Protein AF-A0A8E0S2X5-F1 (afdb_monomer_lite)

pLDDT: mean 80.07, std 20.16, range [27.47, 97.94]

Secondary structure (DSSP, 8-state):
-HHHHHHHHHHHHHHHHHHHHHHHHHHHHHHHHHHHHHHHHHHHHHHHHHHHHHHHHHHHHHHHHHHHHHHHHHHHHHHHHHHHHHHHHHHHHHHHHHHHHHHHHHTTT--THHHHHHHHHHH--------TT--------------------------TT------------HHHHHHHHHHHHHT-GGGGGSTT--HHHHHHHHHHHHHHHHHHHHHHHHHHHHHHHHHHHHHHHHHHHHHHHHHHHHHHHHHHHHHHHHHHHH-PPP-----TTS------TTS-----TT-----HHHHHHHHHHHHHHHHHHHHHHHHHHHHHHHHHHHHHHHHHHHHHHHHHHHHHHHHHH----HHHHHHHHHHHHHHHHS----------

Radius of gyration: 64.14 Å; chains: 1; bounding box: 116×81×187 Å

Organism: NCBI:txid27845

Sequence (388 aa):
MYTQIDEEKAKFDEQLLSLFQHWISVQKAVLQEELKVWRLKWMLLIEEELFVQEYELMHLLSRSESEIDEMNKTLEESKKALEDEQQRYEIQCAEDRLLEKNFRKDFSDVHGPLYEYIAKAFRRRPRRAVAPGSATHATDSDLHDRVRSYDQPGSTIFNPYVEKPSAKRVPTDHKAIIEEHIKELDNDPAHETQPGMDHSVWERLCKYRRRKIDKEMQIKATALQLAEMTSFVQKREVDLKRLENKRNTINADLSSLLKDYHRNQTDLELQLLIKQGQVEVEVPEDYMVRDFSDALLIDRERVEALNRHIITLGESKVAHMIRNKEFKKRFYHLEWELRQMLMQYEDLQAKQADIRKFKITREIQKVAWNYKERLELVGPKYYYSSNV

Foldseek 3Di:
DVVVVVVVVVVVVVVVVVVVVVVVVVVVVVVVVVVVVVVVVVLVVVVVVLVVLLVVLVVVLVVLVVVLVVLVVVLVVLVVVLVVLVVVLVVLVVVLVVLVVCVCVVCVVDDDPVVVVLVVLLPDAQDPPPDPPDDDDDDDDDPDDDDDDDDDDDDDDPDPPPPPPPPPPPCPVVVVVRVVSLVVSLPDPVQVVDPPRDPVNSVVSSVSSVVSVVSVVVSVVSVVVSVVSVVVSVVSVVVSVVSVVVSVVSVVVSVVSVVVVVCSVVPDDDDDDDDPVVFPDDDDPPDDPPDCVVPDDDDPVVVVVVVVVVVVVVVVVVVVVVVVVVVVVVVVVVVVVVVVVVVVVVVVVVVVVVVVVDDCDVVNVVVVVVVVVVCVVVPDPDDDDDDD

Structure (mmCIF, N/CA/C/O backbone):
data_AF-A0A8E0S2X5-F1
#
_entry.id   AF-A0A8E0S2X5-F1
#
loop_
_atom_site.group_PDB
_atom_site.id
_atom_site.type_symbol
_atom_site.label_atom_id
_atom_site.label_alt_id
_atom_site.label_comp_id
_atom_site.label_asym_id
_atom_site.label_entity_id
_atom_site.label_seq_id
_atom_site.pdbx_PDB_ins_code
_atom_site.Cartn_x
_atom_site.Cartn_y
_atom_site.Cartn_z
_atom_site.occupancy
_atom_site.B_iso_or_equiv
_atom_site.auth_seq_id
_atom_site.auth_comp_id
_atom_site.auth_asym_id
_atom_site.auth_atom_id
_atom_site.pdbx_PDB_model_num
ATOM 1 N N . MET A 1 1 ? 52.717 34.951 -56.128 1.00 64.62 1 MET A N 1
ATOM 2 C CA . MET A 1 1 ? 52.031 35.917 -55.240 1.00 64.62 1 MET A CA 1
ATOM 3 C C . MET A 1 1 ? 50.604 35.469 -54.952 1.00 64.62 1 MET A C 1
ATOM 5 O O . MET A 1 1 ? 50.329 35.190 -53.800 1.00 64.62 1 MET A O 1
ATOM 9 N N . TYR A 1 2 ? 49.736 35.297 -55.959 1.00 74.50 2 TYR A N 1
ATOM 10 C CA . TYR A 1 2 ? 48.363 34.799 -55.752 1.00 74.50 2 TYR A CA 1
ATOM 11 C C . TYR A 1 2 ? 48.288 33.396 -55.125 1.00 74.50 2 TYR A C 1
ATOM 13 O O . TYR A 1 2 ? 47.596 33.220 -54.135 1.00 74.50 2 TYR A O 1
ATOM 21 N N . THR A 1 3 ? 49.094 32.442 -55.598 1.00 78.88 3 THR A N 1
ATOM 22 C CA . THR A 1 3 ? 49.145 31.074 -55.042 1.00 78.88 3 THR A CA 1
ATOM 23 C C . THR A 1 3 ? 49.546 31.031 -53.566 1.00 78.88 3 THR A C 1
ATOM 25 O O . THR A 1 3 ? 48.968 30.293 -52.784 1.00 78.88 3 THR A O 1
ATOM 28 N N . GLN A 1 4 ? 50.494 31.877 -53.166 1.00 83.12 4 GLN A N 1
ATOM 29 C CA . GLN A 1 4 ? 50.963 31.972 -51.784 1.00 83.12 4 GLN A CA 1
ATOM 30 C C . GLN A 1 4 ? 49.914 32.618 -50.866 1.00 83.12 4 GLN A C 1
ATOM 32 O O . GLN A 1 4 ? 49.801 32.252 -49.706 1.00 83.12 4 GLN A O 1
ATOM 37 N N . ILE A 1 5 ? 49.116 33.555 -51.389 1.00 85.56 5 ILE A N 1
ATOM 38 C CA . ILE A 1 5 ? 47.980 34.139 -50.661 1.00 85.56 5 ILE A CA 1
ATOM 39 C C . ILE A 1 5 ? 46.874 33.093 -50.469 1.00 85.56 5 ILE A C 1
ATOM 41 O O . ILE A 1 5 ? 46.276 33.038 -49.398 1.00 85.56 5 ILE A O 1
ATOM 45 N N . ASP A 1 6 ? 46.610 32.261 -51.475 1.00 88.50 6 ASP A N 1
ATOM 46 C CA . ASP A 1 6 ? 45.590 31.212 -51.385 1.00 88.50 6 ASP A CA 1
ATOM 47 C C . ASP A 1 6 ? 46.011 30.072 -50.441 1.00 88.50 6 ASP A C 1
ATOM 49 O O . ASP A 1 6 ? 45.184 29.575 -49.678 1.00 88.50 6 ASP A O 1
ATOM 53 N N . GLU A 1 7 ? 47.300 29.718 -50.402 1.00 90.69 7 GLU A N 1
ATOM 54 C CA . GLU A 1 7 ? 47.850 28.776 -49.415 1.00 90.69 7 GLU A CA 1
ATOM 55 C C . GLU A 1 7 ? 47.731 29.299 -47.975 1.00 90.69 7 GLU A C 1
ATOM 57 O O . GLU A 1 7 ? 47.343 28.552 -47.078 1.00 90.69 7 GLU A O 1
ATOM 62 N N . GLU A 1 8 ? 48.027 30.579 -47.733 1.00 90.62 8 GLU A N 1
ATOM 63 C CA . GLU A 1 8 ? 47.887 31.175 -46.397 1.00 90.62 8 GLU A CA 1
ATOM 64 C C . GLU A 1 8 ? 46.416 31.315 -45.969 1.00 90.62 8 GLU A C 1
ATOM 66 O O . GLU A 1 8 ? 46.099 31.092 -44.800 1.00 90.62 8 GLU A O 1
ATOM 71 N N . LYS A 1 9 ? 45.493 31.595 -46.902 1.00 90.94 9 LYS A N 1
ATOM 72 C CA . LYS A 1 9 ? 44.044 31.554 -46.627 1.00 90.94 9 LYS A CA 1
ATOM 73 C C . LYS A 1 9 ? 43.582 30.155 -46.227 1.00 90.94 9 LYS A C 1
ATOM 75 O O . LYS A 1 9 ? 42.892 30.020 -45.225 1.00 90.94 9 LYS A O 1
ATOM 80 N N . ALA A 1 10 ? 44.004 29.123 -46.958 1.00 92.69 10 ALA A N 1
ATOM 81 C CA . ALA A 1 10 ? 43.638 27.744 -46.644 1.00 92.69 10 ALA A CA 1
ATOM 82 C C . ALA A 1 10 ? 44.141 27.315 -45.255 1.00 92.69 10 ALA A C 1
ATOM 84 O O . ALA A 1 10 ? 43.394 26.703 -44.493 1.00 92.69 10 ALA A O 1
ATOM 85 N N . LYS A 1 11 ? 45.375 27.690 -44.887 1.00 94.06 11 LYS A N 1
ATOM 86 C CA . LYS A 1 11 ? 45.914 27.442 -43.537 1.00 94.06 11 LYS A CA 1
ATOM 87 C C . LYS A 1 11 ? 45.129 28.179 -42.456 1.00 94.06 11 LYS A C 1
ATOM 89 O O . LYS A 1 11 ? 44.890 27.617 -41.390 1.00 94.06 11 LYS A O 1
ATOM 94 N N . PHE A 1 12 ? 44.741 29.429 -42.709 1.00 94.25 12 PHE A N 1
ATOM 95 C CA . PHE A 1 12 ? 43.919 30.196 -41.777 1.00 94.25 12 PHE A CA 1
ATOM 96 C C . PHE A 1 12 ? 42.542 29.550 -41.581 1.00 94.25 12 PHE A C 1
ATOM 98 O O . PHE A 1 12 ? 42.114 29.371 -40.442 1.00 94.25 12 PHE A O 1
ATOM 105 N N . ASP A 1 13 ? 41.884 29.139 -42.666 1.00 94.94 13 ASP A N 1
ATOM 106 C CA . ASP A 1 13 ? 40.590 28.455 -42.611 1.00 94.94 13 ASP A CA 1
ATOM 107 C C . ASP A 1 13 ? 40.691 27.117 -41.860 1.00 94.94 13 ASP A C 1
ATOM 109 O O . ASP A 1 13 ? 39.827 26.796 -41.044 1.00 94.94 13 ASP A O 1
ATOM 113 N N . GLU A 1 14 ? 41.773 26.357 -42.058 1.00 95.75 14 GLU A N 1
ATOM 114 C CA . GLU A 1 14 ? 42.040 25.116 -41.320 1.00 95.75 14 GLU A CA 1
ATOM 115 C C . GLU A 1 14 ? 42.240 25.372 -39.816 1.00 95.75 14 GLU A C 1
ATOM 117 O O . GLU A 1 14 ? 41.671 24.668 -38.975 1.00 95.75 14 GLU A O 1
ATOM 122 N N . GLN A 1 15 ? 42.990 26.417 -39.456 1.00 95.50 15 GLN A N 1
ATOM 123 C CA . GLN A 1 15 ? 43.163 26.829 -38.062 1.00 95.50 15 GLN A CA 1
ATOM 124 C C . GLN A 1 15 ? 41.846 27.298 -37.434 1.00 95.50 15 GLN A C 1
ATOM 126 O O . GLN A 1 15 ? 41.552 26.942 -36.290 1.00 95.50 15 GLN A O 1
ATOM 131 N N . LEU A 1 16 ? 41.031 28.050 -38.177 1.00 95.44 16 LEU A N 1
ATOM 132 C CA . LEU A 1 16 ? 39.720 28.509 -37.729 1.00 95.44 16 LEU A CA 1
ATOM 133 C C . LEU A 1 16 ? 38.765 27.330 -37.508 1.00 95.44 16 LEU A C 1
ATOM 135 O O . LEU A 1 16 ? 38.075 27.282 -36.489 1.00 95.44 16 LEU A O 1
ATOM 139 N N . LEU A 1 17 ? 38.760 26.351 -38.416 1.00 95.62 17 LEU A N 1
ATOM 140 C CA . LEU A 1 17 ? 37.983 25.118 -38.278 1.00 95.62 17 LEU A CA 1
ATOM 141 C C . LEU A 1 17 ? 38.428 24.300 -37.064 1.00 95.62 17 LEU A C 1
ATOM 143 O O . LEU A 1 17 ? 37.579 23.834 -36.305 1.00 95.62 17 LEU A O 1
ATOM 147 N N . SER A 1 18 ? 39.737 24.158 -36.846 1.00 95.81 18 SER A N 1
ATOM 148 C CA . SER A 1 18 ? 40.290 23.479 -35.668 1.00 95.81 18 SER A CA 1
ATOM 149 C C . SER A 1 18 ? 39.862 24.168 -34.367 1.00 95.81 18 SER A C 1
ATOM 151 O O . SER A 1 18 ? 39.362 23.517 -33.444 1.00 95.81 18 SER A O 1
ATOM 153 N N . LEU A 1 19 ? 39.954 25.501 -34.316 1.00 95.94 19 LEU A N 1
ATOM 154 C CA . LEU A 1 19 ? 39.505 26.285 -33.167 1.00 95.94 19 LEU A CA 1
ATOM 155 C C . LEU A 1 19 ? 37.997 26.131 -32.930 1.00 95.94 19 LEU A C 1
ATOM 157 O O . LEU A 1 19 ? 37.565 25.957 -31.791 1.00 95.94 19 LEU A O 1
ATOM 161 N N . PHE A 1 20 ? 37.193 26.152 -33.994 1.00 94.69 20 PHE A N 1
ATOM 162 C CA . PHE A 1 20 ? 35.747 25.971 -33.906 1.00 94.69 20 PHE A CA 1
ATOM 163 C C . PHE A 1 20 ? 35.368 24.567 -33.412 1.00 94.69 20 PHE A C 1
ATOM 165 O O . PHE A 1 20 ? 34.517 24.430 -32.534 1.00 94.69 20 PHE A O 1
ATOM 172 N N . GLN A 1 21 ? 36.036 23.518 -33.902 1.00 94.12 21 GLN A N 1
ATOM 173 C CA . GLN A 1 21 ? 35.851 22.150 -33.405 1.00 94.12 21 GLN A CA 1
ATOM 174 C C . GLN A 1 21 ? 36.228 22.030 -31.926 1.00 94.12 21 GLN A C 1
ATOM 176 O O . GLN A 1 21 ? 35.509 21.384 -31.158 1.00 94.12 21 GLN A O 1
ATOM 181 N N . HIS A 1 22 ? 37.317 22.681 -31.512 1.00 95.31 22 HIS A N 1
ATOM 182 C CA . HIS A 1 22 ? 37.717 22.726 -30.111 1.00 95.31 22 HIS A CA 1
ATOM 183 C C . HIS A 1 22 ? 36.665 23.437 -29.251 1.00 95.31 22 HIS A C 1
ATOM 185 O O . HIS A 1 22 ? 36.247 22.894 -28.229 1.00 95.31 22 HIS A O 1
ATOM 191 N N . TRP A 1 23 ? 36.160 24.592 -29.697 1.00 95.69 23 TRP A N 1
ATOM 192 C CA . TRP A 1 23 ? 35.077 25.309 -29.023 1.00 95.69 23 TRP A CA 1
ATOM 193 C C . TRP A 1 23 ? 33.823 24.438 -28.874 1.00 95.69 23 TRP A C 1
ATOM 195 O O . TRP A 1 23 ? 33.303 24.319 -27.767 1.00 95.69 23 TRP A O 1
ATOM 205 N N . ILE A 1 24 ? 33.388 23.743 -29.935 1.00 92.50 24 ILE A N 1
ATOM 206 C CA . ILE A 1 24 ? 32.260 22.797 -29.864 1.00 92.50 24 ILE A CA 1
ATOM 207 C C . ILE A 1 24 ? 32.530 21.698 -28.831 1.00 92.50 24 ILE A C 1
ATOM 209 O O . ILE A 1 24 ? 31.636 21.342 -28.064 1.00 92.50 24 ILE A O 1
ATOM 213 N N . SER A 1 25 ? 33.740 21.133 -28.808 1.00 92.62 25 SER A N 1
ATOM 214 C CA . SER A 1 25 ? 34.098 20.081 -27.852 1.00 92.62 25 SER A CA 1
ATOM 215 C C . SER A 1 25 ? 34.007 20.572 -26.407 1.00 92.62 25 SER A C 1
ATOM 217 O O . SER A 1 25 ? 33.494 19.852 -25.552 1.00 92.62 25 SER A O 1
ATOM 219 N N . VAL A 1 26 ? 34.463 21.799 -26.142 1.00 95.38 26 VAL A N 1
ATOM 220 C CA . VAL A 1 26 ? 34.362 22.424 -24.818 1.00 95.38 26 VAL A CA 1
ATOM 221 C C . VAL A 1 26 ? 32.901 22.681 -24.454 1.00 95.38 26 VAL A C 1
ATOM 223 O O . VAL A 1 26 ? 32.481 22.290 -23.370 1.00 95.38 26 VAL A O 1
ATOM 226 N N . GLN A 1 27 ? 32.098 23.249 -25.360 1.00 93.00 27 GLN A N 1
ATOM 227 C CA . GLN A 1 27 ? 30.667 23.482 -25.115 1.00 93.00 27 GLN A CA 1
ATOM 228 C C . GLN A 1 27 ? 29.917 22.181 -24.803 1.00 93.00 27 GLN A C 1
ATOM 230 O O . GLN A 1 27 ? 29.131 22.125 -23.861 1.00 93.00 27 GLN A O 1
ATOM 235 N N . LYS A 1 28 ? 30.202 21.100 -25.541 1.00 88.12 28 LYS A N 1
ATOM 236 C CA . LYS A 1 28 ? 29.631 19.773 -25.266 1.00 88.12 28 LYS A CA 1
ATOM 237 C C . LYS A 1 28 ? 29.996 19.267 -23.873 1.00 88.12 28 LYS A C 1
ATOM 239 O O . LYS A 1 28 ? 29.126 18.732 -23.195 1.00 88.12 28 LYS A O 1
ATOM 244 N N . ALA A 1 29 ? 31.254 19.420 -23.458 1.00 91.44 29 ALA A N 1
ATOM 245 C CA . ALA A 1 29 ? 31.697 19.008 -22.129 1.00 91.44 29 ALA A CA 1
ATOM 246 C C . ALA A 1 29 ? 31.007 19.825 -21.024 1.00 91.44 29 ALA A C 1
ATOM 248 O O . ALA A 1 29 ? 30.518 19.245 -20.061 1.00 91.44 29 ALA A O 1
ATOM 249 N N . VAL A 1 30 ? 30.887 21.146 -21.197 1.00 93.81 30 VAL A N 1
ATOM 250 C CA . VAL A 1 30 ? 30.176 22.022 -20.249 1.00 93.81 30 VAL A CA 1
ATOM 251 C C . VAL A 1 30 ? 28.721 21.585 -20.092 1.00 93.81 30 VAL A C 1
ATOM 253 O O . VAL A 1 30 ? 28.291 21.310 -18.977 1.00 93.81 30 VAL A O 1
ATOM 256 N N . LEU A 1 31 ? 27.989 21.420 -21.198 1.00 89.50 31 LEU A N 1
ATOM 257 C CA . LEU A 1 31 ? 26.584 20.998 -21.163 1.00 89.50 31 LEU A CA 1
ATOM 258 C C . LEU A 1 31 ? 26.396 19.612 -20.526 1.00 89.50 31 LEU A C 1
ATOM 260 O O . LEU A 1 31 ? 25.392 19.365 -19.861 1.00 89.50 31 LEU A O 1
ATOM 264 N N . GLN A 1 32 ? 27.351 18.694 -20.712 1.00 88.44 32 GLN A N 1
ATOM 265 C CA . GLN A 1 32 ? 27.313 17.388 -20.049 1.00 88.44 32 GLN A CA 1
ATOM 266 C C . GLN A 1 32 ? 27.445 17.519 -18.538 1.00 88.44 32 GLN A C 1
ATOM 268 O O . GLN A 1 32 ? 26.655 16.920 -17.814 1.00 88.44 32 GLN A O 1
ATOM 273 N N . GLU A 1 33 ? 28.424 18.287 -18.066 1.00 91.06 33 GLU A N 1
ATOM 274 C CA . GLU A 1 33 ? 28.625 18.494 -16.634 1.00 91.06 33 GLU A CA 1
ATOM 275 C C . GLU A 1 33 ? 27.449 19.251 -16.009 1.00 91.06 33 GLU A C 1
ATOM 277 O O . GLU A 1 33 ? 26.971 18.866 -14.944 1.00 91.06 33 GLU A O 1
ATOM 282 N N . GLU A 1 34 ? 26.896 20.253 -16.695 1.00 91.75 34 GLU A N 1
ATOM 283 C CA . GLU A 1 34 ? 25.677 20.937 -16.257 1.00 91.75 34 GLU A CA 1
ATOM 284 C C . GLU A 1 34 ? 24.504 19.961 -16.121 1.00 91.75 34 GLU A C 1
ATOM 286 O O . GLU A 1 34 ? 23.834 19.943 -15.086 1.00 91.75 34 GLU A O 1
ATOM 291 N N . LEU A 1 35 ? 24.277 19.100 -17.119 1.00 87.81 35 LEU A N 1
ATOM 292 C CA . LEU A 1 35 ? 23.217 18.096 -17.063 1.00 87.81 35 LEU A CA 1
ATOM 293 C C . LEU A 1 35 ? 23.426 17.104 -15.910 1.00 87.81 35 LEU A C 1
ATOM 295 O O . LEU A 1 35 ? 22.464 16.778 -15.215 1.00 87.81 35 LEU A O 1
ATOM 299 N N . LYS A 1 36 ? 24.664 16.656 -15.663 1.00 88.38 36 LYS A N 1
ATOM 300 C CA . LYS A 1 36 ? 24.988 15.797 -14.510 1.00 88.38 36 LYS A CA 1
ATOM 301 C C . LYS A 1 36 ? 24.666 16.485 -13.192 1.00 88.38 36 LYS A C 1
ATOM 303 O O . LYS A 1 36 ? 24.046 15.872 -12.330 1.00 88.38 36 LYS A O 1
ATOM 308 N N . VAL A 1 37 ? 25.036 17.757 -13.042 1.00 91.31 37 VAL A N 1
ATOM 309 C CA . VAL A 1 37 ? 24.723 18.537 -11.838 1.00 91.31 37 VAL A CA 1
ATOM 310 C C . VAL A 1 37 ? 23.211 18.639 -11.637 1.00 91.31 37 VAL A C 1
ATOM 312 O O . VAL A 1 37 ? 22.735 18.443 -10.521 1.00 91.31 37 VAL A O 1
ATOM 315 N N . TRP A 1 38 ? 22.441 18.910 -12.695 1.00 89.31 38 TRP A N 1
ATOM 316 C CA . TRP A 1 38 ? 20.978 18.952 -12.609 1.00 89.31 38 TRP A CA 1
ATOM 317 C C . TRP A 1 38 ? 20.370 17.605 -12.217 1.00 89.31 38 TRP A C 1
ATOM 319 O O . TRP A 1 38 ? 19.487 17.571 -11.363 1.00 89.31 38 TRP A O 1
ATOM 329 N N . ARG A 1 39 ? 20.869 16.503 -12.783 1.00 87.06 39 ARG A N 1
ATOM 330 C CA . ARG A 1 39 ? 20.420 15.148 -12.435 1.00 87.06 39 ARG A CA 1
ATOM 331 C C . ARG A 1 39 ? 20.749 14.783 -10.993 1.00 87.06 39 ARG A C 1
ATOM 333 O O . ARG A 1 39 ? 19.874 14.307 -10.287 1.00 87.06 39 ARG A O 1
ATOM 340 N N . LEU A 1 40 ? 21.960 15.078 -10.522 1.00 88.25 40 LEU A N 1
ATOM 341 C CA . LEU A 1 40 ? 22.336 14.844 -9.124 1.00 88.25 40 LEU A CA 1
ATOM 342 C C . LEU A 1 40 ? 21.463 15.653 -8.163 1.00 88.25 40 LEU A C 1
ATOM 344 O O . LEU A 1 40 ? 20.992 15.113 -7.170 1.00 88.25 40 LEU A O 1
ATOM 348 N N . LYS A 1 41 ? 21.192 16.927 -8.475 1.00 91.31 41 LYS A N 1
ATOM 349 C CA . LYS A 1 41 ? 20.258 17.746 -7.686 1.00 91.31 41 LYS A CA 1
ATOM 350 C C . LYS A 1 41 ? 18.859 17.137 -7.644 1.00 91.31 41 LYS A C 1
ATOM 352 O O . LYS A 1 41 ? 18.231 17.148 -6.596 1.00 91.31 41 LYS A O 1
ATOM 357 N N . TRP A 1 42 ? 18.380 16.625 -8.774 1.00 88.88 42 TRP A N 1
ATOM 358 C CA . TRP A 1 42 ? 17.085 15.959 -8.861 1.00 88.88 42 TRP A CA 1
ATOM 359 C C . TRP A 1 42 ? 17.041 14.671 -8.031 1.00 88.88 42 TRP A C 1
ATOM 361 O O . TRP A 1 42 ? 16.106 14.483 -7.263 1.00 88.88 42 TRP A O 1
ATOM 371 N N . MET A 1 43 ? 18.074 13.828 -8.120 1.00 87.00 43 MET A N 1
ATOM 372 C CA . MET A 1 43 ? 18.187 12.615 -7.303 1.00 87.00 43 MET A CA 1
ATOM 373 C C . MET A 1 43 ? 18.213 12.935 -5.805 1.00 87.00 43 MET A C 1
ATOM 375 O O . MET A 1 43 ? 17.487 12.303 -5.048 1.00 87.00 43 MET A O 1
ATOM 379 N N . LEU A 1 44 ? 18.989 13.945 -5.392 1.00 89.88 44 LEU A N 1
ATOM 380 C CA . LEU A 1 44 ? 19.030 14.399 -3.998 1.00 89.88 44 LEU A CA 1
ATOM 381 C C . LEU A 1 44 ? 17.666 14.910 -3.524 1.00 89.88 44 LEU A C 1
ATOM 383 O O . LEU A 1 44 ? 17.254 14.595 -2.417 1.00 89.88 44 LEU A O 1
ATOM 387 N N . LEU A 1 45 ? 16.948 15.657 -4.367 1.00 93.31 45 LEU A N 1
ATOM 388 C CA . LEU A 1 45 ? 15.612 16.148 -4.033 1.00 93.31 45 LEU A CA 1
ATOM 389 C C . LEU A 1 45 ? 14.614 14.997 -3.840 1.00 93.31 45 LEU A C 1
ATOM 391 O O . LEU A 1 45 ? 13.829 15.026 -2.899 1.00 93.31 45 LEU A O 1
ATOM 395 N N . ILE A 1 46 ? 14.659 13.981 -4.708 1.00 90.75 46 ILE A N 1
ATOM 396 C CA . ILE A 1 46 ? 13.833 12.775 -4.557 1.00 90.75 46 ILE A CA 1
ATOM 397 C C . ILE A 1 46 ? 14.197 12.038 -3.267 1.00 90.75 46 ILE A C 1
ATOM 399 O O . ILE A 1 46 ? 13.308 11.591 -2.551 1.00 90.75 46 ILE A O 1
ATOM 403 N N . GLU A 1 47 ? 15.487 11.895 -2.962 1.00 90.75 47 GLU A N 1
ATOM 404 C CA . GLU A 1 47 ? 15.937 11.235 -1.735 1.00 90.75 47 GLU A CA 1
ATOM 405 C C . GLU A 1 47 ? 15.460 11.985 -0.483 1.00 90.75 47 GLU A C 1
ATOM 407 O O . GLU A 1 47 ? 14.948 11.359 0.444 1.00 90.75 47 GLU A O 1
ATOM 412 N N . GLU A 1 48 ? 15.545 13.319 -0.477 1.00 93.50 48 GLU A N 1
ATOM 413 C CA . GLU A 1 48 ? 14.991 14.158 0.590 1.00 93.50 48 GLU A CA 1
ATOM 414 C C . GLU A 1 48 ? 13.469 13.997 0.714 1.00 93.50 48 GLU A C 1
ATOM 416 O O . GLU A 1 48 ? 12.956 13.870 1.826 1.00 93.50 48 GLU A O 1
ATOM 421 N N . GLU A 1 49 ? 12.737 13.964 -0.403 1.00 94.31 49 GLU A N 1
ATOM 422 C CA . GLU A 1 49 ? 11.286 13.758 -0.400 1.00 94.31 49 GLU A CA 1
ATOM 423 C C . GLU A 1 49 ? 10.911 12.388 0.181 1.00 94.31 49 GLU A C 1
ATOM 425 O O . GLU A 1 49 ? 10.054 12.312 1.065 1.00 94.31 49 GLU A O 1
ATOM 430 N N . LEU A 1 50 ? 11.584 11.318 -0.252 1.00 93.44 50 LEU A N 1
ATOM 431 C CA . LEU A 1 50 ? 11.383 9.971 0.285 1.00 93.44 50 LEU A CA 1
ATOM 432 C C . LEU A 1 50 ? 11.703 9.914 1.783 1.00 93.44 50 LEU A C 1
ATOM 434 O O . LEU A 1 50 ? 10.944 9.318 2.543 1.00 93.44 50 LEU A O 1
ATOM 438 N N . PHE A 1 51 ? 12.780 10.569 2.220 1.00 93.94 51 PHE A N 1
ATOM 439 C CA . PHE A 1 51 ? 13.158 10.635 3.631 1.00 93.94 51 PHE A CA 1
ATOM 440 C C . PHE A 1 51 ? 12.104 11.357 4.483 1.00 93.94 51 PHE A C 1
ATOM 442 O O . PHE A 1 51 ? 11.746 10.891 5.566 1.00 93.94 51 PHE A O 1
ATOM 449 N N . VAL A 1 52 ? 11.570 12.484 3.999 1.00 95.75 52 VAL A N 1
ATOM 450 C CA . VAL A 1 52 ? 10.495 13.214 4.690 1.00 95.75 52 VAL A CA 1
ATOM 451 C C . VAL A 1 52 ? 9.229 12.362 4.767 1.00 95.75 52 VAL A C 1
ATOM 453 O O . VAL A 1 52 ? 8.637 12.253 5.841 1.00 95.75 52 VAL A O 1
ATOM 456 N N . GLN A 1 53 ? 8.841 11.713 3.668 1.00 95.69 53 GLN A N 1
ATOM 457 C CA . GLN A 1 53 ? 7.681 10.820 3.645 1.00 95.69 53 GLN A CA 1
ATOM 458 C C . GLN A 1 53 ? 7.853 9.632 4.603 1.00 95.69 53 GLN A C 1
ATOM 460 O O . GLN A 1 53 ? 6.920 9.289 5.330 1.00 95.69 53 GLN A O 1
ATOM 465 N N . GLU A 1 54 ? 9.043 9.028 4.656 1.00 95.25 54 GLU A N 1
ATOM 466 C CA . GLU A 1 54 ? 9.358 7.939 5.586 1.00 95.25 54 GLU A CA 1
ATOM 467 C C . GLU A 1 54 ? 9.205 8.411 7.033 1.00 95.25 54 GLU A C 1
ATOM 469 O O . GLU A 1 54 ? 8.518 7.771 7.832 1.00 95.25 54 GLU A O 1
ATOM 474 N N . TYR A 1 55 ? 9.786 9.569 7.354 1.00 95.94 55 TYR A N 1
ATOM 475 C CA . TYR A 1 55 ? 9.698 10.169 8.679 1.00 95.94 55 TYR A CA 1
ATOM 476 C C . TYR A 1 55 ? 8.244 10.439 9.098 1.00 95.94 55 TYR A C 1
ATOM 478 O O . TYR A 1 55 ? 7.841 10.096 10.215 1.00 95.94 55 TYR A O 1
ATOM 486 N N . GLU A 1 56 ? 7.432 11.011 8.206 1.00 96.44 56 GLU A N 1
ATOM 487 C CA . GLU A 1 56 ? 6.012 11.269 8.454 1.00 96.44 56 GLU A CA 1
ATOM 488 C C . GLU A 1 56 ? 5.224 9.975 8.690 1.00 96.44 56 GLU A C 1
ATOM 490 O O . GLU A 1 56 ? 4.458 9.885 9.656 1.00 96.44 56 GLU A O 1
ATOM 495 N N . LEU A 1 57 ? 5.436 8.951 7.856 1.00 96.56 57 LEU A N 1
ATOM 496 C CA . LEU A 1 57 ? 4.783 7.649 8.001 1.00 96.56 57 LEU A CA 1
ATOM 497 C C . LEU A 1 57 ? 5.201 6.944 9.294 1.00 96.56 57 LEU A C 1
ATOM 499 O O . LEU A 1 57 ? 4.336 6.421 9.997 1.00 96.56 57 LEU A O 1
ATOM 503 N N . MET A 1 58 ? 6.486 6.973 9.658 1.00 96.31 58 MET A N 1
ATOM 504 C CA . MET A 1 58 ? 6.973 6.422 10.928 1.00 96.31 58 MET A CA 1
ATOM 505 C C . MET A 1 58 ? 6.346 7.133 12.130 1.00 96.31 58 MET A C 1
ATOM 507 O O . MET A 1 58 ? 5.922 6.482 13.088 1.00 96.31 58 MET A O 1
ATOM 511 N N . HIS A 1 59 ? 6.234 8.462 12.084 1.00 96.56 59 HIS A N 1
ATOM 512 C CA . HIS A 1 59 ? 5.593 9.227 13.149 1.00 96.56 59 HIS A CA 1
ATOM 513 C C . HIS A 1 59 ? 4.091 8.906 13.254 1.00 96.56 59 HIS A C 1
ATOM 515 O O . HIS A 1 59 ? 3.561 8.712 14.352 1.00 96.56 59 HIS A O 1
AT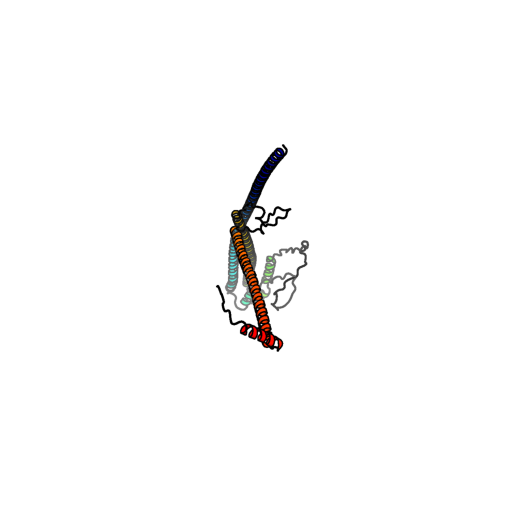OM 521 N N . LEU A 1 60 ? 3.391 8.806 12.120 1.00 96.81 60 LEU A N 1
ATOM 522 C CA . LEU A 1 60 ? 1.985 8.399 12.081 1.00 96.81 60 LEU A CA 1
ATOM 523 C C . LEU A 1 60 ? 1.781 6.965 12.581 1.00 96.81 60 LEU A C 1
ATOM 525 O O . LEU A 1 60 ? 0.795 6.711 13.276 1.00 96.81 60 LEU A O 1
ATOM 529 N N . LEU A 1 61 ? 2.701 6.052 12.262 1.00 96.94 61 LEU A N 1
ATOM 530 C CA . LEU A 1 61 ? 2.685 4.675 12.743 1.00 96.94 61 LEU A CA 1
ATOM 531 C C . LEU A 1 61 ? 2.818 4.638 14.265 1.00 96.94 61 LEU A C 1
ATOM 533 O O . LEU A 1 61 ? 1.940 4.094 14.928 1.00 96.94 61 LEU A O 1
ATOM 537 N N . SER A 1 62 ? 3.842 5.298 14.813 1.00 97.19 62 SER A N 1
ATOM 538 C CA . SER A 1 62 ? 4.075 5.367 16.261 1.00 97.19 62 SER A CA 1
ATOM 539 C C . SER A 1 62 ? 2.878 5.965 17.006 1.00 97.19 62 SER A C 1
ATOM 541 O O . SER A 1 62 ? 2.431 5.427 18.020 1.00 97.19 62 SER A O 1
ATOM 543 N N . ARG A 1 63 ? 2.281 7.036 16.465 1.00 96.25 63 ARG A N 1
ATOM 544 C CA . ARG A 1 63 ? 1.048 7.608 17.016 1.00 96.25 63 ARG A CA 1
ATOM 545 C C . ARG A 1 63 ? -0.112 6.613 16.975 1.00 96.25 63 ARG A C 1
ATOM 547 O O . ARG A 1 63 ? -0.837 6.490 17.957 1.00 96.25 63 ARG A O 1
ATOM 554 N N . SER A 1 64 ? -0.305 5.920 15.852 1.00 96.44 64 SER A N 1
ATOM 555 C CA . SER A 1 64 ? -1.378 4.932 15.711 1.00 96.44 64 SER A CA 1
ATOM 556 C C . SER A 1 64 ? -1.200 3.754 16.669 1.00 96.44 64 SER A C 1
ATOM 558 O O . SER A 1 64 ? -2.197 3.242 17.167 1.00 96.44 64 SER A O 1
ATOM 560 N N . GLU A 1 65 ? 0.034 3.320 16.921 1.00 96.50 65 GLU A N 1
ATOM 561 C CA . GLU A 1 65 ? 0.349 2.266 17.890 1.00 96.50 65 GLU A CA 1
ATOM 562 C C . GLU A 1 65 ? 0.029 2.715 19.319 1.00 96.50 65 GLU A C 1
ATOM 564 O O . GLU A 1 65 ? -0.671 2.000 20.032 1.00 96.50 65 GLU A O 1
ATOM 569 N N . SER A 1 66 ? 0.397 3.944 19.696 1.00 97.25 66 SER A N 1
ATOM 570 C CA . SER A 1 66 ? 0.021 4.513 20.998 1.00 97.25 66 SER A CA 1
ATOM 571 C C . SER A 1 66 ? -1.500 4.630 21.172 1.00 97.25 66 SER A C 1
ATOM 573 O O . SER A 1 66 ? -2.024 4.307 22.236 1.00 97.25 66 SER A O 1
ATOM 575 N N . GLU A 1 67 ? -2.232 5.068 20.139 1.00 96.31 67 GLU A N 1
ATOM 576 C CA . GLU A 1 67 ? -3.704 5.140 20.166 1.00 96.31 67 GLU A CA 1
ATOM 577 C C . GLU A 1 67 ? -4.337 3.741 20.324 1.00 96.31 67 GLU A C 1
ATOM 579 O O . GLU A 1 67 ? -5.332 3.586 21.035 1.00 96.31 67 GLU A O 1
ATOM 584 N N . ILE A 1 68 ? -3.758 2.712 19.693 1.00 97.50 68 ILE A N 1
ATOM 585 C CA . ILE A 1 68 ? -4.183 1.310 19.839 1.00 97.50 68 ILE A CA 1
ATOM 586 C C . ILE A 1 68 ? -3.920 0.804 21.261 1.00 97.50 68 ILE A C 1
ATOM 588 O O . ILE A 1 68 ? -4.809 0.191 21.851 1.00 97.50 68 ILE A O 1
ATOM 592 N N . ASP A 1 69 ? -2.748 1.078 21.831 1.00 97.44 69 ASP A N 1
ATOM 593 C CA . ASP A 1 69 ? -2.387 0.647 23.186 1.00 97.44 69 ASP A CA 1
ATOM 594 C C . ASP A 1 69 ? -3.305 1.270 24.247 1.00 97.44 69 ASP A C 1
ATOM 596 O O . ASP A 1 69 ? -3.817 0.571 25.130 1.00 97.44 69 ASP A O 1
ATOM 600 N N . GLU A 1 70 ? -3.590 2.570 24.133 1.00 96.56 70 GLU A N 1
ATOM 601 C CA . GLU A 1 70 ? -4.556 3.256 24.996 1.00 96.56 70 GLU A CA 1
ATOM 602 C C . GLU A 1 70 ? -5.963 2.658 24.855 1.00 96.56 70 GLU A C 1
ATOM 604 O O . GLU A 1 70 ? -6.632 2.365 25.853 1.00 96.56 70 GLU A O 1
ATOM 609 N N . MET A 1 71 ? -6.410 2.416 23.621 1.00 95.62 71 MET A N 1
ATOM 610 C CA . MET A 1 71 ? -7.709 1.799 23.354 1.00 95.62 71 MET A CA 1
ATOM 611 C C . MET A 1 71 ? -7.800 0.377 23.912 1.00 95.62 71 MET A C 1
ATOM 613 O O . MET A 1 71 ? -8.811 0.042 24.527 1.00 95.62 71 MET A O 1
ATOM 617 N N . ASN A 1 72 ? -6.750 -0.433 23.782 1.00 97.38 72 ASN A N 1
ATOM 618 C CA . ASN A 1 72 ? -6.680 -1.774 24.361 1.00 97.38 72 ASN A CA 1
ATOM 619 C C . ASN A 1 72 ? -6.792 -1.738 25.884 1.00 97.38 72 ASN A C 1
ATOM 621 O O . ASN A 1 72 ? -7.576 -2.493 26.459 1.00 97.38 72 ASN A O 1
ATOM 625 N N . LYS A 1 73 ? -6.077 -0.819 26.541 1.00 96.69 73 LYS A N 1
ATOM 626 C CA . LYS A 1 73 ? -6.164 -0.647 27.994 1.00 96.69 73 LYS A CA 1
ATOM 627 C C . LYS A 1 73 ? -7.580 -0.275 28.440 1.00 96.69 73 LYS A C 1
ATOM 629 O O . LYS A 1 73 ? -8.122 -0.901 29.347 1.00 96.69 73 LYS A O 1
ATOM 634 N N . THR A 1 74 ? -8.207 0.704 27.781 1.00 95.19 74 THR A N 1
ATOM 635 C CA . THR A 1 74 ? -9.589 1.099 28.116 1.00 95.19 74 THR A CA 1
ATOM 636 C C . THR A 1 74 ? -10.597 -0.018 27.847 1.00 95.19 74 THR A C 1
ATOM 638 O O . THR A 1 74 ? -11.568 -0.168 28.592 1.00 95.19 74 THR A O 1
ATOM 641 N N . LEU A 1 75 ? -10.379 -0.819 26.801 1.00 96.94 75 LEU A N 1
ATOM 642 C CA . LEU A 1 75 ? -11.223 -1.959 26.469 1.00 96.94 75 LEU A CA 1
ATOM 643 C C . LEU A 1 75 ? -11.113 -3.058 27.530 1.00 96.94 75 LEU A C 1
ATOM 645 O O . LEU A 1 75 ? -12.142 -3.580 27.949 1.00 96.94 75 LEU A O 1
ATOM 649 N N . GLU A 1 76 ? -9.902 -3.366 27.993 1.00 96.94 76 GLU A N 1
ATOM 650 C CA . GLU A 1 76 ? -9.655 -4.343 29.058 1.00 96.94 76 GLU A CA 1
ATOM 651 C C . GLU A 1 76 ? -10.334 -3.925 30.371 1.00 96.94 76 GLU A C 1
ATOM 653 O O . GLU A 1 76 ? -11.080 -4.699 30.973 1.00 96.94 76 GLU A O 1
ATOM 658 N N . GLU A 1 77 ? -10.174 -2.660 30.774 1.00 96.50 77 GLU A N 1
ATOM 659 C CA . GLU A 1 77 ? -10.849 -2.099 31.953 1.00 96.50 77 GLU A CA 1
ATOM 660 C C . GLU A 1 77 ? -12.382 -2.168 31.823 1.00 96.50 77 GLU A C 1
ATOM 662 O O . GLU A 1 77 ? -13.083 -2.522 32.774 1.00 96.50 77 GLU A O 1
ATOM 667 N N . SER A 1 78 ? -12.910 -1.887 30.628 1.00 95.25 78 SER A N 1
ATOM 668 C CA . SER A 1 78 ? -14.352 -1.932 30.352 1.00 95.25 78 SER A CA 1
ATOM 669 C C . SER A 1 78 ? -14.907 -3.358 30.340 1.00 95.25 78 SER A C 1
ATOM 671 O O . SER A 1 78 ? -16.022 -3.581 30.812 1.00 95.25 78 SER A O 1
ATOM 673 N N . LYS A 1 79 ? -14.142 -4.329 29.824 1.00 96.44 79 LYS A N 1
ATOM 674 C CA . LYS A 1 79 ? -14.498 -5.756 29.836 1.00 96.44 79 LYS A CA 1
ATOM 675 C C . LYS A 1 79 ? -14.537 -6.297 31.255 1.00 96.44 79 LYS A C 1
ATOM 677 O O . LYS A 1 79 ? -15.531 -6.906 31.633 1.00 96.44 79 LYS A O 1
ATOM 682 N N . LYS A 1 80 ? -13.531 -5.973 32.068 1.00 96.94 80 LYS A N 1
ATOM 683 C CA . LYS A 1 80 ? -13.520 -6.329 33.488 1.00 96.94 80 LYS A CA 1
ATOM 684 C C . LYS A 1 80 ? -14.727 -5.751 34.235 1.00 96.94 80 LYS A C 1
ATOM 686 O O . LYS A 1 80 ? -15.401 -6.469 34.965 1.00 96.94 80 LYS A O 1
ATOM 691 N N . ALA A 1 81 ? -15.050 -4.475 34.013 1.00 95.81 81 ALA A N 1
ATOM 692 C CA . ALA A 1 81 ? -16.233 -3.862 34.617 1.00 95.81 81 ALA A CA 1
ATOM 693 C C . ALA A 1 81 ? -17.542 -4.541 34.166 1.00 95.81 81 ALA A C 1
ATOM 695 O O . ALA A 1 81 ? -18.470 -4.684 34.962 1.00 95.81 81 ALA A O 1
ATOM 696 N N . LEU A 1 82 ? -17.624 -4.962 32.899 1.00 96.94 82 LEU A N 1
ATOM 697 C CA . LEU A 1 82 ? -18.764 -5.712 32.372 1.00 96.94 82 LEU A CA 1
ATOM 698 C C . LEU A 1 82 ? -18.896 -7.087 33.041 1.00 96.94 82 LEU A C 1
ATOM 700 O O . LEU A 1 82 ? -20.005 -7.459 33.416 1.00 96.94 82 LEU A O 1
ATOM 704 N N . GLU A 1 83 ? -17.795 -7.815 33.227 1.00 96.56 83 GLU A N 1
ATOM 705 C CA . GLU A 1 83 ? -17.775 -9.102 33.935 1.00 96.56 83 GLU A CA 1
ATOM 706 C C . GLU A 1 83 ? -18.226 -8.959 35.396 1.00 96.56 83 GLU A C 1
ATOM 708 O O . GLU A 1 83 ? -19.073 -9.727 35.860 1.00 96.56 83 GLU A O 1
ATOM 713 N N . ASP A 1 84 ? -17.735 -7.938 36.107 1.00 95.81 84 ASP A N 1
ATOM 714 C CA . ASP A 1 84 ? -18.139 -7.652 37.489 1.00 95.81 84 ASP A CA 1
ATOM 715 C C . ASP A 1 84 ? -19.653 -7.377 37.590 1.00 95.81 84 ASP A C 1
ATOM 717 O O . ASP A 1 84 ? -20.335 -7.859 38.502 1.00 95.81 84 ASP A O 1
ATOM 721 N N . GLU A 1 85 ? -20.214 -6.621 36.641 1.00 94.06 85 GLU A N 1
ATOM 722 C CA . GLU A 1 85 ? -21.647 -6.315 36.620 1.00 94.06 85 GLU A CA 1
ATOM 723 C C . GLU A 1 85 ? -22.493 -7.530 36.192 1.00 94.06 85 GLU A C 1
ATOM 725 O O . GLU A 1 85 ? -23.604 -7.720 36.695 1.00 94.06 85 GLU A O 1
ATOM 730 N N . GLN A 1 86 ? -21.960 -8.411 35.336 1.00 95.88 86 GLN A N 1
ATOM 731 C CA . GLN A 1 86 ? -22.606 -9.680 34.979 1.00 95.88 86 GLN A CA 1
ATOM 732 C C . GLN A 1 86 ? -22.716 -10.593 36.201 1.00 95.88 86 GLN A C 1
ATOM 734 O O . GLN A 1 86 ? -23.803 -11.095 36.494 1.00 95.88 86 GLN A O 1
ATOM 739 N N . GLN A 1 87 ? -21.635 -10.734 36.974 1.00 95.94 87 GLN A N 1
ATOM 740 C CA . GLN A 1 87 ? -21.648 -11.497 38.225 1.00 95.94 87 GLN A CA 1
ATOM 741 C C . GLN A 1 87 ? -22.670 -10.928 39.220 1.00 95.94 87 GLN A C 1
ATOM 743 O O . GLN A 1 87 ? -23.437 -11.677 39.829 1.00 95.94 87 GLN A O 1
ATOM 748 N N . ARG A 1 88 ? -22.748 -9.597 39.361 1.00 93.62 88 ARG A N 1
ATOM 749 C CA . ARG A 1 88 ? -23.759 -8.943 40.213 1.00 93.62 88 ARG A CA 1
ATOM 750 C C . ARG A 1 88 ? -25.182 -9.250 39.762 1.00 93.62 88 ARG A C 1
ATOM 752 O O . ARG A 1 88 ? -26.028 -9.564 40.601 1.00 93.62 88 ARG A O 1
ATOM 759 N N . TYR A 1 89 ? -25.452 -9.181 38.462 1.00 94.81 89 TYR A N 1
ATOM 760 C CA . TYR A 1 89 ? -26.755 -9.522 37.899 1.00 94.81 89 TYR A CA 1
ATOM 761 C C . TYR A 1 89 ? -27.127 -10.991 38.153 1.00 94.81 89 TYR A C 1
ATOM 763 O O . TYR A 1 89 ? -28.256 -11.284 38.558 1.00 94.81 89 TYR A O 1
ATOM 771 N N . GLU A 1 90 ? -26.181 -11.919 37.987 1.00 95.56 90 GLU A N 1
ATOM 772 C CA . GLU A 1 90 ? -26.386 -13.344 38.264 1.00 95.56 90 GLU A CA 1
ATOM 773 C C . GLU A 1 90 ? -26.705 -13.608 39.739 1.00 95.56 90 GLU A C 1
ATOM 775 O O . GLU A 1 90 ? -27.656 -14.338 40.040 1.00 95.56 90 GLU A O 1
ATOM 780 N N . ILE A 1 91 ? -25.975 -12.966 40.659 1.00 95.06 91 ILE A N 1
ATOM 781 C CA . ILE A 1 91 ? -26.243 -13.038 42.102 1.00 95.06 91 ILE A CA 1
ATOM 782 C C . ILE A 1 91 ? -27.649 -12.510 42.403 1.00 95.06 91 ILE A C 1
ATOM 784 O O . ILE A 1 91 ? -28.423 -13.186 43.082 1.00 95.06 91 ILE A O 1
ATOM 788 N N . GLN A 1 92 ? -28.032 -11.351 41.855 1.00 92.88 92 GLN A N 1
ATOM 789 C CA . GLN A 1 92 ? -29.375 -10.795 42.053 1.00 92.88 92 GLN A CA 1
ATOM 790 C C . GLN A 1 92 ? -30.470 -11.735 41.532 1.00 92.88 92 GLN A C 1
ATOM 792 O O . GLN A 1 92 ? -31.479 -11.930 42.212 1.00 92.88 92 GLN A O 1
ATOM 797 N N . CYS A 1 93 ? -30.264 -12.359 40.370 1.00 93.69 93 CYS A N 1
ATOM 798 C CA . CYS A 1 93 ? -31.176 -13.361 39.821 1.00 93.69 93 CYS A CA 1
ATOM 799 C C . CYS A 1 93 ? -31.260 -14.619 40.701 1.00 93.69 93 CYS A C 1
ATOM 801 O O . CYS A 1 93 ? -32.338 -15.194 40.867 1.00 93.69 93 CYS A O 1
ATOM 803 N N . ALA A 1 94 ? -30.142 -15.070 41.274 1.00 94.38 94 ALA A N 1
ATOM 804 C CA . ALA A 1 94 ? -30.113 -16.211 42.186 1.00 94.38 94 ALA A CA 1
ATOM 805 C C . ALA A 1 94 ? -30.854 -15.912 43.501 1.00 94.38 94 ALA A C 1
ATOM 807 O O . ALA A 1 94 ? -31.652 -16.737 43.955 1.00 94.38 94 ALA A O 1
ATOM 808 N N . GLU A 1 95 ? -30.650 -14.725 44.076 1.00 92.31 95 GLU A N 1
ATOM 809 C CA . GLU A 1 95 ? -31.372 -14.246 45.259 1.00 92.31 95 GLU A CA 1
ATOM 810 C C . GLU A 1 95 ? -32.880 -14.140 44.999 1.00 92.31 95 GLU A C 1
ATOM 812 O O . GLU A 1 95 ? -33.685 -14.560 45.829 1.00 92.31 95 GLU A O 1
ATOM 817 N N . ASP A 1 96 ? -33.282 -13.655 43.824 1.00 92.00 96 ASP A N 1
ATOM 818 C CA . ASP A 1 96 ? -34.685 -13.569 43.418 1.00 92.00 96 ASP A CA 1
ATOM 819 C C . ASP A 1 96 ? -35.368 -14.946 43.310 1.00 92.00 96 ASP A C 1
ATOM 821 O O . ASP A 1 96 ? -36.492 -15.137 43.796 1.00 92.00 96 ASP A O 1
ATOM 825 N N . ARG A 1 97 ? -34.658 -15.944 42.763 1.00 90.88 97 ARG A N 1
ATOM 826 C CA . ARG A 1 97 ? -35.099 -17.351 42.764 1.00 90.88 97 ARG A CA 1
ATOM 827 C C . ARG A 1 97 ? -35.174 -17.921 44.182 1.00 90.88 97 ARG A C 1
ATOM 829 O O . ARG A 1 97 ? -36.049 -18.739 44.470 1.00 90.88 97 ARG A O 1
ATOM 836 N N . LEU A 1 98 ? -34.265 -17.521 45.075 1.00 91.00 98 LEU A N 1
ATOM 837 C CA . LEU A 1 98 ? -34.269 -17.951 46.474 1.00 91.00 98 LEU A CA 1
ATOM 838 C C . LEU A 1 98 ? -35.461 -17.362 47.239 1.00 91.00 98 LEU A C 1
ATOM 840 O O . LEU A 1 98 ? -36.099 -18.095 47.988 1.00 91.00 98 LEU A O 1
ATOM 844 N N . LEU A 1 99 ? -35.813 -16.091 47.007 1.00 87.50 99 LEU A N 1
ATOM 845 C CA . LEU A 1 99 ? -37.006 -15.456 47.586 1.00 87.50 99 LEU A CA 1
ATOM 846 C C . LEU A 1 99 ? -38.283 -16.227 47.238 1.00 87.50 99 LEU A C 1
ATOM 848 O O . LEU A 1 99 ? -39.153 -16.407 48.085 1.00 87.50 99 LEU A O 1
ATOM 852 N N . GLU A 1 100 ? -38.377 -16.742 46.013 1.00 85.56 100 GLU A N 1
ATOM 853 C CA . GLU A 1 100 ? -39.526 -17.533 45.568 1.00 85.56 100 GLU A CA 1
ATOM 854 C C . GLU A 1 100 ? -39.554 -18.942 46.186 1.00 85.56 100 GLU A C 1
ATOM 856 O O . GLU A 1 100 ? -40.617 -19.450 46.542 1.00 85.56 100 GLU A O 1
ATOM 861 N N . LYS A 1 101 ? -38.385 -19.559 46.408 1.00 87.88 101 LYS A N 1
ATOM 862 C CA . LYS A 1 101 ? -38.277 -20.821 47.163 1.00 87.88 101 LYS A CA 1
ATOM 863 C C . LYS A 1 101 ? -38.608 -20.635 48.647 1.00 87.88 101 LYS A C 1
ATOM 865 O O . LYS A 1 101 ? -39.288 -21.480 49.229 1.00 87.88 101 LYS A O 1
ATOM 870 N N . ASN A 1 102 ? -38.140 -19.544 49.250 1.00 88.75 102 ASN A N 1
ATOM 871 C CA . ASN A 1 102 ? -38.363 -19.224 50.658 1.00 88.75 102 ASN A CA 1
ATOM 872 C C . ASN A 1 102 ? -39.807 -18.804 50.929 1.00 88.75 102 ASN A C 1
ATOM 874 O O . ASN A 1 102 ? -40.324 -19.137 51.986 1.00 88.75 102 ASN A O 1
ATOM 878 N N . PHE A 1 103 ? -40.507 -18.214 49.955 1.00 87.88 103 PHE A N 1
ATOM 879 C CA . PHE A 1 103 ? -41.946 -17.957 50.058 1.00 87.88 103 PHE A CA 1
ATOM 880 C C . PHE A 1 103 ? -42.736 -19.222 50.438 1.00 87.88 103 PHE A C 1
ATOM 882 O O . PHE A 1 103 ? -43.625 -19.179 51.280 1.00 87.88 103 PHE A O 1
ATOM 889 N N . ARG A 1 104 ? -42.383 -20.388 49.883 1.00 82.06 104 ARG A N 1
ATOM 890 C CA . ARG A 1 104 ? -43.049 -21.653 50.237 1.00 82.06 104 ARG A CA 1
ATOM 891 C C . ARG A 1 104 ? -42.751 -22.114 51.669 1.00 82.06 104 ARG A C 1
ATOM 893 O O . ARG A 1 104 ? -43.574 -22.814 52.247 1.00 82.06 104 ARG A O 1
ATOM 900 N N . LYS A 1 105 ? -41.592 -21.746 52.221 1.00 85.19 105 LYS A N 1
ATOM 901 C CA . LYS A 1 105 ? -41.194 -22.067 53.601 1.00 85.19 105 LYS A CA 1
ATOM 902 C C . LYS A 1 105 ? -41.826 -21.108 54.611 1.00 85.19 105 LYS A C 1
ATOM 904 O O . LYS A 1 105 ? -42.323 -21.562 55.628 1.00 85.19 105 LYS A O 1
ATOM 909 N N . ASP A 1 106 ? -41.866 -19.815 54.305 1.00 83.56 106 ASP A N 1
ATOM 910 C CA . ASP A 1 106 ? -42.340 -18.769 55.225 1.00 83.56 106 ASP A CA 1
ATOM 911 C C . ASP A 1 106 ? -43.869 -18.730 55.397 1.00 83.56 106 ASP A C 1
ATOM 913 O O . ASP A 1 106 ? -44.369 -18.084 56.321 1.00 83.56 106 ASP A O 1
ATOM 917 N N . PHE A 1 107 ? -44.598 -19.425 54.517 1.00 85.69 107 PHE A N 1
ATOM 918 C CA . PHE A 1 107 ? -46.047 -19.642 54.586 1.00 85.69 107 PHE A CA 1
ATOM 919 C C . PHE A 1 107 ? -46.403 -21.122 54.810 1.00 85.69 107 PHE A C 1
ATOM 921 O O . PHE A 1 107 ? -47.464 -21.580 54.386 1.00 85.69 107 PHE A O 1
ATOM 928 N N . SER A 1 108 ? -45.516 -21.906 55.440 1.00 83.75 108 SER A N 1
ATOM 929 C CA . SER A 1 108 ? -45.798 -23.311 55.772 1.00 83.75 108 SER A CA 1
ATOM 930 C C . SER A 1 108 ? -46.892 -23.483 56.828 1.00 83.75 108 SER A C 1
ATOM 932 O O . SER A 1 108 ? -47.388 -24.587 56.997 1.00 83.75 108 SER A O 1
ATOM 934 N N . ASP A 1 109 ? -47.226 -22.416 57.555 1.00 82.94 109 ASP A N 1
ATOM 935 C CA . ASP A 1 109 ? -48.299 -22.317 58.548 1.00 82.94 109 ASP A CA 1
ATOM 936 C C . ASP A 1 109 ? -49.698 -22.193 57.921 1.00 82.94 109 ASP A C 1
ATOM 938 O O . ASP A 1 109 ? -50.699 -22.400 58.606 1.00 82.94 109 ASP A O 1
ATOM 942 N N . VAL A 1 110 ? -49.786 -21.886 56.621 1.00 81.50 110 VAL A N 1
ATOM 943 C CA . VAL A 1 110 ? -51.054 -21.717 55.902 1.00 81.50 110 VAL A CA 1
ATOM 944 C C . VAL A 1 110 ? -51.279 -22.869 54.925 1.00 81.50 110 VAL A C 1
ATOM 946 O O . VAL A 1 110 ? -50.421 -23.196 54.103 1.00 81.50 110 VAL A O 1
ATOM 949 N N . HIS A 1 111 ? -52.464 -23.480 54.974 1.00 82.25 111 HIS A N 1
ATOM 950 C CA . HIS A 1 111 ? -52.798 -24.667 54.185 1.00 82.25 111 HIS A CA 1
ATOM 951 C C . HIS A 1 1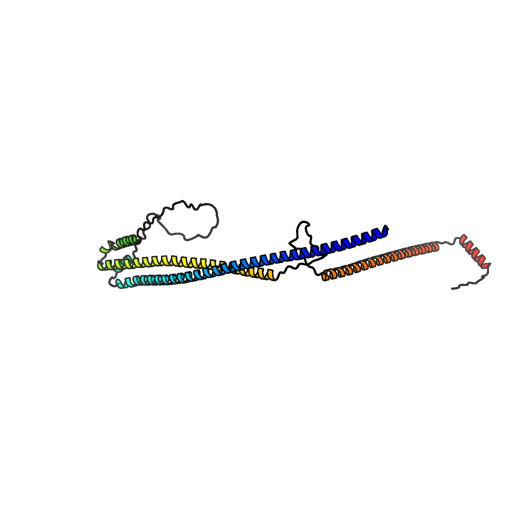11 ? -54.115 -24.516 53.407 1.00 82.25 111 HIS A C 1
ATOM 953 O O . HIS A 1 111 ? -54.975 -23.702 53.743 1.00 82.25 111 HIS A O 1
ATOM 959 N N . GLY A 1 112 ? -54.285 -25.336 52.366 1.00 83.19 112 GLY A N 1
ATOM 960 C CA . GLY A 1 112 ? -55.544 -25.454 51.624 1.00 83.19 112 GLY A CA 1
ATOM 961 C C . GLY A 1 112 ? -55.881 -24.240 50.736 1.00 83.19 112 GLY A C 1
ATOM 962 O O . GLY A 1 112 ? -54.969 -23.579 50.236 1.00 83.19 112 GLY A O 1
ATOM 963 N N . PRO A 1 113 ? -57.178 -23.928 50.530 1.00 82.00 113 PRO A N 1
ATOM 964 C CA . PRO A 1 113 ? -57.631 -22.845 49.643 1.00 82.00 113 PRO A CA 1
ATOM 965 C C . PRO A 1 113 ? -57.062 -21.462 49.995 1.00 82.00 113 PRO A C 1
ATOM 967 O O . PRO A 1 113 ? -56.850 -20.624 49.118 1.00 82.00 113 PRO A O 1
ATOM 970 N N . LEU A 1 114 ? -56.759 -21.236 51.278 1.00 80.56 114 LEU A N 1
ATOM 971 C CA . LEU A 1 114 ? -56.164 -19.993 51.763 1.00 80.56 114 LEU A CA 1
ATOM 972 C C . LEU A 1 114 ? -54.731 -19.803 51.240 1.00 80.56 114 LEU A C 1
ATOM 974 O O . LEU A 1 114 ? -54.359 -18.703 50.832 1.00 80.56 114 LEU A O 1
ATOM 978 N N . TYR A 1 115 ? -53.944 -20.882 51.169 1.00 83.81 115 TYR A N 1
ATOM 979 C CA . TYR A 1 115 ? -52.595 -20.842 50.599 1.00 83.81 115 TYR A CA 1
ATOM 980 C C . TYR A 1 115 ? -52.625 -20.511 49.100 1.00 83.81 115 TYR A C 1
ATOM 982 O O . TYR A 1 115 ? -51.824 -19.707 48.624 1.00 83.81 115 TYR A O 1
ATOM 990 N N . GLU A 1 116 ? -53.573 -21.079 48.349 1.00 81.81 116 GLU A N 1
ATOM 991 C CA . GLU A 1 116 ? -53.737 -20.784 46.919 1.00 81.81 116 GLU A CA 1
ATOM 992 C C . GLU A 1 116 ? -54.106 -19.317 46.673 1.00 81.81 116 GLU A C 1
ATOM 994 O O . GLU A 1 116 ? -53.560 -18.683 45.762 1.00 81.81 116 GLU A O 1
ATOM 999 N N . TYR A 1 117 ? -54.973 -18.748 47.518 1.00 83.62 117 TYR A N 1
ATOM 1000 C CA . TYR A 1 117 ? -55.298 -17.324 47.479 1.00 83.62 117 TYR A CA 1
ATOM 1001 C C . TYR A 1 117 ? -54.059 -16.452 47.738 1.00 83.62 117 TYR A C 1
ATOM 1003 O O . TYR A 1 117 ? -53.764 -15.552 46.948 1.00 83.62 117 TYR A O 1
ATOM 1011 N N . ILE A 1 118 ? -53.283 -16.757 48.785 1.00 83.12 118 ILE A N 1
ATOM 1012 C CA . ILE A 1 118 ? -52.046 -16.038 49.138 1.00 83.12 118 ILE A CA 1
ATOM 1013 C C . ILE A 1 118 ? -51.005 -16.139 48.015 1.00 83.12 118 ILE A C 1
ATOM 1015 O O . ILE A 1 118 ? -50.414 -15.131 47.627 1.00 83.12 118 ILE A O 1
ATOM 1019 N N . ALA A 1 119 ? -50.812 -17.321 47.427 1.00 83.12 119 ALA A N 1
ATOM 1020 C CA . ALA A 1 119 ? -49.893 -17.521 46.308 1.00 83.12 119 ALA A CA 1
ATOM 1021 C C . ALA A 1 119 ? -50.325 -16.737 45.055 1.00 83.12 119 ALA A C 1
ATOM 1023 O O . ALA A 1 119 ? -49.492 -16.141 44.364 1.00 83.12 119 ALA A O 1
ATOM 1024 N N . LYS A 1 120 ? -51.633 -16.675 44.770 1.00 84.81 120 LYS A N 1
ATOM 1025 C CA . LYS A 1 120 ? -52.186 -15.867 43.673 1.00 84.81 120 LYS A CA 1
ATOM 1026 C C . LYS A 1 120 ? -52.001 -14.372 43.934 1.00 84.81 120 LYS A C 1
ATOM 1028 O O . LYS A 1 120 ? -51.601 -13.639 43.030 1.00 84.81 120 LYS A O 1
ATOM 1033 N N . ALA A 1 121 ? -52.223 -13.929 45.168 1.00 82.38 121 ALA A N 1
ATOM 1034 C CA . ALA A 1 121 ? -52.008 -12.552 45.591 1.00 82.38 121 ALA A CA 1
ATOM 1035 C C . ALA A 1 121 ? -50.514 -12.168 45.601 1.00 82.38 121 ALA A C 1
ATOM 1037 O O . ALA A 1 121 ? -50.180 -11.030 45.285 1.00 82.38 121 ALA A O 1
ATOM 1038 N N . PHE A 1 122 ? -49.593 -13.085 45.907 1.00 83.56 122 PHE A N 1
ATOM 1039 C CA . PHE A 1 122 ? -48.142 -12.868 45.801 1.00 83.56 122 PHE A CA 1
ATOM 1040 C C . PHE A 1 122 ? -47.681 -12.669 44.349 1.00 83.56 122 PHE A C 1
ATOM 1042 O O . PHE A 1 122 ? -46.817 -11.838 44.068 1.00 83.56 122 PHE A O 1
ATOM 1049 N N . ARG A 1 123 ? -48.269 -13.416 43.405 1.00 83.94 123 ARG A N 1
ATOM 1050 C CA . ARG A 1 123 ? -47.949 -13.330 41.969 1.00 83.94 123 ARG A CA 1
ATOM 1051 C C . ARG A 1 123 ? -48.547 -12.111 41.272 1.00 83.94 123 ARG A C 1
ATOM 1053 O O . ARG A 1 123 ? -48.121 -11.785 40.166 1.00 83.94 123 ARG A O 1
ATOM 1060 N N . ARG A 1 124 ? -49.510 -11.418 41.889 1.00 81.81 124 ARG A N 1
ATOM 1061 C CA . ARG A 1 124 ? -50.007 -10.145 41.356 1.00 81.81 124 ARG A CA 1
ATOM 1062 C C . ARG A 1 124 ? -48.861 -9.132 41.290 1.00 81.81 124 ARG A C 1
ATOM 1064 O O . ARG A 1 124 ? -48.024 -9.041 42.189 1.00 81.81 124 ARG A O 1
ATOM 1071 N N . ARG A 1 125 ? -48.808 -8.392 40.188 1.00 81.69 125 ARG A N 1
ATOM 1072 C CA . ARG A 1 125 ? -47.851 -7.309 39.952 1.00 81.69 125 ARG A CA 1
ATOM 1073 C C . ARG A 1 125 ? -48.630 -6.022 39.697 1.00 81.69 125 ARG A C 1
ATOM 1075 O O . ARG A 1 125 ? -49.737 -6.110 39.156 1.00 81.69 125 ARG A O 1
ATOM 1082 N N . PRO A 1 126 ? -48.065 -4.853 40.042 1.00 75.00 126 PRO A N 1
ATOM 1083 C CA . PRO A 1 126 ? -48.584 -3.572 39.584 1.00 75.00 126 PRO A CA 1
ATOM 1084 C C . PRO A 1 126 ? -48.837 -3.642 38.077 1.00 75.00 126 PRO A C 1
ATOM 1086 O O . PRO A 1 126 ? -47.951 -4.058 37.320 1.00 75.00 126 PRO A O 1
ATOM 1089 N N . ARG A 1 127 ? -50.055 -3.314 37.628 1.00 63.97 127 ARG A N 1
ATOM 1090 C CA . ARG A 1 127 ? -50.331 -3.234 36.188 1.00 63.97 127 ARG A CA 1
ATOM 1091 C C . ARG A 1 127 ? -49.355 -2.217 35.602 1.00 63.97 127 ARG A C 1
ATOM 1093 O O . ARG A 1 127 ? -49.186 -1.141 36.164 1.00 63.97 127 ARG A O 1
ATOM 1100 N N . ARG A 1 128 ? -48.701 -2.552 34.483 1.00 51.03 128 ARG A N 1
ATOM 1101 C CA . ARG A 1 128 ? -47.937 -1.547 33.735 1.00 51.03 128 ARG A CA 1
ATOM 1102 C C . ARG A 1 128 ? -48.918 -0.431 33.399 1.00 51.03 128 ARG A C 1
ATOM 1104 O O . ARG A 1 128 ? -49.876 -0.686 32.671 1.00 51.03 128 ARG A O 1
ATOM 1111 N N . ALA A 1 129 ? -48.696 0.760 33.946 1.00 42.25 129 ALA A N 1
ATOM 1112 C CA . ALA A 1 129 ? -49.381 1.955 33.497 1.00 42.25 129 ALA A CA 1
ATOM 1113 C C . ALA A 1 129 ? -49.043 2.119 32.011 1.00 42.25 129 ALA A C 1
ATOM 1115 O O . ALA A 1 129 ? -47.949 2.548 31.641 1.00 42.25 129 ALA A O 1
ATOM 1116 N N . VAL A 1 130 ? -49.954 1.677 31.147 1.00 34.28 130 VAL A N 1
ATOM 1117 C CA . VAL A 1 130 ? -49.979 2.126 29.763 1.00 34.28 130 VAL A CA 1
ATOM 1118 C C . VAL A 1 130 ? -50.193 3.627 29.870 1.00 34.28 130 VAL A C 1
ATOM 1120 O O . VAL A 1 130 ? -51.182 4.066 30.456 1.00 34.28 130 VAL A O 1
ATOM 1123 N N . ALA A 1 131 ? -49.224 4.406 29.391 1.00 30.66 131 ALA A N 1
ATOM 1124 C CA . ALA A 1 131 ? -49.365 5.850 29.318 1.00 30.66 131 ALA A CA 1
ATOM 1125 C C . ALA A 1 131 ? -50.712 6.180 28.642 1.00 30.66 131 ALA A C 1
ATOM 1127 O O . ALA A 1 131 ? -51.041 5.545 27.631 1.00 30.66 131 ALA A O 1
ATOM 1128 N N . PRO A 1 132 ? -51.508 7.121 29.178 1.00 29.22 132 PRO A N 1
ATOM 1129 C CA . PRO A 1 132 ? -52.775 7.493 28.567 1.00 29.22 132 PRO A CA 1
ATOM 1130 C C . PRO A 1 132 ? -52.473 8.086 27.185 1.00 29.22 132 PRO A C 1
ATOM 1132 O O . PRO A 1 132 ? -51.924 9.179 27.075 1.00 29.22 132 PRO A O 1
ATOM 1135 N N . GLY A 1 133 ? -52.742 7.309 26.132 1.00 34.72 133 GLY A N 1
ATOM 1136 C CA . GLY A 1 133 ? -52.420 7.681 24.752 1.00 34.72 133 GLY A CA 1
ATOM 1137 C C . GLY A 1 133 ? -52.320 6.530 23.747 1.00 34.72 133 GLY A C 1
ATOM 1138 O O . GLY A 1 133 ? -52.421 6.792 22.555 1.00 34.72 133 GLY A O 1
ATOM 1139 N N . SER A 1 134 ? -52.181 5.269 24.172 1.00 30.50 134 SER A N 1
ATOM 1140 C CA . SER A 1 134 ? -52.221 4.133 23.236 1.00 30.50 134 SER A CA 1
ATOM 1141 C C . SER A 1 134 ? -53.496 3.321 23.420 1.00 30.50 134 SER A C 1
ATOM 1143 O O . SER A 1 134 ? -53.557 2.376 24.206 1.00 30.50 134 SER A O 1
ATOM 1145 N N . ALA A 1 135 ? -54.541 3.727 22.704 1.00 31.08 135 ALA A N 1
ATOM 1146 C CA . ALA A 1 135 ? -55.637 2.832 22.391 1.00 31.08 135 ALA A CA 1
ATOM 1147 C C . ALA A 1 135 ? -55.131 1.818 21.361 1.00 31.08 135 ALA A C 1
ATOM 1149 O O . ALA A 1 135 ? -54.651 2.208 20.303 1.00 31.08 135 ALA A O 1
ATOM 1150 N N . THR A 1 136 ? -55.249 0.530 21.656 1.00 31.31 136 THR A N 1
ATOM 1151 C CA . THR A 1 136 ? -55.687 -0.481 20.683 1.00 31.31 136 THR A CA 1
ATOM 1152 C C . THR A 1 136 ? -55.981 -1.774 21.429 1.00 31.31 136 THR A C 1
ATOM 1154 O O . THR A 1 136 ? -55.132 -2.375 22.083 1.00 31.31 136 THR A O 1
ATOM 1157 N N . HIS A 1 137 ? -57.248 -2.163 21.360 1.00 27.94 137 HIS A N 1
ATOM 1158 C CA . HIS A 1 137 ? -57.706 -3.505 21.655 1.00 27.94 137 HIS A CA 1
ATOM 1159 C C . HIS A 1 137 ? -57.250 -4.470 20.548 1.00 27.94 137 HIS A C 1
ATOM 1161 O O . HIS A 1 137 ? -57.275 -4.109 19.377 1.00 27.94 137 HIS A O 1
ATOM 1167 N N . ALA A 1 138 ? -57.014 -5.713 20.975 1.00 27.47 138 ALA A N 1
ATOM 1168 C CA . ALA A 1 138 ? -57.293 -6.968 20.271 1.00 27.47 138 ALA A CA 1
ATOM 1169 C C . ALA A 1 138 ? -56.248 -7.582 19.304 1.00 27.47 138 ALA A C 1
ATOM 1171 O O . ALA A 1 138 ? -55.887 -7.025 18.277 1.00 27.47 138 ALA A O 1
ATOM 1172 N N . THR A 1 139 ? -55.917 -8.829 19.682 1.00 28.02 139 THR A N 1
ATOM 1173 C CA . THR A 1 139 ? -55.728 -10.062 18.886 1.00 28.02 139 THR A CA 1
ATOM 1174 C C . THR A 1 139 ? -54.475 -10.254 18.034 1.00 28.02 139 THR A C 1
ATOM 1176 O O . THR A 1 139 ? -54.328 -9.681 16.965 1.00 28.02 139 THR A O 1
ATOM 1179 N N . ASP A 1 140 ? -53.629 -11.169 18.519 1.00 32.28 140 ASP A N 1
ATOM 1180 C CA . ASP A 1 140 ? -53.183 -12.390 17.824 1.00 32.28 140 ASP A CA 1
ATOM 1181 C C . ASP A 1 140 ? -53.645 -12.534 16.355 1.00 32.28 140 ASP A C 1
ATOM 1183 O O . ASP A 1 140 ? -54.780 -12.932 16.102 1.00 32.28 140 ASP A O 1
ATOM 1187 N N . SER A 1 141 ? -52.757 -12.252 15.397 1.00 32.41 141 SER A N 1
ATOM 1188 C CA . SER A 1 141 ? -52.250 -13.233 14.421 1.00 32.41 141 SER A CA 1
ATOM 1189 C C . SER A 1 141 ? -51.088 -12.636 13.608 1.00 32.41 141 SER A C 1
ATOM 1191 O O . SER A 1 141 ? -50.997 -11.429 13.406 1.00 32.41 141 SER A O 1
ATOM 1193 N N . ASP A 1 142 ? -50.209 -13.523 13.142 1.00 27.55 142 ASP A N 1
ATOM 1194 C CA . ASP A 1 142 ? -49.288 -13.350 12.009 1.00 27.55 142 ASP A CA 1
ATOM 1195 C C . ASP A 1 142 ? -47.932 -12.664 12.246 1.00 27.55 142 ASP A C 1
ATOM 1197 O O . ASP A 1 142 ? -47.591 -11.585 11.763 1.00 27.55 142 ASP A O 1
ATOM 1201 N N . LEU A 1 143 ? -47.072 -13.458 12.889 1.00 41.03 143 LEU A N 1
ATOM 1202 C CA . LEU A 1 143 ? -45.699 -13.678 12.436 1.00 41.03 143 LEU A CA 1
ATOM 1203 C C . LEU A 1 143 ? -45.681 -14.173 10.977 1.00 41.03 143 LEU A C 1
ATOM 1205 O O . LEU A 1 143 ? -45.866 -15.361 10.737 1.00 41.03 143 LEU A O 1
ATOM 1209 N N . HIS A 1 144 ? -45.380 -13.301 10.020 1.00 35.41 144 HIS A N 1
ATOM 1210 C CA . HIS A 1 144 ? -44.323 -13.531 9.030 1.00 35.41 144 HIS A CA 1
ATOM 1211 C C . HIS A 1 144 ? -44.150 -12.297 8.140 1.00 35.41 144 HIS A C 1
ATOM 1213 O O . HIS A 1 144 ? -45.090 -11.568 7.859 1.00 35.41 144 HIS A O 1
ATOM 1219 N N . ASP A 1 145 ? -42.925 -12.153 7.647 1.00 32.28 145 ASP A N 1
ATOM 1220 C CA . ASP A 1 145 ? -42.561 -11.379 6.461 1.00 32.28 145 ASP A CA 1
ATOM 1221 C C . ASP A 1 145 ? -42.089 -9.932 6.672 1.00 32.28 145 ASP A C 1
ATOM 1223 O O . ASP A 1 145 ? -42.755 -8.939 6.387 1.00 32.28 145 ASP A O 1
ATOM 1227 N N . ARG A 1 146 ? -40.832 -9.813 7.115 1.00 32.75 146 ARG A N 1
ATOM 1228 C CA . ARG A 1 146 ? -39.973 -8.696 6.703 1.00 32.75 146 ARG A CA 1
ATOM 1229 C C . ARG A 1 146 ? -38.631 -9.229 6.225 1.00 32.75 146 ARG A C 1
ATOM 1231 O O . ARG A 1 146 ? -37.631 -9.174 6.936 1.00 32.75 146 ARG A O 1
ATOM 1238 N N . VAL A 1 147 ? -38.618 -9.712 4.987 1.00 30.78 147 VAL A N 1
ATOM 1239 C CA . VAL A 1 147 ? -37.409 -9.807 4.169 1.00 30.78 147 VAL A CA 1
ATOM 1240 C C . VAL A 1 147 ? -37.553 -8.837 2.995 1.00 30.78 147 VAL A C 1
ATOM 1242 O O . VAL A 1 147 ? -38.431 -8.992 2.164 1.00 30.78 147 VAL A O 1
ATOM 1245 N N . ARG A 1 148 ? -36.625 -7.870 2.947 1.00 35.72 148 ARG A N 1
ATOM 1246 C CA . ARG A 1 148 ? -36.140 -7.104 1.779 1.00 35.72 148 ARG A CA 1
ATOM 1247 C C . ARG A 1 148 ? -37.143 -6.321 0.914 1.00 35.72 148 ARG A C 1
ATOM 1249 O O . ARG A 1 148 ? -37.870 -6.898 0.122 1.00 35.72 148 ARG A O 1
ATOM 1256 N N . SER A 1 149 ? -36.886 -5.017 0.808 1.00 28.62 149 SER A N 1
ATOM 1257 C CA . SER A 1 149 ? -36.520 -4.426 -0.490 1.00 28.62 149 SER A CA 1
ATOM 1258 C C . SER A 1 149 ? -35.771 -3.102 -0.314 1.00 28.62 149 SER A C 1
ATOM 1260 O O . SER A 1 149 ? -36.113 -2.277 0.528 1.00 28.62 149 SER A O 1
ATOM 1262 N N . TYR A 1 150 ? -34.714 -2.980 -1.110 1.00 34.50 150 TYR A N 1
ATOM 1263 C CA . TYR A 1 150 ? -33.819 -1.846 -1.312 1.00 34.50 150 TYR A CA 1
ATOM 1264 C C . TYR A 1 150 ? -34.504 -0.709 -2.107 1.00 34.50 150 TYR A C 1
ATOM 1266 O O . TYR A 1 150 ? -35.503 -0.944 -2.782 1.00 34.50 150 TYR A O 1
ATOM 1274 N N . ASP A 1 151 ? -33.874 0.468 -2.055 1.00 31.70 151 ASP A N 1
ATOM 1275 C CA . ASP A 1 151 ? -33.888 1.569 -3.035 1.00 31.70 151 ASP A CA 1
ATOM 1276 C C . ASP A 1 151 ? -35.140 2.441 -3.233 1.00 31.70 151 ASP A C 1
ATOM 1278 O O . ASP A 1 151 ? -35.988 2.168 -4.077 1.00 31.70 151 ASP A O 1
ATOM 1282 N N . GLN A 1 152 ? -35.116 3.638 -2.623 1.00 29.00 152 GLN A N 1
ATOM 1283 C CA . GLN A 1 152 ? -35.239 4.872 -3.412 1.00 29.00 152 GLN A CA 1
ATOM 1284 C C . GLN A 1 152 ? -34.603 6.092 -2.704 1.00 29.00 152 GLN A C 1
ATOM 1286 O O . GLN A 1 152 ? -34.867 6.317 -1.520 1.00 29.00 152 GLN A O 1
ATOM 1291 N N . PRO A 1 153 ? -33.767 6.889 -3.399 1.00 38.84 153 PRO A N 1
ATOM 1292 C CA . PRO A 1 153 ? -33.129 8.082 -2.854 1.00 38.84 153 PRO A CA 1
ATOM 1293 C C . PRO A 1 153 ? -33.961 9.339 -3.141 1.00 38.84 153 PRO A C 1
ATOM 1295 O O . PRO A 1 153 ? -34.362 9.586 -4.275 1.00 38.84 153 PRO A O 1
ATOM 1298 N N . GLY A 1 154 ? -34.149 10.180 -2.123 1.00 32.91 154 GLY A N 1
ATOM 1299 C CA . GLY A 1 154 ? -34.604 11.559 -2.308 1.00 32.91 154 GLY A CA 1
ATOM 1300 C C . GLY A 1 154 ? -35.718 11.985 -1.361 1.00 32.91 154 GLY A C 1
ATOM 1301 O O . GLY A 1 154 ? -36.844 11.523 -1.475 1.00 32.91 154 GLY A O 1
ATOM 1302 N N . SER A 1 155 ? -35.393 12.965 -0.511 1.00 36.78 155 SER A N 1
ATOM 1303 C CA . SER A 1 155 ? -36.318 13.758 0.310 1.00 36.78 155 SER A CA 1
ATOM 1304 C C . SER A 1 155 ? -37.024 12.955 1.410 1.00 36.78 155 SER A C 1
ATOM 1306 O O . SER A 1 155 ? -37.962 12.215 1.174 1.00 36.78 155 SER A O 1
ATOM 1308 N N . THR A 1 156 ? -36.614 13.074 2.667 1.00 35.09 156 THR A N 1
ATOM 1309 C CA . THR A 1 156 ? -36.978 14.266 3.432 1.00 35.09 156 THR A CA 1
ATOM 1310 C C . THR A 1 156 ? -35.833 14.793 4.286 1.00 35.09 156 THR A C 1
ATOM 1312 O O . THR A 1 156 ? -35.336 14.132 5.196 1.00 35.09 156 THR A O 1
ATOM 1315 N N . ILE A 1 157 ? -35.490 16.037 3.974 1.00 41.59 157 ILE A N 1
ATOM 1316 C CA . ILE A 1 157 ? -34.862 17.066 4.800 1.00 41.59 157 ILE A CA 1
ATOM 1317 C C . ILE A 1 157 ? -34.957 16.752 6.301 1.00 41.59 157 ILE A C 1
ATOM 1319 O O . ILE A 1 157 ? -36.017 16.850 6.922 1.00 41.59 157 ILE A O 1
ATOM 1323 N N . PHE A 1 158 ? -33.809 16.412 6.883 1.00 42.16 158 PHE A N 1
ATOM 1324 C CA . PHE A 1 158 ? -33.563 16.513 8.313 1.00 42.16 158 PHE A CA 1
ATOM 1325 C C . PHE A 1 158 ? -33.672 17.997 8.677 1.00 42.16 158 PHE A C 1
ATOM 1327 O O . PHE A 1 158 ? -32.754 18.769 8.421 1.00 42.16 158 PHE A O 1
ATOM 1334 N N . ASN A 1 159 ? -34.838 18.416 9.167 1.00 50.41 159 ASN A N 1
ATOM 1335 C CA . ASN A 1 159 ? -35.097 19.799 9.548 1.00 50.41 159 ASN A CA 1
ATOM 1336 C C . ASN A 1 159 ? -34.490 20.065 10.943 1.00 50.41 159 ASN A C 1
ATOM 1338 O O . ASN A 1 159 ? -35.003 19.520 11.924 1.00 50.41 159 ASN A O 1
ATOM 1342 N N . PRO A 1 160 ? -33.428 20.885 11.065 1.00 56.25 160 PRO A N 1
ATOM 1343 C CA . PRO A 1 160 ? -32.749 21.129 12.335 1.00 56.25 160 PRO A CA 1
ATOM 1344 C C . PRO A 1 160 ? -33.470 22.168 13.217 1.00 56.25 160 PRO A C 1
ATOM 1346 O O . PRO A 1 160 ? -33.031 22.406 14.337 1.00 56.25 160 PRO A O 1
ATOM 1349 N N . TYR A 1 161 ? -34.576 22.760 12.737 1.00 44.97 161 TYR A N 1
ATOM 1350 C CA . TYR A 1 161 ? -35.376 23.776 13.440 1.00 44.97 161 TYR A CA 1
ATOM 1351 C C . TYR A 1 161 ? -36.787 23.315 13.823 1.00 44.97 161 TYR A C 1
ATOM 1353 O O . TYR A 1 161 ? -37.562 24.101 14.366 1.00 44.97 161 TYR A O 1
ATOM 1361 N N . VAL A 1 162 ? -37.142 22.045 13.596 1.00 43.94 162 VAL A N 1
ATOM 1362 C CA . VAL A 1 162 ? -38.281 21.480 14.327 1.00 43.94 162 VAL A CA 1
ATOM 1363 C C . VAL A 1 162 ? -37.781 21.230 15.736 1.00 43.94 162 VAL A C 1
ATOM 1365 O O . VAL A 1 162 ? -37.109 20.230 15.997 1.00 43.94 162 VAL A O 1
ATOM 1368 N N . GLU A 1 163 ? -38.109 22.147 16.644 1.00 40.47 163 GLU A N 1
ATOM 1369 C CA . GLU A 1 163 ? -38.217 21.820 18.057 1.00 40.47 163 GLU A CA 1
ATOM 1370 C C . GLU A 1 163 ? -39.134 20.599 18.140 1.00 40.47 163 GLU A C 1
ATOM 1372 O O . GLU A 1 163 ? -40.362 20.698 18.110 1.00 40.47 163 GLU A O 1
ATOM 1377 N N . LYS A 1 164 ? -38.530 19.403 18.189 1.00 42.12 164 LYS A N 1
ATOM 1378 C CA . LYS A 1 164 ? -39.199 18.224 18.728 1.00 42.12 164 LYS A CA 1
ATOM 1379 C C . LYS A 1 164 ? -39.847 18.728 20.008 1.00 42.12 164 LYS A C 1
ATOM 1381 O O . LYS A 1 164 ? -39.102 19.332 20.788 1.00 42.12 164 LYS A O 1
ATOM 1386 N N . PRO A 1 165 ? -41.162 18.530 20.232 1.00 36.38 165 PRO A N 1
ATOM 1387 C CA . PRO A 1 165 ? -41.734 18.834 21.521 1.00 36.38 165 PRO A CA 1
ATOM 1388 C C . PRO A 1 165 ? -40.824 18.130 22.499 1.00 36.38 165 PRO A C 1
ATOM 1390 O O . PRO A 1 165 ? -40.681 16.903 22.470 1.00 36.38 165 PRO A O 1
ATOM 1393 N N . SER A 1 166 ? -40.091 18.950 23.244 1.00 35.78 166 SER A N 1
ATOM 1394 C CA . SER A 1 166 ? -39.307 18.513 24.360 1.00 35.78 166 SER A CA 1
ATOM 1395 C C . SER A 1 166 ? -40.340 17.795 25.193 1.00 35.78 166 SER A C 1
ATOM 1397 O O . SER A 1 166 ? -41.177 18.416 25.849 1.00 35.78 166 SER A O 1
ATOM 1399 N N . ALA A 1 167 ? -40.330 16.467 25.112 1.00 40.06 167 ALA A N 1
ATOM 1400 C CA . ALA A 1 167 ? -40.787 15.653 26.195 1.00 40.06 167 ALA A CA 1
ATOM 1401 C C . ALA A 1 167 ? -39.807 15.998 27.313 1.00 40.06 167 ALA A C 1
ATOM 1403 O O . ALA A 1 167 ? -38.870 15.254 27.600 1.00 40.06 167 ALA A O 1
ATOM 1404 N N . LYS A 1 168 ? -40.035 17.161 27.941 1.00 33.91 168 LYS A N 1
ATOM 1405 C CA . LYS A 1 168 ? -39.955 17.331 29.372 1.00 33.91 168 LYS A CA 1
ATOM 1406 C C . LYS A 1 168 ? -40.757 16.158 29.909 1.00 33.91 168 LYS A C 1
ATOM 1408 O O . LYS A 1 168 ? -41.942 16.260 30.203 1.00 33.91 168 LYS A O 1
ATOM 1413 N N . ARG A 1 169 ? -40.096 15.001 29.962 1.00 43.03 169 ARG A N 1
ATOM 1414 C CA . ARG A 1 169 ? -40.340 13.995 30.962 1.00 43.03 169 ARG A CA 1
ATOM 1415 C C . ARG A 1 169 ? -40.121 14.787 32.233 1.00 43.03 169 ARG A C 1
ATOM 1417 O O . ARG A 1 169 ? -38.996 14.930 32.693 1.00 43.03 169 ARG A O 1
ATOM 1424 N N . VAL A 1 170 ? -41.192 15.395 32.736 1.00 35.84 170 VAL A N 1
ATOM 1425 C CA . VAL A 1 170 ? -41.358 15.483 34.175 1.00 35.84 170 VAL A CA 1
ATOM 1426 C C . VAL A 1 170 ? -40.980 14.079 34.631 1.00 35.84 170 VAL A C 1
ATOM 1428 O O . VAL A 1 170 ? -41.581 13.126 34.124 1.00 35.84 170 VAL A O 1
ATOM 1431 N N . PRO A 1 171 ? -39.919 13.898 35.430 1.00 39.41 171 PRO A N 1
ATOM 1432 C CA . PRO A 1 171 ? -39.688 12.628 36.074 1.00 39.41 171 PRO A CA 1
ATOM 1433 C C . PRO A 1 171 ? -40.859 12.478 37.043 1.00 39.41 171 PRO A C 1
ATOM 1435 O O . PRO A 1 171 ? -40.773 12.829 38.213 1.00 39.41 171 PRO A O 1
ATOM 1438 N N . THR A 1 172 ? -42.018 12.058 36.537 1.00 47.81 172 THR A N 1
ATOM 1439 C CA . THR A 1 172 ? -42.998 11.374 37.351 1.00 47.81 172 THR A CA 1
ATOM 1440 C C . THR A 1 172 ? -42.225 10.170 37.822 1.00 47.81 172 THR A C 1
ATOM 1442 O O . THR A 1 172 ? -41.909 9.283 37.031 1.00 47.81 172 THR A O 1
ATOM 1445 N N . ASP A 1 173 ? -41.757 10.268 39.058 1.00 60.28 173 ASP A N 1
ATOM 1446 C CA . ASP A 1 173 ? -40.851 9.330 39.676 1.00 60.28 173 ASP A CA 1
ATOM 1447 C C . ASP A 1 173 ? -41.463 7.941 39.479 1.00 60.28 173 ASP A C 1
ATOM 1449 O O . ASP A 1 173 ? -42.471 7.597 40.095 1.00 60.28 173 ASP A O 1
ATOM 1453 N N . HIS A 1 174 ? -40.950 7.174 38.508 1.00 66.81 174 HIS A N 1
ATOM 1454 C CA . HIS A 1 174 ? -41.539 5.888 38.123 1.00 66.81 174 HIS A CA 1
ATOM 1455 C C . HIS A 1 174 ? -41.622 4.965 39.342 1.00 66.81 174 HIS A C 1
ATOM 1457 O O . HIS A 1 174 ? -42.506 4.117 39.432 1.00 66.81 174 HIS A O 1
ATOM 1463 N N . LYS A 1 175 ? -40.730 5.192 40.309 1.00 70.56 175 LYS A N 1
ATOM 1464 C CA . LYS A 1 175 ? -40.726 4.583 41.627 1.00 70.56 175 LYS A CA 1
ATOM 1465 C C . LYS A 1 175 ? -41.944 4.980 42.471 1.00 70.56 175 LYS A C 1
ATOM 1467 O O . LYS A 1 175 ? -42.555 4.101 43.063 1.00 70.56 175 LYS A O 1
ATOM 1472 N N . ALA A 1 176 ? -42.344 6.252 42.479 1.00 74.00 176 ALA A N 1
ATOM 1473 C CA . ALA A 1 176 ? -43.536 6.730 43.183 1.00 74.00 176 ALA A CA 1
ATOM 1474 C C . ALA A 1 176 ? -44.840 6.176 42.582 1.00 74.00 176 ALA A C 1
ATOM 1476 O O . ALA A 1 176 ? -45.721 5.766 43.332 1.00 74.00 176 ALA A O 1
ATOM 1477 N N . ILE A 1 177 ? -44.934 6.083 41.250 1.00 75.94 177 ILE A N 1
ATOM 1478 C CA . ILE A 1 177 ? -46.090 5.467 40.567 1.00 75.94 177 ILE A CA 1
ATOM 1479 C C . ILE A 1 177 ? -46.194 3.974 40.915 1.00 75.94 177 ILE A C 1
ATOM 1481 O O . ILE A 1 177 ? -47.275 3.451 41.172 1.00 75.94 177 ILE A O 1
ATOM 1485 N N . ILE A 1 178 ? -45.063 3.265 40.942 1.00 74.81 178 ILE A N 1
ATOM 1486 C CA . ILE A 1 178 ? -45.037 1.847 41.320 1.00 74.81 178 ILE A CA 1
ATOM 1487 C C . ILE A 1 178 ? -45.410 1.668 42.799 1.00 74.81 178 ILE A C 1
ATOM 1489 O O . ILE A 1 178 ? -46.185 0.769 43.114 1.00 74.81 178 ILE A O 1
ATOM 1493 N N . GLU A 1 179 ? -44.925 2.536 43.688 1.00 79.62 179 GLU A N 1
ATOM 1494 C CA . GLU A 1 179 ? -45.268 2.525 45.115 1.00 79.62 179 GLU A CA 1
ATOM 1495 C C . GLU A 1 179 ? -46.771 2.765 45.352 1.00 79.62 179 GLU A C 1
ATOM 1497 O O . GLU A 1 179 ? -47.375 2.127 46.214 1.00 79.62 179 GLU A O 1
ATOM 1502 N N . GLU A 1 180 ? -47.399 3.649 44.575 1.00 79.38 180 GLU A N 1
ATOM 1503 C CA . GLU A 1 180 ? -48.845 3.896 44.624 1.00 79.38 180 GLU A CA 1
ATOM 1504 C C . GLU A 1 180 ? -49.647 2.645 44.233 1.00 79.38 180 GLU A C 1
ATOM 1506 O O . GLU A 1 180 ? -50.506 2.198 44.993 1.00 79.38 180 GLU A O 1
ATOM 1511 N N . HIS A 1 181 ? -49.288 1.984 43.132 1.00 78.50 181 HIS A N 1
ATOM 1512 C CA . HIS A 1 181 ? -49.932 0.733 42.718 1.00 78.50 181 HIS A CA 1
ATOM 1513 C C . HIS A 1 181 ? -49.679 -0.447 43.671 1.00 78.50 181 HIS A C 1
ATOM 1515 O O . HIS A 1 181 ? -50.501 -1.359 43.773 1.00 78.50 181 HIS A O 1
ATOM 1521 N N . ILE A 1 182 ? -48.545 -0.466 44.374 1.00 81.38 182 ILE A N 1
ATOM 1522 C CA . ILE A 1 18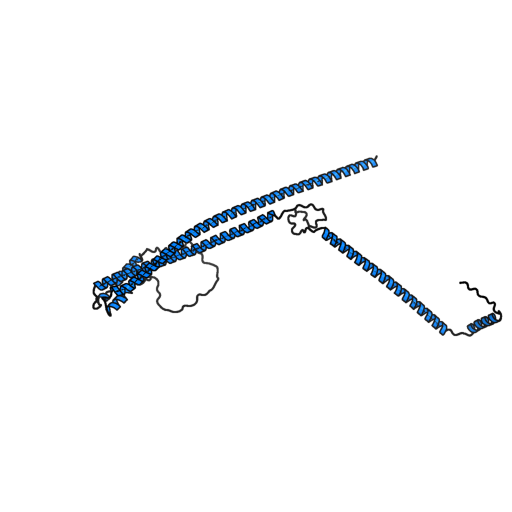2 ? -48.297 -1.441 45.444 1.00 81.38 182 ILE A CA 1
ATOM 1523 C C . ILE A 1 182 ? -49.272 -1.201 46.602 1.00 81.38 182 ILE A C 1
ATOM 1525 O O . ILE A 1 182 ? -49.853 -2.157 47.112 1.00 81.38 182 ILE A O 1
ATOM 1529 N N . LYS A 1 183 ? -49.500 0.060 46.992 1.00 80.81 183 LYS A N 1
ATOM 1530 C CA . LYS A 1 183 ? -50.478 0.408 48.036 1.00 80.81 183 LYS A CA 1
ATOM 1531 C C . LYS A 1 183 ? -51.906 0.028 47.637 1.00 80.81 183 LYS A C 1
ATOM 1533 O O . LYS A 1 183 ? -52.643 -0.467 48.481 1.00 80.81 183 LYS A O 1
ATOM 1538 N N . GLU A 1 184 ? -52.281 0.190 46.368 1.00 81.38 184 GLU A N 1
ATOM 1539 C CA . GLU A 1 184 ? -53.577 -0.281 45.849 1.00 81.38 184 GLU A CA 1
ATOM 1540 C C . GLU A 1 184 ? -53.742 -1.804 45.982 1.00 81.38 184 GLU A C 1
ATOM 1542 O O . GLU A 1 184 ? -54.803 -2.277 46.382 1.00 81.38 184 GLU A O 1
ATOM 1547 N N . LEU A 1 185 ? -52.692 -2.580 45.683 1.00 78.00 185 LEU A N 1
ATOM 1548 C CA . LEU A 1 185 ? -52.700 -4.044 45.818 1.00 78.00 185 LEU A CA 1
ATOM 1549 C C . LEU A 1 185 ? -52.742 -4.516 47.277 1.00 78.00 185 LEU A C 1
ATOM 1551 O O . LEU A 1 185 ? -53.270 -5.593 47.560 1.00 78.00 185 LEU A O 1
ATOM 1555 N N . ASP A 1 186 ? -52.157 -3.743 48.188 1.00 80.31 186 ASP A N 1
ATOM 1556 C CA . ASP A 1 186 ? -52.120 -4.060 49.615 1.00 80.31 186 ASP A CA 1
ATOM 1557 C C . ASP A 1 186 ? -53.448 -3.714 50.323 1.00 80.31 186 ASP A C 1
ATOM 1559 O O . ASP A 1 186 ? -53.779 -4.351 51.324 1.00 80.31 186 ASP A O 1
ATOM 1563 N N . ASN A 1 187 ? -54.238 -2.787 49.765 1.00 77.69 187 ASN A N 1
ATOM 1564 C CA . ASN A 1 187 ? -55.564 -2.373 50.248 1.00 77.69 187 ASN A CA 1
ATOM 1565 C C . ASN A 1 187 ? -56.733 -3.156 49.601 1.00 77.69 187 ASN A C 1
ATOM 1567 O O . ASN A 1 187 ? -57.855 -2.654 49.559 1.00 77.69 187 ASN A O 1
ATOM 1571 N N . ASP A 1 188 ? -56.495 -4.358 49.058 1.00 74.50 188 ASP A N 1
ATOM 1572 C CA . ASP A 1 188 ? -57.530 -5.155 48.376 1.00 74.50 188 ASP A CA 1
ATOM 1573 C C . ASP A 1 188 ? -58.638 -5.611 49.361 1.00 74.50 188 ASP A C 1
ATOM 1575 O O . ASP A 1 188 ? -58.373 -6.459 50.222 1.00 74.50 188 ASP A O 1
ATOM 1579 N N . PRO A 1 189 ? -59.892 -5.123 49.227 1.00 68.12 189 PRO A N 1
ATOM 1580 C CA . PRO A 1 189 ? -60.989 -5.465 50.139 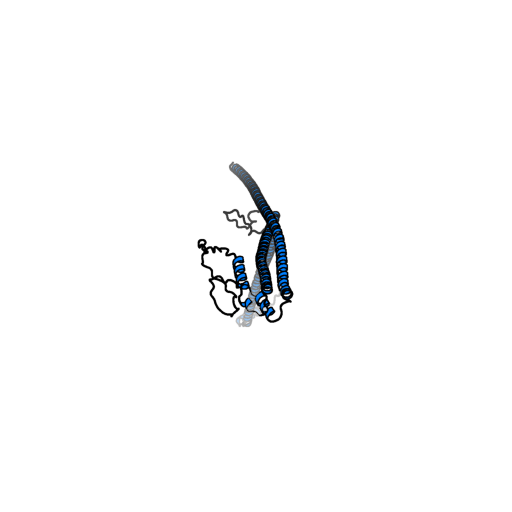1.00 68.12 189 PRO A CA 1
ATOM 1581 C C . PRO A 1 189 ? -61.384 -6.948 50.078 1.00 68.12 189 PRO A C 1
ATOM 1583 O O . PRO A 1 189 ? -62.034 -7.459 50.989 1.00 68.12 189 PRO A O 1
ATOM 1586 N N . ALA A 1 190 ? -60.963 -7.686 49.042 1.00 68.38 190 ALA A N 1
ATOM 1587 C CA . ALA A 1 190 ? -61.205 -9.124 48.944 1.00 68.38 190 ALA A CA 1
ATOM 1588 C C . ALA A 1 190 ? -60.518 -9.921 50.066 1.00 68.38 190 ALA A C 1
ATOM 1590 O O . ALA A 1 190 ? -60.970 -11.018 50.401 1.00 68.38 190 ALA A O 1
ATOM 1591 N N . HIS A 1 191 ? -59.460 -9.375 50.671 1.00 68.62 191 HIS A N 1
ATOM 1592 C CA . HIS A 1 191 ? -58.738 -10.002 51.770 1.00 68.62 191 HIS A CA 1
ATOM 1593 C C . HIS A 1 191 ? -59.601 -10.207 53.029 1.00 68.62 191 HIS A C 1
ATOM 1595 O O . HIS A 1 191 ? -59.539 -11.267 53.647 1.00 68.62 191 HIS A O 1
ATOM 1601 N N . GLU A 1 192 ? -60.448 -9.232 53.370 1.00 67.69 192 GLU A N 1
ATOM 1602 C CA . GLU A 1 192 ? -61.299 -9.254 54.574 1.00 67.69 192 GLU A CA 1
ATOM 1603 C C . GLU A 1 192 ? -62.423 -10.298 54.492 1.00 67.69 192 GLU A C 1
ATOM 1605 O O . GLU A 1 192 ? -62.983 -10.714 55.502 1.00 67.69 192 GLU A O 1
ATOM 1610 N N . THR A 1 193 ? -62.735 -10.757 53.278 1.00 67.12 193 THR A N 1
ATOM 1611 C CA . THR A 1 193 ? -63.800 -11.733 53.011 1.00 67.12 193 THR A CA 1
ATOM 1612 C C . THR A 1 193 ? -63.320 -13.191 53.015 1.00 67.12 193 THR A C 1
ATOM 1614 O O . THR A 1 193 ? -64.131 -14.099 52.830 1.00 67.12 193 THR A O 1
ATOM 1617 N N . GLN A 1 194 ? -62.018 -13.443 53.215 1.00 67.44 194 GLN A N 1
ATOM 1618 C CA . GLN A 1 194 ? -61.442 -14.793 53.178 1.00 67.44 194 GLN A CA 1
ATOM 1619 C C . GLN A 1 194 ? -61.517 -15.502 54.548 1.00 67.44 194 GLN A C 1
ATOM 1621 O O . GLN A 1 194 ? -61.003 -14.979 55.539 1.00 67.44 194 GLN A O 1
ATOM 1626 N N . PRO A 1 195 ? -62.086 -16.723 54.633 1.00 60.31 195 PRO A N 1
ATOM 1627 C CA . PRO A 1 195 ? -62.156 -17.480 55.885 1.00 60.31 195 PRO A CA 1
ATOM 1628 C C . PRO A 1 195 ? -60.767 -17.879 56.410 1.00 60.31 195 PRO A C 1
ATOM 1630 O O . PRO A 1 195 ? -59.980 -18.485 55.684 1.00 60.31 195 PRO A O 1
ATOM 1633 N N . GLY A 1 196 ? -60.482 -17.594 57.686 1.00 65.88 196 GLY A N 1
ATOM 1634 C CA . GLY A 1 196 ? -59.234 -17.997 58.358 1.00 65.88 196 GLY A CA 1
ATOM 1635 C C . GLY A 1 196 ? -58.023 -17.102 58.075 1.00 65.88 196 GLY A C 1
ATOM 1636 O O . GLY A 1 196 ? -56.899 -17.467 58.413 1.00 65.88 196 GLY A O 1
ATOM 1637 N N . MET A 1 197 ? -58.241 -15.942 57.457 1.00 69.56 197 MET A N 1
ATOM 1638 C CA . MET A 1 197 ? -57.189 -15.001 57.108 1.00 69.56 197 MET A CA 1
ATOM 1639 C C . MET A 1 197 ? -56.940 -13.996 58.243 1.00 69.56 197 MET A C 1
ATOM 1641 O O . MET A 1 197 ? -57.718 -13.066 58.446 1.00 69.56 197 MET A O 1
ATOM 1645 N N . ASP A 1 198 ? -55.850 -14.183 58.988 1.00 76.94 198 ASP A N 1
ATOM 1646 C CA . ASP A 1 198 ? -55.429 -13.235 60.023 1.00 76.94 198 ASP A CA 1
ATOM 1647 C C . ASP A 1 198 ? -54.715 -12.013 59.412 1.00 76.94 198 ASP A C 1
ATOM 1649 O O . ASP A 1 198 ? -53.963 -12.127 58.438 1.00 76.94 198 ASP A O 1
ATOM 1653 N N . HIS A 1 199 ? -54.902 -10.838 60.018 1.00 79.06 199 HIS A N 1
ATOM 1654 C CA . HIS A 1 199 ? -54.277 -9.584 59.584 1.00 79.06 199 HIS A CA 1
ATOM 1655 C C . HIS A 1 199 ? -52.741 -9.692 59.555 1.00 79.06 199 HIS A C 1
ATOM 1657 O O . HIS A 1 199 ? -52.087 -9.145 58.665 1.00 79.06 199 HIS A O 1
ATOM 1663 N N . SER A 1 200 ? -52.164 -10.479 60.470 1.00 81.75 200 SER A N 1
ATOM 1664 C CA . SER A 1 200 ? -50.720 -10.735 60.532 1.00 81.75 200 SER A CA 1
ATOM 1665 C C . SER A 1 200 ? -50.177 -11.493 59.306 1.00 81.75 200 SER A C 1
ATOM 1667 O O . SER A 1 200 ? -49.050 -11.249 58.864 1.00 81.75 200 SER A O 1
ATOM 1669 N N . VAL A 1 201 ? -50.973 -12.392 58.714 1.00 82.12 201 VAL A N 1
ATOM 1670 C CA . VAL A 1 201 ? -50.601 -13.183 57.528 1.00 82.12 201 VAL A CA 1
ATOM 1671 C C . VAL A 1 201 ? -50.604 -12.299 56.278 1.00 82.12 201 VAL A C 1
ATOM 1673 O O . VAL A 1 201 ? -49.689 -12.394 55.453 1.00 82.12 201 VAL A O 1
ATOM 1676 N N . TRP A 1 202 ? -51.569 -11.381 56.166 1.00 83.69 202 TRP A N 1
ATOM 1677 C CA . TRP A 1 202 ? -51.619 -10.384 55.089 1.00 83.69 202 TRP A CA 1
ATOM 1678 C C . TRP A 1 202 ? -50.448 -9.422 55.121 1.00 83.69 202 TRP A C 1
ATOM 1680 O O . TRP A 1 202 ? -49.797 -9.197 54.104 1.00 83.69 202 TRP A O 1
ATOM 1690 N N . GLU A 1 203 ? -50.144 -8.871 56.296 1.00 84.69 203 GLU A N 1
ATOM 1691 C CA . GLU A 1 203 ? -49.057 -7.911 56.444 1.00 84.69 203 GLU A CA 1
ATOM 1692 C C . GLU A 1 203 ? -47.714 -8.557 56.065 1.00 84.69 203 GLU A C 1
ATOM 1694 O O . GLU A 1 203 ? -46.883 -7.950 55.379 1.00 84.69 203 GLU A O 1
ATOM 1699 N N . ARG A 1 204 ? -47.528 -9.833 56.438 1.00 87.69 204 ARG A N 1
ATOM 1700 C CA . ARG A 1 204 ? -46.377 -10.652 56.035 1.00 87.69 204 ARG A CA 1
ATOM 1701 C C . ARG A 1 204 ? -46.302 -10.803 54.515 1.00 87.69 204 ARG A C 1
ATOM 1703 O O . ARG A 1 204 ? -45.227 -10.615 53.944 1.00 87.69 204 ARG A O 1
ATOM 1710 N N . LEU A 1 205 ? -47.427 -11.093 53.858 1.00 85.44 205 LEU A N 1
ATOM 1711 C CA . LEU A 1 205 ? -47.526 -11.211 52.401 1.00 85.44 205 LEU A CA 1
ATOM 1712 C C . LEU A 1 205 ? -47.202 -9.896 51.691 1.00 85.44 205 LEU A C 1
ATOM 1714 O O . LEU A 1 205 ? -46.403 -9.904 50.757 1.00 85.44 205 LEU A O 1
ATOM 1718 N N . CYS A 1 206 ? -47.782 -8.780 52.129 1.00 86.38 206 CYS A N 1
ATOM 1719 C CA . CYS A 1 206 ? -47.537 -7.460 51.549 1.00 86.38 206 CYS A CA 1
ATOM 1720 C C . CYS A 1 206 ? -46.052 -7.079 51.668 1.00 86.38 206 CYS A C 1
ATOM 1722 O O . CYS A 1 206 ? -45.432 -6.679 50.680 1.00 86.38 206 CYS A O 1
ATOM 1724 N N . LYS A 1 207 ? -45.427 -7.323 52.832 1.00 87.25 207 LYS A N 1
ATOM 1725 C CA . LYS A 1 207 ? -43.975 -7.146 53.027 1.00 87.25 207 LYS A CA 1
ATOM 1726 C C . LYS A 1 207 ? -43.150 -8.036 52.090 1.00 87.25 207 LYS A C 1
ATOM 1728 O O . LYS A 1 207 ? -42.180 -7.561 51.499 1.00 87.25 207 LYS A O 1
ATOM 1733 N N . TYR A 1 208 ? -43.527 -9.305 51.918 1.00 89.12 208 TYR A N 1
ATOM 1734 C CA . TYR A 1 208 ? -42.829 -10.228 51.014 1.00 89.12 208 TYR A CA 1
ATOM 1735 C C . TYR A 1 208 ? -42.981 -9.844 49.537 1.00 89.12 208 TYR A C 1
ATOM 1737 O O . TYR A 1 208 ? -42.012 -9.892 48.779 1.00 89.12 208 TYR A O 1
ATOM 1745 N N . ARG A 1 209 ? -44.185 -9.428 49.129 1.00 88.50 209 ARG A N 1
ATOM 1746 C CA . ARG A 1 209 ? -44.496 -8.962 47.774 1.00 88.50 209 ARG A CA 1
ATOM 1747 C C . ARG A 1 209 ? -43.688 -7.712 47.432 1.00 88.50 209 ARG A C 1
ATOM 1749 O O . ARG A 1 209 ? -43.070 -7.689 46.373 1.00 88.50 209 ARG A O 1
ATOM 1756 N N . ARG A 1 210 ? -43.632 -6.724 48.334 1.00 88.62 210 ARG A N 1
ATOM 1757 C CA . ARG A 1 210 ? -42.798 -5.518 48.177 1.00 88.62 210 ARG A CA 1
ATOM 1758 C C . ARG A 1 210 ? -41.330 -5.870 47.969 1.00 88.62 210 ARG A C 1
ATOM 1760 O O . ARG A 1 210 ? -40.770 -5.506 46.944 1.00 88.62 210 ARG A O 1
ATOM 1767 N N . ARG A 1 211 ? -40.754 -6.702 48.848 1.00 89.19 211 ARG A N 1
ATOM 1768 C CA . ARG A 1 211 ? -39.364 -7.182 48.711 1.00 89.19 211 ARG A CA 1
ATOM 1769 C C . ARG A 1 211 ? -39.097 -7.864 47.364 1.00 89.19 211 ARG A C 1
ATOM 1771 O O . ARG A 1 211 ? -38.048 -7.640 46.769 1.00 89.19 211 ARG A O 1
ATOM 1778 N N . LYS A 1 212 ? -40.032 -8.688 46.875 1.00 88.94 212 LYS A N 1
ATOM 1779 C CA . LYS A 1 212 ? -39.918 -9.354 45.566 1.00 88.94 212 LYS A CA 1
ATOM 1780 C C . LYS A 1 212 ? -39.986 -8.351 44.410 1.00 88.94 212 LYS A C 1
ATOM 1782 O O . LYS A 1 212 ? -39.160 -8.420 43.509 1.00 88.94 212 LYS A O 1
ATOM 1787 N N . ILE A 1 213 ? -40.927 -7.406 44.444 1.00 87.50 213 ILE A N 1
ATOM 1788 C CA . ILE A 1 213 ? -41.061 -6.366 43.412 1.00 87.50 213 ILE A CA 1
ATOM 1789 C C . ILE A 1 213 ? -39.817 -5.469 43.378 1.00 87.50 213 ILE A C 1
ATOM 1791 O O . ILE A 1 213 ? -39.286 -5.222 42.296 1.00 87.50 213 ILE A O 1
ATOM 1795 N N . ASP A 1 214 ? -39.307 -5.049 44.538 1.00 88.31 214 ASP A N 1
ATOM 1796 C CA . ASP A 1 214 ? -38.072 -4.266 44.639 1.00 88.31 214 ASP A CA 1
ATOM 1797 C C . ASP A 1 214 ? -36.888 -5.018 44.023 1.00 88.31 214 ASP A C 1
ATOM 1799 O O . ASP A 1 214 ? -36.098 -4.436 43.274 1.00 88.31 214 ASP A O 1
ATOM 1803 N N . LYS A 1 215 ? -36.785 -6.330 44.276 1.00 89.81 215 LYS A N 1
ATOM 1804 C CA . LYS A 1 215 ? -35.725 -7.163 43.701 1.00 89.81 215 LYS A CA 1
ATOM 1805 C C . LYS A 1 215 ? -35.853 -7.306 42.185 1.00 89.81 215 LYS A C 1
ATOM 1807 O O . LYS A 1 215 ? -34.865 -7.140 41.474 1.00 89.81 215 LYS A O 1
ATOM 1812 N N . GLU A 1 216 ? -37.061 -7.530 41.672 1.00 89.94 216 GLU A N 1
ATOM 1813 C CA . GLU A 1 216 ? -37.335 -7.559 40.229 1.00 89.94 216 GLU A CA 1
ATOM 1814 C C . GLU A 1 216 ? -37.012 -6.218 39.549 1.00 89.94 216 GLU A C 1
ATOM 1816 O O . GLU A 1 216 ? -36.559 -6.198 38.404 1.00 89.94 216 GLU A O 1
ATOM 1821 N N . MET A 1 217 ? -37.241 -5.089 40.228 1.00 88.31 217 MET A N 1
ATOM 1822 C CA . MET A 1 217 ? -36.861 -3.766 39.726 1.00 88.31 217 MET A CA 1
ATOM 1823 C C . MET A 1 217 ? -35.344 -3.572 39.707 1.00 88.31 217 MET A C 1
ATOM 1825 O O . MET A 1 217 ? -34.827 -3.058 38.717 1.00 88.31 217 MET A O 1
ATOM 1829 N N . GLN A 1 218 ? -34.632 -4.019 40.746 1.00 91.06 218 GLN A N 1
ATOM 1830 C CA . GLN A 1 218 ? -33.164 -4.006 40.772 1.00 91.06 218 GLN A CA 1
ATOM 1831 C C . GLN A 1 218 ? -32.580 -4.828 39.619 1.00 91.06 218 GLN A C 1
ATOM 1833 O O . GLN A 1 218 ? -31.746 -4.308 38.886 1.00 91.06 218 GLN A O 1
ATOM 1838 N N . ILE A 1 219 ? -33.088 -6.046 39.394 1.00 93.06 219 ILE A N 1
ATOM 1839 C CA . ILE A 1 219 ? -32.667 -6.922 38.285 1.00 93.06 219 ILE A CA 1
ATOM 1840 C C . ILE A 1 219 ? -32.908 -6.259 36.926 1.00 93.06 219 ILE A C 1
ATOM 1842 O O . ILE A 1 219 ? -32.078 -6.349 36.029 1.00 93.06 219 ILE A O 1
ATOM 1846 N N . LYS A 1 220 ? -34.043 -5.574 36.745 1.00 91.81 220 LYS A N 1
ATOM 1847 C CA . LYS A 1 220 ? -34.318 -4.842 35.497 1.00 91.81 220 LYS A CA 1
ATOM 1848 C C . LYS A 1 220 ? -33.363 -3.668 35.292 1.00 91.81 220 LYS A C 1
ATOM 1850 O O . LYS A 1 220 ? -32.964 -3.420 34.158 1.00 91.81 220 LYS A O 1
ATOM 1855 N N . ALA A 1 221 ? -33.020 -2.947 36.358 1.00 90.31 221 ALA A N 1
ATOM 1856 C CA . ALA A 1 221 ? -32.081 -1.833 36.288 1.00 90.31 221 ALA A CA 1
ATOM 1857 C C . ALA A 1 221 ? -30.663 -2.316 35.945 1.00 90.31 221 ALA A C 1
ATOM 1859 O O . ALA A 1 221 ? -30.048 -1.773 35.031 1.00 90.31 221 ALA A O 1
ATOM 1860 N N . THR A 1 222 ? -30.184 -3.378 36.600 1.00 92.69 222 THR A N 1
ATOM 1861 C CA . THR A 1 222 ? -28.877 -3.982 36.298 1.00 92.69 222 THR A CA 1
ATOM 1862 C C . THR A 1 222 ? -28.846 -4.619 34.909 1.00 92.69 222 THR A C 1
ATOM 1864 O O . THR A 1 222 ? -27.866 -4.454 34.192 1.00 92.69 222 THR A O 1
ATOM 1867 N N . ALA A 1 223 ? -29.937 -5.246 34.451 1.00 94.12 223 ALA A N 1
ATOM 1868 C CA . ALA A 1 223 ? -30.049 -5.739 33.074 1.00 94.12 223 ALA A CA 1
ATOM 1869 C C . ALA A 1 223 ? -29.935 -4.618 32.026 1.00 94.12 223 ALA A C 1
ATOM 1871 O O . ALA A 1 223 ? -29.304 -4.808 30.986 1.00 94.12 223 ALA A O 1
ATOM 1872 N N . LEU A 1 224 ? -30.540 -3.452 32.286 1.00 94.25 224 LEU A N 1
ATOM 1873 C CA . LEU A 1 224 ? -30.429 -2.294 31.396 1.00 94.25 224 LEU A CA 1
ATOM 1874 C C . LEU A 1 224 ? -28.991 -1.763 31.367 1.00 94.25 224 LEU A C 1
ATOM 1876 O O . LEU A 1 224 ? -28.441 -1.561 30.287 1.00 94.25 224 LEU A O 1
ATOM 1880 N N . GLN A 1 225 ? -28.366 -1.617 32.538 1.00 93.56 225 GLN A N 1
ATOM 1881 C CA . GLN A 1 225 ? -26.966 -1.209 32.653 1.00 93.56 225 GLN A CA 1
ATOM 1882 C C . GLN A 1 225 ? -26.029 -2.188 31.923 1.00 93.56 225 GLN A C 1
ATOM 1884 O O . GLN A 1 225 ? -25.138 -1.761 31.193 1.00 93.56 225 GLN A O 1
ATOM 1889 N N . LEU A 1 226 ? -26.265 -3.498 32.037 1.00 95.56 226 LEU A N 1
ATOM 1890 C CA . LEU A 1 226 ? -25.511 -4.519 31.308 1.00 95.56 226 LEU A CA 1
ATOM 1891 C C . LEU A 1 226 ? -25.650 -4.392 29.794 1.00 95.56 226 LEU A C 1
ATOM 1893 O O . LEU A 1 226 ? -24.658 -4.536 29.078 1.00 95.56 226 LEU A O 1
ATOM 1897 N N . ALA A 1 227 ? -26.856 -4.114 29.297 1.00 95.25 227 ALA A N 1
ATOM 1898 C CA . ALA A 1 227 ? -27.077 -3.887 27.873 1.00 95.25 227 ALA A CA 1
ATOM 1899 C C . ALA A 1 227 ? -26.295 -2.657 27.378 1.00 95.25 227 ALA A C 1
ATOM 1901 O O . ALA A 1 227 ? -25.638 -2.721 26.336 1.00 95.25 227 ALA A O 1
ATOM 1902 N N . GLU A 1 228 ? -26.298 -1.566 28.150 1.00 95.31 228 GLU A N 1
ATOM 1903 C CA . GLU A 1 228 ? -25.526 -0.356 27.847 1.00 95.31 228 GLU A CA 1
ATOM 1904 C C . GLU A 1 228 ? -24.017 -0.636 27.838 1.00 95.31 228 GLU A C 1
ATOM 1906 O O . GLU A 1 228 ? -23.344 -0.334 26.849 1.00 95.31 228 GLU A O 1
ATOM 1911 N N . MET A 1 229 ? -23.488 -1.289 28.876 1.00 96.31 229 MET A N 1
ATOM 1912 C CA . MET A 1 229 ? -22.066 -1.637 28.971 1.00 96.31 229 MET A CA 1
ATOM 1913 C C . MET A 1 229 ? -21.627 -2.585 27.851 1.00 96.31 229 MET A C 1
ATOM 1915 O O . MET A 1 229 ? -20.580 -2.380 27.239 1.00 96.31 229 MET A O 1
ATOM 1919 N N . THR A 1 230 ? -22.455 -3.578 27.517 1.00 95.88 230 THR A N 1
ATOM 1920 C CA . THR A 1 230 ? -22.185 -4.504 26.407 1.00 95.88 230 THR A CA 1
ATOM 1921 C C . THR A 1 230 ? -22.112 -3.750 25.079 1.00 95.88 230 THR A C 1
ATOM 1923 O O . THR A 1 230 ? -21.182 -3.959 24.301 1.00 95.88 230 THR A O 1
ATOM 1926 N N . SER A 1 231 ? -23.046 -2.823 24.829 1.00 96.50 231 SER A N 1
ATOM 1927 C CA . SER A 1 231 ? -23.034 -2.001 23.611 1.00 96.50 231 SER A CA 1
ATOM 1928 C C . SER A 1 231 ? -21.804 -1.088 23.526 1.00 96.50 231 SER A C 1
ATOM 1930 O O . SER A 1 231 ? -21.238 -0.902 22.446 1.00 96.50 231 SER A O 1
ATOM 1932 N N . PHE A 1 232 ? -21.346 -0.561 24.667 1.00 95.94 232 PHE A N 1
ATOM 1933 C CA . PHE A 1 232 ? -20.134 0.247 24.750 1.00 95.94 232 PHE A CA 1
ATOM 1934 C C . PHE A 1 232 ? -18.885 -0.570 24.404 1.00 95.94 232 PHE A C 1
ATOM 1936 O O . PHE A 1 232 ? -18.097 -0.135 23.563 1.00 95.94 232 PHE A O 1
ATOM 1943 N N . VAL A 1 233 ? -18.727 -1.763 24.991 1.00 97.31 233 VAL A N 1
ATOM 1944 C CA . VAL A 1 233 ? -17.599 -2.664 24.696 1.00 97.31 233 VAL A CA 1
ATOM 1945 C C . VAL A 1 233 ? -17.587 -3.041 23.214 1.00 97.31 233 VAL A C 1
ATOM 1947 O O . VAL A 1 233 ? -16.564 -2.867 22.558 1.00 97.31 233 VAL A O 1
ATOM 1950 N N . GLN A 1 234 ? -18.728 -3.449 22.649 1.00 96.69 234 GLN A N 1
ATOM 1951 C CA . GLN A 1 234 ? -18.833 -3.783 21.221 1.00 96.69 234 GLN A CA 1
ATOM 1952 C C . GLN A 1 234 ? -18.414 -2.620 20.316 1.00 96.69 234 GLN A C 1
ATOM 1954 O O . GLN A 1 234 ? -17.684 -2.814 19.344 1.00 96.69 234 GLN A O 1
ATOM 1959 N N . LYS A 1 235 ? -18.838 -1.391 20.639 1.00 96.62 235 LYS A N 1
ATOM 1960 C CA . LYS A 1 235 ? -18.429 -0.201 19.886 1.00 96.62 235 LYS A CA 1
ATOM 1961 C C . LYS A 1 235 ? -16.914 0.013 19.954 1.00 96.62 235 LYS A C 1
ATOM 1963 O O . LYS A 1 235 ? -16.291 0.262 18.926 1.00 96.62 235 LYS A O 1
ATOM 1968 N N . ARG A 1 236 ? -16.316 -0.126 21.142 1.00 95.62 236 ARG A N 1
ATOM 1969 C CA . ARG A 1 236 ? -14.867 0.027 21.336 1.00 95.62 236 ARG A CA 1
ATOM 1970 C C . ARG A 1 236 ? -14.058 -1.040 20.601 1.00 95.62 236 ARG A C 1
ATOM 1972 O O . ARG A 1 236 ? -13.017 -0.708 20.048 1.00 95.62 236 ARG A O 1
ATOM 1979 N N . GLU A 1 237 ? -14.553 -2.273 20.510 1.00 97.00 237 GLU A N 1
ATOM 1980 C CA . GLU A 1 237 ? -13.926 -3.330 19.702 1.00 97.00 237 GLU A CA 1
ATOM 1981 C C . GLU A 1 237 ? -13.933 -3.008 18.201 1.00 97.00 237 GLU A C 1
ATOM 1983 O O . GLU A 1 237 ? -12.964 -3.293 17.497 1.00 97.00 237 GLU A O 1
ATOM 1988 N N . VAL A 1 238 ? -15.013 -2.406 17.692 1.00 97.62 238 VAL A N 1
ATOM 1989 C CA . VAL A 1 238 ? -15.082 -1.957 16.291 1.00 97.62 238 VAL A CA 1
ATOM 1990 C C . VAL A 1 238 ? -14.114 -0.799 16.040 1.00 97.62 238 VAL A C 1
ATOM 1992 O O . VAL A 1 238 ? -13.404 -0.807 15.032 1.00 97.62 238 VAL A O 1
ATOM 1995 N N . ASP A 1 239 ? -14.055 0.170 16.954 1.00 95.94 239 ASP A N 1
ATOM 1996 C CA . ASP A 1 239 ? -13.129 1.303 16.862 1.00 95.94 239 ASP A CA 1
ATOM 1997 C C . ASP A 1 239 ? -11.662 0.834 16.900 1.00 95.94 239 ASP A C 1
ATOM 1999 O O . ASP A 1 239 ? -10.853 1.295 16.094 1.00 95.94 239 ASP A O 1
ATOM 2003 N N . LEU A 1 240 ? -11.332 -0.140 17.758 1.00 97.19 240 LEU A N 1
ATOM 2004 C CA . LEU A 1 240 ? -10.007 -0.762 17.820 1.00 97.19 240 LEU A CA 1
ATOM 2005 C C . LEU A 1 240 ? -9.622 -1.403 16.480 1.00 97.19 240 LEU A C 1
ATOM 2007 O O . LEU A 1 240 ? -8.581 -1.071 15.920 1.00 97.19 240 LEU A O 1
ATOM 2011 N N . LYS A 1 241 ? -10.500 -2.233 15.902 1.00 97.31 241 LYS A N 1
ATOM 2012 C CA . LYS A 1 241 ? -10.269 -2.840 14.577 1.00 97.31 241 LYS A CA 1
ATOM 2013 C C . LYS A 1 241 ? -10.054 -1.791 13.488 1.00 97.31 241 LYS A C 1
ATOM 2015 O O . LYS A 1 241 ? -9.270 -1.991 12.562 1.00 97.31 241 LYS A O 1
ATOM 2020 N N . ARG A 1 242 ? -10.754 -0.654 13.568 1.00 97.12 242 ARG A N 1
ATOM 2021 C CA . ARG A 1 242 ? -10.570 0.455 12.624 1.00 97.12 242 ARG A CA 1
ATOM 2022 C C . ARG A 1 242 ? -9.177 1.079 12.751 1.00 97.12 242 ARG A C 1
ATOM 2024 O O . ARG A 1 242 ? -8.572 1.378 11.722 1.00 97.12 242 ARG A O 1
ATOM 2031 N N . LEU A 1 243 ? -8.676 1.261 13.973 1.00 96.25 243 LEU A N 1
ATOM 2032 C CA . LEU A 1 243 ? -7.314 1.746 14.217 1.00 96.25 243 LEU A CA 1
ATOM 2033 C C . LEU A 1 243 ? -6.261 0.732 13.754 1.00 96.25 243 LEU A C 1
ATOM 2035 O O . LEU A 1 243 ? -5.320 1.115 13.066 1.00 96.25 243 LEU A O 1
ATOM 2039 N N . GLU A 1 244 ? -6.453 -0.560 14.029 1.00 97.38 244 GLU A N 1
ATOM 2040 C CA . GLU A 1 244 ? -5.565 -1.630 13.552 1.00 97.38 244 GLU A CA 1
ATOM 2041 C C . GLU A 1 244 ? -5.485 -1.669 12.022 1.00 97.38 244 GLU A C 1
ATOM 2043 O O . GLU A 1 244 ? -4.395 -1.765 11.457 1.00 97.38 244 GLU A O 1
ATOM 2048 N N . ASN A 1 245 ? -6.624 -1.530 11.336 1.00 97.56 245 ASN A N 1
ATOM 2049 C CA . ASN A 1 245 ? -6.659 -1.443 9.877 1.00 97.56 245 ASN A CA 1
ATOM 2050 C C . ASN A 1 245 ? -5.899 -0.216 9.365 1.00 97.56 245 ASN A C 1
ATOM 2052 O O . ASN A 1 245 ? -5.123 -0.340 8.423 1.00 97.56 245 ASN A O 1
ATOM 2056 N N . LYS A 1 246 ? -6.067 0.949 10.006 1.00 96.81 246 LYS A N 1
ATOM 2057 C CA . LYS A 1 246 ? -5.317 2.166 9.662 1.00 96.81 246 LYS A CA 1
ATOM 2058 C C . LYS A 1 246 ? -3.807 1.963 9.839 1.00 96.81 246 LYS A C 1
ATOM 2060 O O . LYS A 1 246 ? -3.046 2.309 8.941 1.00 96.81 246 LYS A O 1
ATOM 2065 N N . ARG A 1 247 ? -3.378 1.356 10.950 1.00 97.44 247 ARG A N 1
ATOM 2066 C CA . ARG A 1 247 ? -1.976 0.984 11.201 1.00 97.44 247 ARG A CA 1
ATOM 2067 C C . ARG A 1 247 ? -1.440 0.044 10.115 1.00 97.44 247 ARG A C 1
ATOM 2069 O O . ARG A 1 247 ? -0.316 0.209 9.656 1.00 97.44 247 ARG A O 1
ATOM 2076 N N . ASN A 1 248 ? -2.240 -0.931 9.684 1.00 97.50 248 ASN A N 1
ATOM 2077 C CA . ASN A 1 248 ? -1.857 -1.854 8.613 1.00 97.50 248 ASN A CA 1
ATOM 2078 C C . ASN A 1 248 ? -1.695 -1.137 7.266 1.00 97.50 248 ASN A C 1
ATOM 2080 O O . ASN A 1 248 ? -0.751 -1.444 6.544 1.00 97.50 248 ASN A O 1
ATOM 2084 N N . THR A 1 249 ? -2.564 -0.172 6.945 1.00 97.94 249 THR A N 1
ATOM 2085 C CA . THR A 1 249 ? -2.407 0.675 5.753 1.00 97.94 249 THR A CA 1
ATOM 2086 C C . THR A 1 249 ? -1.105 1.471 5.811 1.00 97.94 249 THR A C 1
ATOM 2088 O O . THR A 1 249 ? -0.315 1.375 4.884 1.00 97.94 249 THR A O 1
ATOM 2091 N N . ILE A 1 250 ? -0.819 2.148 6.931 1.00 97.25 250 ILE A N 1
ATOM 2092 C CA . ILE A 1 250 ? 0.428 2.918 7.104 1.00 97.25 250 ILE A CA 1
ATOM 2093 C C . ILE A 1 250 ? 1.665 2.016 6.940 1.00 97.25 250 ILE A C 1
ATOM 2095 O O . ILE A 1 250 ? 2.621 2.390 6.270 1.00 97.25 250 ILE A O 1
ATOM 2099 N N . ASN A 1 251 ? 1.642 0.800 7.497 1.00 97.00 251 ASN A N 1
ATOM 2100 C CA . ASN A 1 251 ? 2.727 -0.172 7.317 1.00 97.00 251 ASN A CA 1
ATOM 2101 C C . ASN A 1 251 ? 2.893 -0.632 5.860 1.00 97.00 251 ASN A C 1
ATOM 2103 O O . ASN A 1 251 ? 4.017 -0.868 5.409 1.00 97.00 251 ASN A O 1
ATOM 2107 N N . ALA A 1 252 ? 1.791 -0.788 5.123 1.00 97.69 252 ALA A N 1
ATOM 2108 C CA . ALA A 1 252 ? 1.835 -1.125 3.704 1.00 97.69 252 ALA A CA 1
ATOM 2109 C C . ALA A 1 252 ? 2.430 0.027 2.881 1.00 97.69 252 ALA A C 1
ATOM 2111 O O . ALA A 1 252 ? 3.280 -0.228 2.027 1.00 97.69 252 ALA A O 1
ATOM 2112 N N . ASP A 1 253 ? 2.052 1.268 3.193 1.00 97.00 253 ASP A N 1
ATOM 2113 C CA . ASP A 1 253 ? 2.584 2.474 2.555 1.00 97.00 253 ASP A CA 1
ATOM 2114 C C . ASP A 1 253 ? 4.092 2.608 2.822 1.00 97.00 253 ASP A C 1
ATOM 2116 O O . ASP A 1 253 ? 4.870 2.751 1.880 1.00 97.00 253 ASP A O 1
ATOM 2120 N N . LEU A 1 254 ? 4.533 2.421 4.073 1.00 96.50 254 LEU A N 1
ATOM 2121 C CA . LEU A 1 254 ? 5.954 2.408 4.445 1.00 96.50 254 LEU A CA 1
ATOM 2122 C C . LEU A 1 254 ? 6.730 1.310 3.697 1.00 96.50 254 LEU A C 1
ATOM 2124 O O . LEU A 1 254 ? 7.831 1.531 3.198 1.00 96.50 254 LEU A O 1
ATOM 2128 N N . SER A 1 255 ? 6.137 0.122 3.563 1.00 96.19 255 SER A N 1
ATOM 2129 C CA . SER A 1 255 ? 6.742 -0.985 2.812 1.00 96.19 255 SER A CA 1
ATOM 2130 C C . SER A 1 255 ? 6.838 -0.700 1.311 1.00 96.19 255 SER A C 1
ATOM 2132 O O . SER A 1 255 ? 7.744 -1.210 0.653 1.00 96.19 255 SER A O 1
ATOM 2134 N N . SER A 1 256 ? 5.896 0.063 0.747 1.00 96.56 256 SER A N 1
ATOM 2135 C CA . SER A 1 256 ? 5.966 0.526 -0.644 1.00 96.56 256 SER A CA 1
ATOM 2136 C C . SER A 1 256 ? 7.075 1.556 -0.808 1.00 96.56 256 SER A C 1
ATOM 2138 O O . SER A 1 256 ? 7.916 1.402 -1.687 1.00 96.56 256 SER A O 1
ATOM 2140 N N . LEU A 1 257 ? 7.136 2.533 0.097 1.00 95.69 257 LEU A N 1
ATOM 2141 C CA . LEU A 1 257 ? 8.150 3.580 0.091 1.00 95.69 257 LEU A CA 1
ATOM 2142 C C . LEU A 1 257 ? 9.569 3.001 0.162 1.00 95.69 257 LEU A C 1
ATOM 2144 O O . LEU A 1 257 ? 10.437 3.400 -0.606 1.00 95.69 257 LEU A O 1
ATOM 2148 N N . LEU A 1 258 ? 9.799 1.995 1.013 1.00 93.00 258 LEU A N 1
ATOM 2149 C CA . LEU A 1 258 ? 11.087 1.296 1.088 1.00 93.00 258 LEU A CA 1
ATOM 2150 C C . LEU A 1 258 ? 11.457 0.594 -0.227 1.00 93.00 258 LEU A C 1
ATOM 2152 O O . LEU A 1 258 ? 12.627 0.562 -0.609 1.00 93.00 258 LEU A O 1
ATOM 2156 N N . LYS A 1 259 ? 10.478 0.035 -0.949 1.00 94.00 259 LYS A N 1
ATOM 2157 C CA . LYS A 1 259 ? 10.733 -0.549 -2.276 1.00 94.00 259 LYS A CA 1
ATOM 2158 C C . LYS A 1 259 ? 11.114 0.524 -3.283 1.00 94.00 259 LYS A C 1
ATOM 2160 O O . LYS A 1 259 ? 12.040 0.296 -4.057 1.00 94.00 259 LYS A O 1
ATOM 2165 N N . ASP A 1 260 ? 10.433 1.664 -3.257 1.00 91.88 260 ASP A N 1
ATOM 2166 C CA . ASP A 1 260 ? 10.733 2.793 -4.136 1.00 91.88 260 ASP A CA 1
ATOM 2167 C C . ASP A 1 260 ? 12.116 3.381 -3.821 1.00 91.88 260 ASP A C 1
ATOM 2169 O O . ASP A 1 260 ? 12.900 3.623 -4.736 1.00 91.88 260 ASP A O 1
ATOM 2173 N N . TYR A 1 261 ? 12.482 3.479 -2.541 1.00 91.25 261 TYR A N 1
ATOM 2174 C CA . TYR A 1 261 ? 13.825 3.856 -2.099 1.00 91.25 261 TYR A CA 1
ATOM 2175 C C . TYR A 1 261 ? 14.897 2.907 -2.654 1.00 91.25 261 TYR A C 1
ATOM 2177 O O . TYR A 1 261 ? 15.842 3.342 -3.313 1.00 91.25 261 TYR A O 1
ATOM 2185 N N . HIS A 1 262 ? 14.737 1.593 -2.464 1.00 90.38 262 HIS A N 1
ATOM 2186 C CA . HIS A 1 262 ? 15.691 0.608 -2.983 1.00 90.38 262 HIS A CA 1
ATOM 2187 C C . HIS A 1 262 ? 15.751 0.584 -4.512 1.00 90.38 262 HIS A C 1
ATOM 2189 O O . HIS A 1 262 ? 16.828 0.408 -5.090 1.00 90.38 262 HIS A O 1
ATOM 2195 N N . ARG A 1 263 ? 14.609 0.769 -5.181 1.00 90.19 263 ARG A N 1
ATOM 2196 C CA . ARG A 1 263 ? 14.555 0.906 -6.634 1.00 90.19 263 ARG A CA 1
ATOM 2197 C C . ARG A 1 263 ? 15.377 2.112 -7.072 1.00 90.19 263 ARG A C 1
ATOM 2199 O O . ARG A 1 263 ? 16.274 1.935 -7.881 1.00 90.19 263 ARG A O 1
ATOM 2206 N N . ASN A 1 264 ? 15.160 3.286 -6.491 1.00 86.94 264 ASN A N 1
ATOM 2207 C CA . ASN A 1 264 ? 15.885 4.504 -6.862 1.00 86.94 264 ASN A CA 1
ATOM 2208 C C . ASN A 1 264 ? 17.387 4.422 -6.548 1.00 86.94 264 ASN A C 1
ATOM 2210 O O . ASN A 1 264 ? 18.202 4.997 -7.262 1.00 86.94 264 ASN A O 1
ATOM 2214 N N . GLN A 1 265 ? 17.776 3.670 -5.514 1.00 84.12 265 GLN A N 1
ATOM 2215 C CA . GLN A 1 265 ? 19.185 3.440 -5.186 1.00 84.12 265 GLN A CA 1
ATOM 2216 C C . GLN A 1 265 ? 19.895 2.520 -6.196 1.00 84.12 265 GLN A C 1
ATOM 2218 O O . GLN A 1 265 ? 21.113 2.601 -6.364 1.00 84.12 265 GLN A O 1
ATOM 2223 N N . THR A 1 266 ? 19.153 1.621 -6.846 1.00 86.38 266 THR A N 1
ATOM 2224 C CA . THR A 1 266 ? 19.699 0.642 -7.802 1.00 86.38 266 THR A CA 1
ATOM 2225 C C . THR A 1 266 ? 19.525 1.066 -9.261 1.00 86.38 266 THR A C 1
ATOM 2227 O O . THR A 1 266 ? 20.349 0.702 -10.101 1.00 86.38 266 THR A O 1
ATOM 2230 N N . ASP A 1 267 ? 18.495 1.856 -9.556 1.00 84.06 267 ASP A N 1
ATOM 2231 C CA . ASP A 1 267 ? 18.155 2.392 -10.873 1.00 84.06 267 ASP A CA 1
ATOM 2232 C C . ASP A 1 267 ? 18.962 3.669 -11.152 1.00 84.06 267 ASP A C 1
ATOM 2234 O O . ASP A 1 267 ? 18.510 4.798 -10.965 1.00 84.06 267 ASP A O 1
ATOM 2238 N N . LEU A 1 268 ? 20.228 3.473 -11.523 1.00 77.38 268 LEU A N 1
ATOM 2239 C CA . LEU A 1 268 ? 21.159 4.561 -11.801 1.00 77.38 268 LEU A CA 1
ATOM 2240 C C . LEU A 1 268 ? 21.040 5.022 -13.256 1.00 77.38 268 LEU A C 1
ATOM 2242 O O . LEU A 1 268 ? 21.280 4.258 -14.193 1.00 77.38 268 LEU A O 1
ATOM 2246 N N . GLU A 1 269 ? 20.773 6.311 -13.452 1.00 76.12 269 GLU A N 1
ATOM 2247 C CA . GLU A 1 269 ? 20.786 6.911 -14.783 1.00 76.12 269 GLU A CA 1
ATOM 2248 C C . GLU A 1 269 ? 22.214 7.025 -15.337 1.00 76.12 269 GLU A C 1
ATOM 2250 O O . GLU A 1 269 ? 23.084 7.693 -14.772 1.00 76.12 269 GLU A O 1
ATOM 2255 N N . LEU A 1 270 ? 22.448 6.433 -16.510 1.00 79.12 270 LEU A N 1
ATOM 2256 C CA . LEU A 1 270 ? 23.718 6.537 -17.227 1.00 79.12 270 LEU A CA 1
ATOM 2257 C C . LEU A 1 270 ? 23.619 7.553 -18.368 1.00 79.12 270 LEU A C 1
ATOM 2259 O O . LEU A 1 270 ? 22.711 7.512 -19.197 1.00 79.12 270 LEU A O 1
ATOM 2263 N N . GLN A 1 271 ? 24.592 8.463 -18.449 1.00 81.38 271 GLN A N 1
ATOM 2264 C CA . GLN A 1 271 ? 24.717 9.387 -19.575 1.00 81.38 271 GLN A CA 1
ATOM 2265 C C . GLN A 1 271 ? 25.688 8.825 -20.612 1.00 81.38 271 GLN A C 1
ATOM 2267 O O . GLN A 1 271 ? 26.893 8.751 -20.373 1.00 81.38 271 GLN A O 1
ATOM 2272 N N . LEU A 1 272 ? 25.165 8.472 -21.784 1.00 79.69 272 LEU A N 1
ATOM 2273 C CA . LEU A 1 272 ? 25.955 7.968 -22.903 1.00 79.69 272 LEU A CA 1
ATOM 2274 C C . LEU A 1 272 ? 26.001 9.004 -24.025 1.00 79.69 272 LEU A C 1
ATOM 2276 O O . LEU A 1 272 ? 24.977 9.567 -24.408 1.00 79.69 272 LEU A O 1
ATOM 2280 N N . LEU A 1 273 ? 27.195 9.239 -24.572 1.00 78.88 273 LEU A N 1
ATOM 2281 C CA . LEU A 1 273 ? 27.362 10.027 -25.787 1.00 78.88 273 LEU A CA 1
ATOM 2282 C C . LEU A 1 273 ? 27.513 9.121 -26.990 1.00 78.88 273 LEU A C 1
ATOM 2284 O O . LEU A 1 273 ? 28.477 8.368 -27.112 1.00 78.88 273 LEU A O 1
ATOM 2288 N N . ILE A 1 274 ? 26.557 9.251 -27.895 1.00 78.62 274 ILE A N 1
ATOM 2289 C CA . ILE A 1 274 ? 26.444 8.437 -29.092 1.00 78.62 274 ILE A CA 1
ATOM 2290 C C . ILE A 1 274 ? 26.495 9.372 -30.309 1.00 78.62 274 ILE A C 1
ATOM 2292 O O . ILE A 1 274 ? 26.050 10.520 -30.245 1.00 78.62 274 ILE A O 1
ATOM 2296 N N . LYS A 1 275 ? 27.103 8.924 -31.414 1.00 78.06 275 LYS A N 1
ATOM 2297 C CA . LYS A 1 275 ? 27.187 9.736 -32.638 1.00 78.06 275 LYS A CA 1
ATOM 2298 C C . LYS A 1 275 ? 25.826 9.792 -33.340 1.00 78.06 275 LYS A C 1
ATOM 2300 O O . LYS A 1 275 ? 25.059 8.833 -33.303 1.00 78.06 275 LYS A O 1
ATOM 2305 N N . GLN A 1 276 ? 25.556 10.894 -34.038 1.00 69.50 276 GLN A N 1
ATOM 2306 C CA . GLN A 1 276 ? 24.377 11.010 -34.901 1.00 69.50 276 GLN A CA 1
ATOM 2307 C C . GLN A 1 276 ? 24.396 9.890 -35.958 1.00 69.50 276 GLN A C 1
ATOM 2309 O O . GLN A 1 276 ? 25.430 9.653 -36.584 1.00 69.50 276 GLN A O 1
ATOM 2314 N N . GLY A 1 277 ? 23.277 9.174 -36.109 1.00 72.62 277 GLY A N 1
ATOM 2315 C CA . GLY A 1 277 ? 23.161 7.971 -36.949 1.00 72.62 277 GLY A CA 1
ATOM 2316 C C . GLY A 1 277 ? 23.331 6.638 -36.207 1.00 72.62 277 GLY A C 1
ATOM 2317 O O . GLY A 1 277 ? 23.121 5.589 -36.800 1.00 72.62 277 GLY A O 1
ATOM 2318 N N . GLN A 1 278 ? 23.691 6.662 -34.920 1.00 73.00 278 GLN A N 1
ATOM 2319 C CA . GLN A 1 278 ? 23.634 5.496 -34.019 1.00 73.00 278 GLN A CA 1
ATOM 2320 C C . GLN A 1 278 ? 22.460 5.582 -33.025 1.00 73.00 278 GLN A C 1
ATOM 2322 O O . GLN A 1 278 ? 22.312 4.724 -32.160 1.00 73.00 278 GLN A O 1
ATOM 2327 N N . VAL A 1 279 ? 21.651 6.635 -33.135 1.00 75.81 279 VAL A N 1
ATOM 2328 C CA . VAL A 1 279 ? 20.411 6.850 -32.388 1.00 75.81 279 VAL A CA 1
ATOM 2329 C C . VAL A 1 279 ? 19.319 7.056 -33.427 1.00 75.81 279 VAL A C 1
ATOM 2331 O O . VAL A 1 279 ? 19.444 7.950 -34.263 1.00 75.81 279 VAL A O 1
ATOM 2334 N N . GLU A 1 280 ? 18.289 6.217 -33.382 1.00 74.62 280 GLU A N 1
ATOM 2335 C CA . GLU A 1 280 ? 17.132 6.259 -34.292 1.00 74.62 280 GLU A CA 1
ATOM 2336 C C . GLU A 1 280 ? 15.887 6.862 -33.619 1.00 74.62 280 GLU A C 1
ATOM 2338 O O . GLU A 1 280 ? 14.782 6.762 -34.139 1.00 74.62 280 GLU A O 1
ATOM 2343 N N . VAL A 1 281 ? 16.056 7.488 -32.451 1.00 73.19 281 VAL A N 1
ATOM 2344 C CA . VAL A 1 281 ? 14.958 8.134 -31.726 1.00 73.19 281 VAL A CA 1
ATOM 2345 C C . VAL A 1 281 ? 14.548 9.402 -32.466 1.00 73.19 281 VAL A C 1
ATOM 2347 O O . VAL A 1 281 ? 15.376 10.284 -32.707 1.00 73.19 281 VAL A O 1
ATOM 2350 N N . GLU A 1 282 ? 13.265 9.501 -32.799 1.00 69.00 282 GLU A N 1
ATOM 2351 C CA . GLU A 1 282 ? 12.667 10.729 -33.307 1.00 69.00 282 GLU A CA 1
ATOM 2352 C C . GLU A 1 282 ? 12.654 11.768 -32.181 1.00 69.00 282 GLU A C 1
ATOM 2354 O O . GLU A 1 282 ? 11.917 11.648 -31.205 1.00 69.00 282 GLU A O 1
ATOM 2359 N N . VAL A 1 283 ? 13.517 12.777 -32.289 1.00 66.25 283 VAL A N 1
ATOM 2360 C CA . VAL A 1 283 ? 13.547 13.909 -31.359 1.00 66.25 283 VAL A CA 1
ATOM 2361 C C . VAL A 1 283 ? 12.721 15.035 -31.983 1.00 66.25 283 VAL A C 1
ATOM 2363 O O . VAL A 1 283 ? 13.142 15.565 -33.014 1.00 66.25 283 VAL A O 1
ATOM 2366 N N . PRO A 1 284 ? 11.565 15.420 -31.409 1.00 67.25 284 PRO A N 1
ATOM 2367 C CA . PRO A 1 284 ? 10.838 16.601 -31.857 1.00 67.25 284 PRO A CA 1
ATOM 2368 C C . PRO A 1 284 ? 11.731 17.841 -31.730 1.00 67.25 284 PRO A C 1
ATOM 2370 O O . PRO A 1 284 ? 12.331 18.057 -30.678 1.00 67.25 284 PRO A O 1
ATOM 2373 N N . GLU A 1 285 ? 11.808 18.661 -32.781 1.00 60.47 285 GLU A N 1
ATOM 2374 C CA . GLU A 1 285 ? 12.755 19.789 -32.874 1.00 60.47 285 GLU A CA 1
ATOM 2375 C C . GLU A 1 285 ? 12.595 20.836 -31.749 1.00 60.47 285 GLU A C 1
ATOM 2377 O O . GLU A 1 285 ? 13.565 21.509 -31.404 1.00 60.47 285 GLU A O 1
ATOM 2382 N N . ASP A 1 286 ? 11.415 20.916 -31.120 1.00 58.88 286 ASP A N 1
ATOM 2383 C CA . ASP A 1 286 ? 11.074 21.932 -30.112 1.00 58.88 286 ASP A CA 1
ATOM 2384 C C . ASP A 1 286 ? 11.157 21.461 -28.647 1.00 58.88 286 ASP A C 1
ATOM 2386 O O . ASP A 1 286 ? 10.989 22.272 -27.731 1.00 58.88 286 ASP A O 1
ATOM 2390 N N . TYR A 1 287 ? 11.423 20.176 -28.380 1.00 57.12 287 TYR A N 1
ATOM 2391 C CA . TYR A 1 287 ? 11.409 19.649 -27.011 1.00 57.12 287 TYR A CA 1
ATOM 2392 C C . TYR A 1 287 ? 12.657 18.833 -26.682 1.00 57.12 287 TYR A C 1
ATOM 2394 O O . TYR A 1 287 ? 13.047 17.912 -27.395 1.00 57.12 287 TYR A O 1
ATOM 2402 N N . MET A 1 288 ? 13.250 19.120 -25.519 1.00 55.75 288 MET A N 1
ATOM 2403 C CA . MET A 1 288 ? 14.211 18.213 -24.899 1.00 55.75 288 MET A CA 1
ATOM 2404 C C . MET A 1 288 ? 13.458 16.938 -24.511 1.00 55.75 288 MET A C 1
ATOM 2406 O O . MET A 1 288 ? 12.685 16.945 -23.551 1.00 55.75 288 MET A O 1
ATOM 2410 N N . VAL A 1 289 ? 13.641 15.870 -25.289 1.00 59.09 289 VAL A N 1
ATOM 2411 C CA . VAL A 1 289 ? 13.022 14.564 -25.038 1.00 59.09 289 VAL A CA 1
ATOM 2412 C C . VAL A 1 289 ? 13.466 14.089 -23.657 1.00 59.09 289 VAL A C 1
ATOM 2414 O O . VAL A 1 289 ? 14.632 13.767 -23.436 1.00 59.09 289 VAL A O 1
ATOM 2417 N N . ARG A 1 290 ? 12.538 14.133 -22.698 1.00 58.38 290 ARG A N 1
ATOM 2418 C CA . ARG A 1 290 ? 12.731 13.589 -21.347 1.00 58.38 290 ARG A CA 1
ATOM 2419 C C . ARG A 1 290 ? 12.427 12.100 -21.288 1.00 58.38 290 ARG A C 1
ATOM 2421 O O . ARG A 1 290 ? 12.924 11.427 -20.395 1.00 58.38 290 ARG A O 1
ATOM 2428 N N . ASP A 1 291 ? 11.613 11.617 -22.218 1.00 64.00 291 ASP A N 1
ATOM 2429 C CA . ASP A 1 291 ? 11.118 10.255 -22.225 1.00 64.00 291 ASP A CA 1
ATOM 2430 C C . ASP A 1 291 ? 11.766 9.459 -23.362 1.00 64.00 291 ASP A C 1
ATOM 2432 O O . ASP A 1 291 ? 11.521 9.715 -24.538 1.00 64.00 291 ASP A O 1
ATOM 2436 N N . PHE A 1 292 ? 12.624 8.511 -22.991 1.00 71.56 292 PHE A N 1
ATOM 2437 C CA . PHE A 1 292 ? 13.249 7.556 -23.905 1.00 71.56 292 PHE A CA 1
ATOM 2438 C C . PHE A 1 292 ? 12.632 6.159 -23.748 1.00 71.56 292 PHE A C 1
ATOM 2440 O O . PHE A 1 292 ? 13.291 5.171 -24.059 1.00 71.56 292 PHE A O 1
ATOM 2447 N N . SER A 1 293 ? 11.390 6.051 -23.258 1.00 72.75 293 SER A N 1
ATOM 2448 C CA . SER A 1 293 ? 10.707 4.760 -23.073 1.00 72.75 293 SER A CA 1
ATOM 2449 C C . SER A 1 293 ? 10.598 3.950 -24.370 1.00 72.75 293 SER A C 1
ATOM 2451 O O . SER A 1 293 ? 10.663 2.724 -24.334 1.00 72.75 293 SER A O 1
ATOM 2453 N N . ASP A 1 294 ? 10.509 4.631 -25.515 1.00 73.94 294 ASP A N 1
ATOM 2454 C CA . ASP A 1 294 ? 10.478 4.005 -26.844 1.00 73.94 294 ASP A CA 1
ATOM 2455 C C . ASP A 1 294 ? 11.882 3.697 -27.404 1.00 73.94 294 ASP A C 1
ATOM 2457 O O . ASP A 1 294 ? 12.021 3.188 -28.518 1.00 73.94 294 ASP A O 1
ATOM 2461 N N . ALA A 1 295 ? 12.945 3.987 -26.648 1.00 78.50 295 ALA A N 1
ATOM 2462 C CA . ALA A 1 295 ? 14.321 3.729 -27.048 1.00 78.50 295 ALA A CA 1
ATOM 2463 C C . ALA A 1 295 ? 14.843 2.415 -26.450 1.00 78.50 295 ALA A C 1
ATOM 2465 O O . ALA A 1 295 ? 14.711 2.133 -25.261 1.00 78.50 295 ALA A O 1
ATOM 2466 N N . LEU A 1 296 ? 15.514 1.618 -27.283 1.00 81.50 296 LEU A N 1
ATOM 2467 C CA . LEU A 1 296 ? 16.117 0.344 -26.894 1.00 81.50 296 LEU A CA 1
ATOM 2468 C C . LEU A 1 296 ? 17.628 0.397 -27.119 1.00 81.50 296 LEU A C 1
ATOM 2470 O O . LEU A 1 296 ? 18.090 0.693 -28.221 1.00 81.50 296 LEU A O 1
ATOM 2474 N N . LEU A 1 297 ? 18.408 0.062 -26.089 1.00 83.19 297 LEU A N 1
ATOM 2475 C CA . LEU A 1 297 ? 19.852 -0.116 -26.229 1.00 83.19 297 LEU A CA 1
ATOM 2476 C C . LEU A 1 297 ? 20.137 -1.524 -26.764 1.00 83.19 297 LEU A C 1
ATOM 2478 O O . LEU A 1 297 ? 19.933 -2.519 -26.070 1.00 83.19 297 LEU A O 1
ATOM 2482 N N . ILE A 1 298 ? 20.612 -1.603 -28.005 1.00 85.69 298 ILE A N 1
ATOM 2483 C CA . ILE A 1 298 ? 20.907 -2.868 -28.683 1.00 85.69 298 ILE A CA 1
ATOM 2484 C C . ILE A 1 298 ? 22.419 -3.031 -28.814 1.00 85.69 298 ILE A C 1
ATOM 2486 O O . ILE A 1 298 ? 23.124 -2.114 -29.236 1.00 85.69 298 ILE A O 1
ATOM 2490 N N . ASP A 1 299 ? 22.913 -4.225 -28.492 1.00 87.44 299 ASP A N 1
ATOM 2491 C CA . ASP A 1 299 ? 24.309 -4.579 -28.725 1.00 87.44 299 ASP A CA 1
ATOM 2492 C C . ASP A 1 299 ? 24.636 -4.592 -30.227 1.00 87.44 299 ASP A C 1
ATOM 2494 O O . ASP A 1 299 ? 24.009 -5.288 -31.038 1.00 87.44 299 ASP A O 1
ATOM 2498 N N . ARG A 1 300 ? 25.666 -3.823 -30.585 1.00 85.75 300 ARG A N 1
ATOM 2499 C CA . ARG A 1 300 ? 26.157 -3.670 -31.951 1.00 85.75 300 ARG A CA 1
ATOM 2500 C C . ARG A 1 300 ? 26.607 -4.999 -32.548 1.00 85.75 300 ARG A C 1
ATOM 2502 O O . ARG A 1 300 ? 26.353 -5.231 -33.731 1.00 85.75 300 ARG A O 1
ATOM 2509 N N . GLU A 1 301 ? 27.234 -5.875 -31.764 1.00 92.25 301 GLU A N 1
ATOM 2510 C CA . GLU A 1 301 ? 27.750 -7.150 -32.280 1.00 92.25 301 GLU A CA 1
ATOM 2511 C C . GLU A 1 301 ? 26.627 -8.017 -32.854 1.00 92.25 301 GLU A C 1
ATOM 2513 O O . GLU A 1 301 ? 26.785 -8.653 -33.902 1.00 92.25 301 GLU A O 1
ATOM 2518 N N . ARG A 1 302 ? 25.455 -7.984 -32.213 1.00 90.62 302 ARG A N 1
ATOM 2519 C CA . ARG A 1 302 ? 24.270 -8.720 -32.656 1.00 90.62 302 ARG A CA 1
ATOM 2520 C C . ARG A 1 302 ? 23.719 -8.188 -33.978 1.00 90.62 302 ARG A C 1
ATOM 2522 O O . ARG A 1 302 ? 23.364 -8.985 -34.849 1.00 90.62 302 ARG A O 1
ATOM 2529 N N . VAL A 1 303 ? 23.685 -6.866 -34.151 1.00 89.06 303 VAL A N 1
ATOM 2530 C CA . VAL A 1 303 ? 23.249 -6.225 -35.404 1.00 89.06 303 VAL A CA 1
ATOM 2531 C C . VAL A 1 303 ? 24.235 -6.530 -36.535 1.00 89.06 303 VAL A C 1
ATOM 2533 O O . VAL A 1 303 ? 23.834 -6.929 -37.628 1.00 89.06 303 VAL A O 1
ATOM 2536 N N . GLU A 1 304 ? 25.539 -6.429 -36.277 1.00 91.50 304 GLU A N 1
ATOM 2537 C CA . GLU A 1 304 ? 26.573 -6.722 -37.275 1.00 91.50 304 GLU A CA 1
ATOM 2538 C C . GLU A 1 304 ? 26.630 -8.206 -37.659 1.00 91.50 304 GLU A C 1
ATOM 2540 O O . GLU A 1 304 ? 26.852 -8.542 -38.826 1.00 91.50 304 GLU A O 1
ATOM 2545 N N . ALA A 1 305 ? 26.408 -9.118 -36.710 1.00 95.12 305 ALA A N 1
ATOM 2546 C CA . ALA A 1 305 ? 26.279 -10.544 -36.995 1.00 95.12 305 ALA A CA 1
ATOM 2547 C C . ALA A 1 305 ? 25.089 -10.830 -37.924 1.00 95.12 305 ALA A C 1
ATOM 2549 O O . ALA A 1 305 ? 25.239 -11.566 -38.904 1.00 95.12 305 ALA A O 1
ATOM 2550 N N . LEU A 1 306 ? 23.938 -10.202 -37.668 1.00 94.81 306 LEU A N 1
ATOM 2551 C CA . LEU A 1 306 ? 22.760 -10.334 -38.523 1.00 94.81 306 LEU A CA 1
ATOM 2552 C C . LEU A 1 306 ? 23.012 -9.761 -39.924 1.00 94.81 306 LEU A C 1
ATOM 2554 O O . LEU A 1 306 ? 22.712 -10.423 -40.915 1.00 94.81 306 LEU A O 1
ATOM 2558 N N . ASN A 1 307 ? 23.639 -8.587 -40.025 1.00 94.38 307 ASN A N 1
ATOM 2559 C CA . ASN A 1 307 ? 23.978 -7.973 -41.312 1.00 94.38 307 ASN A CA 1
ATOM 2560 C C . ASN A 1 307 ? 24.929 -8.846 -42.141 1.00 94.38 307 ASN A C 1
ATOM 2562 O O . ASN A 1 307 ? 24.708 -9.031 -43.338 1.00 94.38 307 ASN A O 1
ATOM 2566 N N . ARG A 1 308 ? 25.941 -9.461 -41.513 1.00 96.19 308 ARG A N 1
ATOM 2567 C CA . ARG A 1 308 ? 26.819 -10.438 -42.186 1.00 96.19 308 ARG A CA 1
ATOM 2568 C C . ARG A 1 308 ? 26.036 -11.639 -42.719 1.00 96.19 308 ARG A C 1
ATOM 2570 O O . ARG A 1 308 ? 26.279 -12.090 -43.841 1.00 96.19 308 ARG A O 1
ATOM 2577 N N . HIS A 1 309 ? 25.074 -12.136 -41.945 1.00 96.50 309 HIS A N 1
ATOM 2578 C CA . HIS A 1 309 ? 24.209 -13.227 -42.382 1.00 96.50 309 HIS A CA 1
ATOM 2579 C C . HIS A 1 309 ? 23.324 -12.819 -43.571 1.00 96.50 309 HIS A C 1
ATOM 2581 O O . HIS A 1 3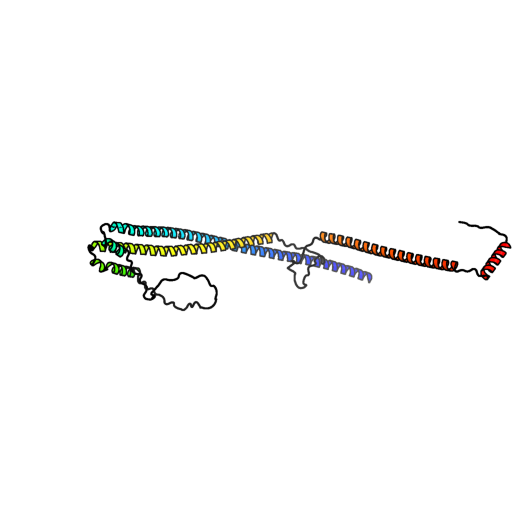09 ? 23.243 -13.552 -44.556 1.00 96.50 309 HIS A O 1
ATOM 2587 N N . ILE A 1 310 ? 22.733 -11.620 -43.528 1.00 96.44 310 ILE A N 1
ATOM 2588 C CA . ILE A 1 310 ? 21.928 -11.057 -44.623 1.00 96.44 310 ILE A CA 1
ATOM 2589 C C . ILE A 1 310 ? 22.757 -10.931 -45.905 1.00 96.44 310 ILE A C 1
ATOM 2591 O O . ILE A 1 310 ? 22.287 -11.334 -46.970 1.00 96.44 310 ILE A O 1
ATOM 2595 N N . ILE A 1 311 ? 23.996 -10.435 -45.814 1.00 96.69 311 ILE A N 1
ATOM 2596 C CA . ILE A 1 311 ? 24.907 -10.338 -46.965 1.00 96.69 311 ILE A CA 1
ATOM 2597 C C . ILE A 1 311 ? 25.168 -11.726 -47.557 1.00 96.69 311 ILE A C 1
ATOM 2599 O O . ILE A 1 311 ? 24.989 -11.915 -48.757 1.00 96.69 311 ILE A O 1
ATOM 2603 N N . THR A 1 312 ? 25.484 -12.715 -46.717 1.00 96.69 312 THR A N 1
ATOM 2604 C CA . THR A 1 312 ? 25.742 -14.099 -47.160 1.00 96.69 312 THR A CA 1
ATOM 2605 C C . THR A 1 312 ? 24.530 -14.698 -47.890 1.00 96.69 312 THR A C 1
ATOM 2607 O O . THR A 1 312 ? 24.659 -15.341 -48.936 1.00 96.69 312 THR A O 1
ATOM 2610 N N . LEU A 1 313 ? 23.317 -14.464 -47.376 1.00 96.62 313 LEU A N 1
ATOM 2611 C CA . LEU A 1 313 ? 22.075 -14.883 -48.033 1.00 96.62 313 LEU A CA 1
ATOM 2612 C C . LEU A 1 313 ? 21.848 -14.141 -49.359 1.00 96.62 313 LEU A C 1
ATOM 2614 O O . LEU A 1 313 ? 21.421 -14.752 -50.344 1.00 96.62 313 LEU A O 1
ATOM 2618 N N . GLY A 1 314 ? 22.157 -12.844 -49.404 1.00 97.25 314 GLY A N 1
ATOM 2619 C CA . GLY A 1 314 ? 22.109 -12.024 -50.612 1.00 97.25 314 GLY A CA 1
ATOM 2620 C C . GLY A 1 314 ? 23.047 -12.541 -51.702 1.00 97.25 314 GLY A C 1
ATOM 2621 O O . GLY A 1 314 ? 22.615 -12.748 -52.837 1.00 97.25 314 GLY A O 1
ATOM 2622 N N . GLU A 1 315 ? 24.297 -12.842 -51.352 1.00 96.56 315 GLU A N 1
ATOM 2623 C CA . GLU A 1 315 ? 25.291 -13.435 -52.253 1.00 96.56 315 GLU A CA 1
ATOM 2624 C C . GLU A 1 315 ? 24.829 -14.793 -52.788 1.00 96.56 315 GLU A C 1
ATOM 2626 O O . GLU A 1 315 ? 24.880 -15.037 -53.995 1.00 96.56 315 GLU A O 1
ATOM 2631 N N . SER A 1 316 ? 24.286 -15.653 -51.921 1.00 96.19 316 SER A N 1
ATOM 2632 C CA . SER A 1 316 ? 23.714 -16.943 -52.324 1.00 96.19 316 SER A CA 1
ATOM 2633 C C . SER A 1 316 ? 22.555 -16.777 -53.318 1.00 96.19 316 SER A C 1
ATOM 2635 O O . SER A 1 316 ? 22.502 -17.465 -54.347 1.00 96.19 316 SER A O 1
ATOM 2637 N N . LYS A 1 317 ? 21.658 -15.810 -53.077 1.00 97.25 317 LYS A N 1
ATOM 2638 C CA . LYS A 1 317 ? 20.549 -15.480 -53.986 1.00 97.25 317 LYS A CA 1
ATOM 2639 C C . LYS A 1 317 ? 21.061 -14.998 -55.343 1.00 97.25 317 LYS A C 1
ATOM 2641 O O . LYS A 1 317 ? 20.581 -15.474 -56.373 1.00 97.25 317 LYS A O 1
ATOM 2646 N N . VAL A 1 318 ? 22.051 -14.106 -55.361 1.00 96.81 318 VAL A N 1
ATOM 2647 C CA . VAL A 1 318 ? 22.671 -13.610 -56.600 1.00 96.81 318 VAL A CA 1
ATOM 2648 C C . VAL A 1 318 ? 23.363 -14.748 -57.352 1.00 96.81 318 VAL A C 1
ATOM 2650 O O . VAL A 1 318 ? 23.133 -14.917 -58.550 1.00 96.81 318 VAL A O 1
ATOM 2653 N N . ALA A 1 319 ? 24.125 -15.598 -56.663 1.00 96.38 319 ALA A N 1
ATOM 2654 C CA . ALA A 1 319 ? 24.771 -16.763 -57.262 1.00 96.38 319 ALA A CA 1
ATOM 2655 C C . ALA A 1 319 ? 23.752 -17.743 -57.869 1.00 96.38 319 ALA A C 1
ATOM 2657 O O . ALA A 1 319 ? 23.978 -18.305 -58.944 1.00 96.38 319 ALA A O 1
ATOM 2658 N N . HIS A 1 320 ? 22.607 -17.943 -57.213 1.00 96.12 320 HIS A N 1
ATOM 2659 C CA . HIS A 1 320 ? 21.511 -18.736 -57.763 1.00 96.12 320 HIS A CA 1
ATOM 2660 C C . HIS A 1 320 ? 20.886 -18.074 -59.004 1.00 96.12 320 HIS A C 1
ATOM 2662 O O . HIS A 1 320 ? 20.636 -18.748 -60.005 1.00 96.12 320 HIS A O 1
ATOM 2668 N N . MET A 1 321 ? 20.674 -16.753 -58.982 1.00 95.19 321 MET A N 1
ATOM 2669 C CA . MET A 1 321 ? 20.174 -16.006 -60.142 1.00 95.19 321 MET A CA 1
ATOM 2670 C C . MET A 1 321 ? 21.122 -16.101 -61.345 1.00 95.19 321 MET A C 1
ATOM 2672 O O . MET A 1 321 ? 20.658 -16.313 -62.467 1.00 95.19 321 MET A O 1
ATOM 2676 N N . ILE A 1 322 ? 22.436 -16.005 -61.122 1.00 96.38 322 ILE A N 1
ATOM 2677 C CA . ILE A 1 322 ? 23.453 -16.158 -62.171 1.00 96.38 322 ILE A CA 1
ATOM 2678 C C . ILE A 1 322 ? 23.415 -17.576 -62.748 1.00 96.38 322 ILE A C 1
ATOM 2680 O O . ILE A 1 322 ? 23.310 -17.729 -63.965 1.00 96.38 322 ILE A O 1
ATOM 2684 N N . ARG A 1 323 ? 23.391 -18.611 -61.896 1.00 95.06 323 ARG A N 1
ATOM 2685 C CA . ARG A 1 323 ? 23.265 -20.009 -62.347 1.00 95.06 323 ARG A CA 1
ATOM 2686 C C . ARG A 1 323 ? 22.013 -20.236 -63.193 1.00 95.06 323 ARG A C 1
ATOM 2688 O O . ARG A 1 323 ? 22.084 -20.889 -64.230 1.00 95.06 323 ARG A O 1
ATOM 2695 N N . ASN A 1 324 ? 20.875 -19.666 -62.798 1.00 95.19 324 ASN A N 1
ATOM 2696 C CA . ASN A 1 324 ? 19.633 -19.778 -63.565 1.00 95.19 324 ASN A CA 1
ATOM 2697 C C . ASN A 1 324 ? 19.736 -19.058 -64.924 1.00 95.19 324 ASN A C 1
ATOM 2699 O O . ASN A 1 324 ? 19.339 -19.606 -65.953 1.00 95.19 324 ASN A O 1
ATOM 2703 N N . LYS A 1 325 ? 20.341 -17.862 -64.957 1.00 96.56 325 LYS A N 1
ATOM 2704 C CA . LYS A 1 325 ? 20.623 -17.137 -66.205 1.00 96.56 325 LYS A CA 1
ATOM 2705 C C . LYS A 1 325 ? 21.501 -17.964 -67.151 1.00 96.56 325 LYS A C 1
ATOM 2707 O O . LYS A 1 325 ? 21.187 -18.065 -68.337 1.00 96.56 325 LYS A O 1
ATOM 2712 N N . GLU A 1 326 ? 22.581 -18.559 -66.649 1.00 94.75 326 GLU A N 1
ATOM 2713 C CA . GLU A 1 326 ? 23.477 -19.409 -67.442 1.00 94.75 326 GLU A CA 1
ATOM 2714 C C . GLU A 1 326 ? 22.785 -20.676 -67.943 1.00 94.75 326 GLU A C 1
ATOM 2716 O O . GLU A 1 326 ? 22.936 -21.031 -69.112 1.00 94.75 326 GLU A O 1
ATOM 2721 N N . PHE A 1 327 ? 21.981 -21.318 -67.093 1.00 95.44 327 PHE A N 1
ATOM 2722 C CA . PHE A 1 327 ? 21.171 -22.472 -67.471 1.00 95.44 327 PHE A CA 1
ATOM 2723 C C . PHE A 1 327 ? 20.230 -22.136 -68.633 1.00 95.44 327 PHE A C 1
ATOM 2725 O O . PHE A 1 327 ? 20.238 -22.829 -69.648 1.00 95.44 327 PHE A O 1
ATOM 2732 N N . LYS A 1 328 ? 19.491 -21.021 -68.543 1.00 95.44 328 LYS A N 1
ATOM 2733 C CA . LYS A 1 328 ? 18.617 -20.555 -69.630 1.00 95.44 328 LYS A CA 1
ATOM 2734 C C . LYS A 1 328 ? 19.397 -20.259 -70.909 1.00 95.44 328 LYS A C 1
ATOM 2736 O O . LYS A 1 328 ? 18.959 -20.648 -71.985 1.00 95.44 328 LYS A O 1
ATOM 2741 N N . LYS A 1 329 ? 20.569 -19.620 -70.810 1.00 96.38 329 LYS A N 1
ATOM 2742 C CA . LYS A 1 329 ? 21.433 -19.361 -71.975 1.00 96.38 329 LYS A CA 1
ATOM 2743 C C . LYS A 1 329 ? 21.838 -20.663 -72.674 1.00 96.38 329 LYS A C 1
ATOM 2745 O O . LYS A 1 329 ? 21.755 -20.737 -73.896 1.00 96.38 329 LYS A O 1
ATOM 2750 N N . ARG A 1 330 ? 22.255 -21.681 -71.911 1.00 95.81 330 ARG A N 1
ATOM 2751 C CA . ARG A 1 330 ? 22.611 -23.004 -72.454 1.00 95.81 330 ARG A CA 1
ATOM 2752 C C . ARG A 1 330 ? 21.407 -23.699 -73.082 1.00 95.81 330 ARG A C 1
ATOM 2754 O O . ARG A 1 330 ? 21.539 -24.242 -74.169 1.00 95.81 330 ARG A O 1
ATOM 2761 N N . PHE A 1 331 ? 20.245 -23.632 -72.435 1.00 95.25 331 PHE A N 1
ATOM 2762 C CA . PHE A 1 331 ? 19.005 -24.196 -72.961 1.00 95.25 331 PHE A CA 1
ATOM 2763 C C . PHE A 1 331 ? 18.638 -23.594 -74.326 1.00 95.25 331 PHE A C 1
ATOM 2765 O O . PHE A 1 331 ? 18.430 -24.337 -75.278 1.00 95.25 331 PHE A O 1
ATOM 2772 N N . TYR A 1 332 ? 18.654 -22.261 -74.455 1.00 95.31 332 TYR A N 1
ATOM 2773 C CA . TYR A 1 332 ? 18.379 -21.596 -75.734 1.00 95.31 332 TYR A CA 1
ATOM 2774 C C . TYR A 1 332 ? 19.405 -21.932 -76.818 1.00 95.31 332 TYR A C 1
ATOM 2776 O O . TYR A 1 332 ? 19.046 -22.036 -77.988 1.00 95.31 332 TYR A O 1
ATOM 2784 N N . HIS A 1 333 ? 20.676 -22.099 -76.446 1.00 95.44 333 HIS A N 1
ATOM 2785 C CA . HIS A 1 333 ? 21.705 -22.507 -77.397 1.00 95.44 333 HIS A CA 1
ATOM 2786 C C . HIS A 1 333 ? 21.454 -23.924 -77.926 1.00 95.44 333 HIS A C 1
ATOM 2788 O O . HIS A 1 333 ? 21.436 -24.110 -79.138 1.00 95.44 333 HIS A O 1
ATOM 2794 N N . LEU A 1 334 ? 21.160 -24.884 -77.039 1.00 96.69 334 LEU A N 1
ATOM 2795 C CA . LEU A 1 334 ? 20.790 -26.246 -77.439 1.00 96.69 334 LEU A CA 1
ATOM 2796 C C . LEU A 1 334 ? 19.534 -26.269 -78.316 1.00 96.69 334 LEU A C 1
ATOM 2798 O O . LEU A 1 334 ? 19.465 -27.014 -79.289 1.00 96.69 334 LEU A O 1
ATOM 2802 N N . GLU A 1 335 ? 18.526 -25.462 -77.982 1.00 96.38 335 GLU A N 1
ATOM 2803 C CA . GLU A 1 335 ? 17.303 -25.371 -78.779 1.00 96.38 335 GLU A CA 1
ATOM 2804 C C . GLU A 1 335 ? 17.591 -24.832 -80.189 1.00 96.38 335 GLU A C 1
ATOM 2806 O O . GLU A 1 335 ? 17.029 -25.314 -81.175 1.00 96.38 335 GLU A O 1
ATOM 2811 N N . TRP A 1 336 ? 18.498 -23.860 -80.301 1.00 97.31 336 TRP A N 1
ATOM 2812 C CA . TRP A 1 336 ? 18.954 -23.344 -81.587 1.00 97.31 336 TRP A CA 1
ATOM 2813 C C . TRP A 1 336 ? 19.722 -24.401 -82.395 1.00 97.31 336 TRP A C 1
ATOM 2815 O O . TRP A 1 336 ? 19.426 -24.580 -83.577 1.00 97.31 336 TRP A O 1
ATOM 2825 N N . GLU A 1 337 ? 20.634 -25.151 -81.767 1.00 97.00 337 GLU A N 1
ATOM 2826 C CA . GLU A 1 337 ? 21.358 -26.256 -82.417 1.00 97.00 337 GLU A CA 1
ATOM 2827 C C . GLU A 1 337 ? 20.399 -27.344 -82.913 1.00 97.00 337 GLU A C 1
ATOM 2829 O O . GLU A 1 337 ? 20.507 -27.800 -84.052 1.00 97.00 337 GLU A O 1
ATOM 2834 N N . LEU A 1 338 ? 19.405 -27.717 -82.100 1.00 96.44 338 LEU A N 1
ATOM 2835 C CA . LEU A 1 338 ? 18.368 -28.671 -82.492 1.00 96.44 338 LEU A CA 1
ATOM 2836 C C . LEU A 1 338 ? 17.604 -28.188 -83.731 1.00 96.44 338 LEU A C 1
ATOM 2838 O O . LEU A 1 338 ? 17.410 -28.958 -84.671 1.00 96.44 338 LEU A O 1
ATOM 2842 N N . ARG A 1 339 ? 17.196 -26.911 -83.764 1.00 96.56 339 ARG A N 1
ATOM 2843 C CA . ARG A 1 339 ? 16.511 -26.325 -84.929 1.00 96.56 339 ARG A CA 1
ATOM 2844 C C . ARG A 1 339 ? 17.397 -26.332 -86.171 1.00 96.56 339 ARG A C 1
ATOM 2846 O O . ARG A 1 339 ? 16.911 -26.665 -87.248 1.00 96.56 339 ARG A O 1
ATOM 2853 N N . GLN A 1 340 ? 18.683 -26.013 -86.030 1.00 96.56 340 GLN A N 1
ATOM 2854 C CA . GLN A 1 340 ? 19.633 -26.082 -87.140 1.00 96.56 340 GLN A CA 1
ATOM 2855 C C . GLN A 1 340 ? 19.743 -27.512 -87.689 1.00 96.56 340 GLN A C 1
ATOM 2857 O O . GLN A 1 340 ? 19.673 -27.709 -88.901 1.00 96.56 340 GLN A O 1
ATOM 2862 N N . MET A 1 341 ? 19.892 -28.511 -86.815 1.00 95.75 341 MET A N 1
ATOM 2863 C CA . MET A 1 341 ? 20.006 -29.914 -87.224 1.00 95.75 341 MET A CA 1
ATOM 2864 C C . MET A 1 341 ? 18.728 -30.423 -87.901 1.00 95.75 341 MET A C 1
ATOM 2866 O O . MET A 1 341 ? 18.815 -31.153 -88.887 1.00 95.75 341 MET A O 1
ATOM 2870 N N . LEU A 1 342 ? 17.548 -29.999 -87.435 1.00 96.75 342 LEU A N 1
ATOM 2871 C CA . LEU A 1 342 ? 16.272 -30.301 -88.092 1.00 96.75 342 LEU A CA 1
ATOM 2872 C C . LEU A 1 342 ? 16.190 -29.690 -89.497 1.00 96.75 342 LEU A C 1
ATOM 2874 O O . LEU A 1 342 ? 15.842 -30.396 -90.438 1.00 96.75 342 LEU A O 1
ATOM 2878 N N . MET A 1 343 ? 16.592 -28.427 -89.672 1.00 95.38 343 MET A N 1
ATOM 2879 C CA . MET A 1 343 ? 16.632 -27.795 -90.999 1.00 95.38 343 MET A CA 1
ATOM 2880 C C . MET A 1 343 ? 17.609 -28.504 -91.947 1.00 95.38 343 MET A C 1
ATOM 2882 O O . MET A 1 343 ? 17.300 -28.712 -93.118 1.00 95.38 343 MET A O 1
ATOM 2886 N N . GLN A 1 344 ? 18.783 -28.913 -91.453 1.00 95.88 344 GLN A N 1
ATOM 2887 C CA . GLN A 1 344 ? 19.739 -29.694 -92.246 1.00 95.88 344 GLN A CA 1
ATOM 2888 C C . GLN A 1 344 ? 19.176 -31.069 -92.624 1.00 95.88 344 GLN A C 1
ATOM 2890 O O . GLN A 1 344 ? 19.367 -31.528 -93.749 1.00 95.88 344 GLN A O 1
ATOM 2895 N N . TYR A 1 345 ? 18.468 -31.723 -91.702 1.00 96.44 345 TYR A N 1
ATOM 2896 C CA . TYR A 1 345 ? 17.784 -32.983 -91.967 1.00 96.44 345 TYR A CA 1
ATOM 2897 C C . TYR A 1 345 ? 16.713 -32.833 -93.055 1.00 96.44 345 TYR A C 1
ATOM 2899 O O . TYR A 1 345 ? 16.669 -33.644 -93.980 1.00 96.44 345 TYR A O 1
ATOM 2907 N N . GLU A 1 346 ? 15.892 -31.784 -92.982 1.00 95.75 346 GLU A N 1
ATOM 2908 C CA . GLU A 1 346 ? 14.875 -31.465 -93.990 1.00 95.75 346 GLU A CA 1
ATOM 2909 C C . GLU A 1 346 ? 15.499 -31.189 -95.367 1.00 95.75 346 GLU A C 1
ATOM 2911 O O . GLU A 1 346 ? 15.035 -31.739 -96.367 1.00 95.75 346 GLU A O 1
ATOM 2916 N N . ASP A 1 347 ? 16.592 -30.420 -95.435 1.00 95.69 347 ASP A N 1
ATOM 2917 C CA . ASP A 1 347 ? 17.328 -30.165 -96.684 1.00 95.69 347 ASP A CA 1
ATOM 2918 C C . ASP A 1 347 ? 17.909 -31.460 -97.282 1.00 95.69 347 ASP A C 1
ATOM 2920 O O . ASP A 1 347 ? 17.796 -31.713 -98.484 1.00 95.69 347 ASP A O 1
ATOM 2924 N N . LEU A 1 348 ? 18.478 -32.339 -96.450 1.00 94.38 348 LEU A N 1
ATOM 2925 C CA . LEU A 1 348 ? 18.964 -33.648 -96.895 1.00 94.38 348 LEU A CA 1
ATOM 2926 C C . LEU A 1 348 ? 17.828 -34.552 -97.386 1.00 94.38 348 LEU A C 1
ATOM 2928 O O . LEU A 1 348 ? 17.994 -35.237 -98.399 1.00 94.38 348 LEU A O 1
ATOM 2932 N N . GLN A 1 349 ? 16.670 -34.544 -96.721 1.00 95.00 349 GLN A N 1
ATOM 2933 C CA . GLN A 1 349 ? 15.485 -35.258 -97.197 1.00 95.00 349 GLN A CA 1
ATOM 2934 C C . GLN A 1 349 ? 14.984 -34.707 -98.536 1.00 95.00 349 GLN A C 1
ATOM 2936 O O . GLN A 1 349 ? 14.652 -35.495 -99.425 1.00 95.00 349 GLN A O 1
ATOM 2941 N N . ALA A 1 350 ? 14.954 -33.382 -98.707 1.00 93.19 350 ALA A N 1
ATOM 2942 C CA . ALA A 1 350 ? 14.567 -32.740 -99.960 1.00 93.19 350 ALA A CA 1
ATOM 2943 C C . ALA A 1 350 ? 15.521 -33.140 -101.095 1.00 93.19 350 ALA A C 1
ATOM 2945 O O . ALA A 1 350 ? 15.074 -33.658 -102.118 1.00 93.19 350 ALA A O 1
ATOM 2946 N N . LYS A 1 351 ? 16.838 -33.050 -100.866 1.00 93.44 351 LYS A N 1
ATOM 2947 C CA . LYS A 1 351 ? 17.866 -33.519 -101.811 1.00 93.44 351 LYS A CA 1
ATOM 2948 C C . LYS A 1 351 ? 17.712 -35.000 -102.145 1.00 93.44 351 LYS A C 1
ATOM 2950 O O . LYS A 1 351 ? 17.825 -35.389 -103.306 1.00 93.44 351 LYS A O 1
ATOM 2955 N N . GLN A 1 352 ? 17.423 -35.845 -101.155 1.00 92.75 352 GLN A N 1
ATOM 2956 C CA . GLN A 1 352 ? 17.159 -37.264 -101.391 1.00 92.75 352 GLN A CA 1
ATOM 2957 C C . GLN A 1 352 ? 15.908 -37.470 -102.255 1.00 92.75 352 GLN A C 1
ATOM 2959 O O . GLN A 1 352 ? 15.916 -38.312 -103.156 1.00 92.75 352 GLN A O 1
ATOM 2964 N N . ALA A 1 353 ? 14.832 -36.727 -101.994 1.00 91.50 353 ALA A N 1
ATOM 2965 C CA . ALA A 1 353 ? 13.608 -36.785 -102.783 1.00 91.50 353 ALA A CA 1
ATOM 2966 C C . ALA A 1 353 ? 13.845 -36.319 -104.226 1.00 91.50 353 ALA A C 1
ATOM 2968 O O . ALA A 1 353 ? 13.338 -36.953 -105.152 1.00 91.50 353 ALA A O 1
ATOM 2969 N N . ASP A 1 354 ? 14.654 -35.280 -104.425 1.00 89.75 354 ASP A N 1
ATOM 2970 C CA . ASP A 1 354 ? 15.029 -34.776 -105.745 1.00 89.75 354 ASP A CA 1
ATOM 2971 C C . ASP A 1 354 ? 15.864 -35.796 -106.519 1.00 89.75 354 ASP A C 1
ATOM 2973 O O . ASP A 1 354 ? 15.544 -36.091 -107.668 1.00 89.75 354 ASP A O 1
ATOM 2977 N N . ILE A 1 355 ? 16.850 -36.436 -105.878 1.00 86.94 355 ILE A N 1
ATOM 2978 C CA . ILE A 1 355 ? 17.617 -37.543 -106.477 1.00 86.94 355 ILE A CA 1
ATOM 2979 C C . ILE A 1 355 ? 16.694 -38.711 -106.847 1.00 86.94 355 ILE A C 1
ATOM 2981 O O . ILE A 1 355 ? 16.816 -39.272 -107.932 1.00 86.94 355 ILE A O 1
ATOM 2985 N N . ARG A 1 356 ? 15.736 -39.078 -105.984 1.00 84.81 356 ARG A N 1
ATOM 2986 C CA . ARG A 1 356 ? 14.762 -40.145 -106.287 1.00 84.81 356 ARG A CA 1
ATOM 2987 C C . ARG A 1 356 ? 13.834 -39.781 -107.450 1.00 84.81 356 ARG A C 1
ATOM 2989 O O . ARG A 1 356 ? 13.433 -40.664 -108.204 1.00 84.81 356 ARG A O 1
ATOM 2996 N N . LYS A 1 357 ? 13.470 -38.503 -107.592 1.00 85.62 357 LYS A N 1
ATOM 2997 C CA . LYS A 1 357 ? 12.648 -37.984 -108.699 1.00 85.62 357 LYS A CA 1
ATOM 2998 C C . LYS A 1 357 ? 13.458 -37.731 -109.971 1.00 85.62 357 LYS A C 1
ATOM 3000 O O . LYS A 1 357 ? 12.858 -37.581 -111.037 1.00 85.62 357 LYS A O 1
ATOM 3005 N N . PHE A 1 358 ? 14.786 -37.686 -109.875 1.00 78.94 358 PHE A N 1
ATOM 3006 C CA . PHE A 1 358 ? 15.681 -37.444 -110.994 1.00 78.94 358 PHE A CA 1
ATOM 3007 C C . PHE A 1 358 ? 15.569 -38.578 -112.014 1.00 78.94 358 PHE A C 1
ATOM 3009 O O . PHE A 1 358 ? 16.043 -39.696 -111.816 1.00 78.94 358 PHE A O 1
ATOM 3016 N N . LYS A 1 359 ? 14.917 -38.283 -113.138 1.00 74.25 359 LYS A N 1
ATOM 3017 C CA . LYS A 1 359 ? 14.831 -39.187 -114.282 1.00 74.25 359 LYS A CA 1
ATOM 3018 C C . LYS A 1 359 ? 15.941 -38.832 -115.256 1.00 74.25 359 LYS A C 1
ATOM 3020 O O . LYS A 1 359 ? 16.023 -37.695 -115.712 1.00 74.25 359 LYS A O 1
ATOM 3025 N N . ILE A 1 360 ? 16.762 -39.816 -115.609 1.00 71.50 360 ILE A N 1
ATOM 3026 C CA . ILE A 1 360 ? 17.799 -39.648 -116.627 1.00 71.50 360 ILE A CA 1
ATOM 3027 C C . ILE A 1 360 ? 17.101 -39.445 -117.976 1.00 71.50 360 ILE A C 1
ATOM 3029 O O . ILE A 1 360 ? 16.580 -40.386 -118.576 1.00 71.50 360 ILE A O 1
ATOM 3033 N N . THR A 1 361 ? 17.050 -38.201 -118.439 1.00 75.50 361 THR A N 1
ATOM 3034 C CA . THR A 1 361 ? 16.549 -37.855 -119.769 1.00 75.50 361 THR A CA 1
ATOM 3035 C C . THR A 1 361 ? 17.582 -38.216 -120.834 1.00 75.50 361 THR A C 1
ATOM 3037 O O . THR A 1 361 ? 18.781 -38.301 -120.562 1.00 75.50 361 THR A O 1
ATOM 3040 N N . ARG A 1 362 ? 17.129 -38.417 -122.078 1.00 69.69 362 ARG A N 1
ATOM 3041 C CA . ARG A 1 362 ? 17.999 -38.792 -123.211 1.00 69.69 362 ARG A CA 1
ATOM 3042 C C . ARG A 1 362 ? 19.155 -37.814 -123.440 1.00 69.69 362 ARG A C 1
ATOM 3044 O O . ARG A 1 362 ? 20.205 -38.233 -123.913 1.00 69.69 362 ARG A O 1
ATOM 3051 N N . GLU A 1 363 ? 18.981 -36.538 -123.103 1.00 69.50 363 GLU A N 1
ATOM 3052 C CA . GLU A 1 363 ? 20.037 -35.520 -123.186 1.00 69.50 363 GLU A CA 1
ATOM 3053 C C . GLU A 1 363 ? 21.139 -35.767 -122.156 1.00 69.50 363 GLU A C 1
ATOM 3055 O O . GLU A 1 363 ? 22.313 -35.808 -122.513 1.00 69.50 363 GLU A O 1
ATOM 3060 N N . ILE A 1 364 ? 20.768 -36.046 -120.905 1.00 71.06 364 ILE A N 1
ATOM 3061 C CA . ILE A 1 364 ? 21.712 -36.395 -119.834 1.00 71.06 364 ILE A CA 1
ATOM 3062 C C . ILE A 1 364 ? 22.395 -37.727 -120.151 1.00 71.06 364 ILE A C 1
ATOM 3064 O O . ILE A 1 364 ? 23.599 -37.870 -119.963 1.00 71.06 364 ILE A O 1
ATOM 3068 N N . GLN A 1 365 ? 21.652 -38.679 -120.715 1.00 65.75 365 GLN A N 1
ATOM 3069 C CA . GLN A 1 365 ? 22.187 -39.939 -121.222 1.00 65.75 365 GLN A CA 1
ATOM 3070 C C . GLN A 1 365 ? 23.198 -39.724 -122.347 1.00 65.75 365 GLN A C 1
ATOM 3072 O O . GLN A 1 365 ? 24.239 -40.362 -122.316 1.00 65.75 365 GLN A O 1
ATOM 3077 N N . LYS A 1 366 ? 22.933 -38.820 -123.301 1.00 72.31 366 LYS A N 1
ATOM 3078 C CA . LYS A 1 366 ? 23.877 -38.446 -124.367 1.00 72.31 366 LYS A CA 1
ATOM 3079 C C . LYS A 1 366 ? 25.117 -37.761 -123.818 1.00 72.31 366 LYS A C 1
ATOM 3081 O O . LYS A 1 366 ? 26.201 -38.039 -124.305 1.00 72.31 366 LYS A O 1
ATOM 3086 N N . VAL A 1 367 ? 24.982 -36.881 -122.827 1.00 74.44 367 VAL A N 1
ATOM 3087 C CA . VAL A 1 367 ? 26.140 -36.240 -122.190 1.00 74.44 367 VAL A CA 1
ATOM 3088 C C . VAL A 1 367 ? 26.963 -37.272 -121.426 1.00 74.44 367 VAL A C 1
ATOM 3090 O O . VAL A 1 367 ? 28.175 -37.297 -121.591 1.00 74.44 367 VAL A O 1
ATOM 3093 N N . ALA A 1 368 ? 26.327 -38.170 -120.670 1.00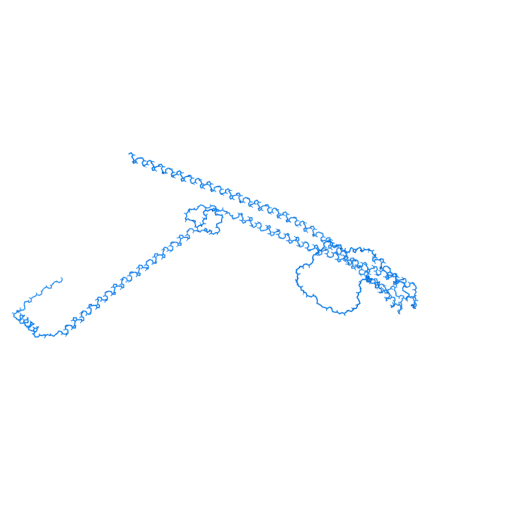 68.81 368 ALA A N 1
ATOM 3094 C CA . ALA A 1 368 ? 27.003 -39.268 -119.984 1.00 68.81 368 ALA A CA 1
ATOM 3095 C C . ALA A 1 368 ? 27.638 -40.264 -120.969 1.00 68.81 368 ALA A C 1
ATOM 3097 O O . ALA A 1 368 ? 28.744 -40.731 -120.718 1.00 68.81 368 ALA A O 1
ATOM 3098 N N . TRP A 1 369 ? 26.988 -40.546 -122.104 1.00 69.88 369 TRP A N 1
ATOM 3099 C CA . TRP A 1 369 ? 27.546 -41.359 -123.188 1.00 69.88 369 TRP A CA 1
ATOM 3100 C C . TRP A 1 369 ? 28.735 -40.672 -123.841 1.00 69.88 369 TRP A C 1
ATOM 3102 O O . TRP A 1 369 ? 29.778 -41.289 -123.942 1.00 69.88 369 TRP A O 1
ATOM 3112 N N . ASN A 1 370 ? 28.625 -39.389 -124.183 1.00 67.50 370 ASN A N 1
ATOM 3113 C CA . ASN A 1 370 ? 29.741 -38.602 -124.704 1.00 67.50 370 ASN A CA 1
ATOM 3114 C C . ASN A 1 370 ? 30.888 -38.524 -123.694 1.00 67.50 370 ASN A C 1
ATOM 3116 O O . ASN A 1 370 ? 32.043 -38.493 -124.094 1.00 67.50 370 ASN A O 1
ATOM 3120 N N . TYR A 1 371 ? 30.598 -38.482 -122.392 1.00 64.62 371 TYR A N 1
ATOM 3121 C CA . TYR A 1 371 ? 31.628 -38.533 -121.356 1.00 64.62 371 TYR A CA 1
ATOM 3122 C C . TYR A 1 371 ? 32.265 -39.918 -121.258 1.00 64.62 371 TYR A C 1
ATOM 3124 O O . TYR A 1 371 ? 33.481 -40.005 -121.139 1.00 64.62 371 TYR A O 1
ATOM 3132 N N . LYS A 1 372 ? 31.470 -40.990 -121.349 1.00 67.69 372 LYS A N 1
ATOM 3133 C CA . LYS A 1 372 ? 31.945 -42.377 -121.370 1.00 67.69 372 LYS A CA 1
ATOM 3134 C C . LYS A 1 372 ? 32.790 -42.660 -122.612 1.00 67.69 372 LYS A C 1
ATOM 3136 O O . LYS A 1 372 ? 33.881 -43.186 -122.485 1.00 67.69 372 LYS A O 1
ATOM 3141 N N . GLU A 1 373 ? 32.343 -42.222 -123.779 1.00 62.50 373 GLU A N 1
ATOM 3142 C CA . GLU A 1 373 ? 33.041 -42.340 -125.060 1.00 62.50 373 GLU A CA 1
ATOM 3143 C C . GLU A 1 373 ? 34.326 -41.495 -125.062 1.00 62.50 373 GLU A C 1
ATOM 3145 O O . GLU A 1 373 ? 35.364 -41.926 -125.553 1.00 62.50 373 GLU A O 1
ATOM 3150 N N . ARG A 1 374 ? 34.317 -40.327 -124.402 1.00 59.88 374 ARG A N 1
ATOM 3151 C CA . ARG A 1 374 ? 35.520 -39.505 -124.190 1.00 59.88 374 ARG A CA 1
ATOM 3152 C C . ARG A 1 374 ? 36.477 -40.097 -123.141 1.00 59.88 374 ARG A C 1
ATOM 3154 O O . ARG A 1 374 ? 37.676 -39.875 -123.251 1.00 59.88 374 ARG A O 1
ATOM 3161 N N . LEU A 1 375 ? 35.981 -40.869 -122.171 1.00 59.19 375 LEU A N 1
ATOM 3162 C CA . LEU A 1 375 ? 36.780 -41.673 -121.230 1.00 59.19 375 LEU A CA 1
ATOM 3163 C C . LEU A 1 375 ? 37.310 -42.972 -121.866 1.00 59.19 375 LEU A C 1
ATOM 3165 O O . LEU A 1 375 ? 38.364 -43.448 -121.465 1.00 59.19 375 LEU A O 1
ATOM 3169 N N . GLU A 1 376 ? 36.626 -43.532 -122.865 1.00 57.66 376 GLU A N 1
ATOM 3170 C CA . GLU A 1 376 ? 37.080 -44.704 -123.630 1.00 57.66 376 GLU A CA 1
ATOM 3171 C C . GLU A 1 376 ? 38.095 -44.321 -124.727 1.00 57.66 376 GLU A C 1
ATOM 3173 O O . GLU A 1 376 ? 39.027 -45.079 -124.988 1.00 57.66 376 GLU A O 1
ATOM 3178 N N . LEU A 1 377 ? 37.996 -43.116 -125.310 1.00 56.97 377 LEU A N 1
ATOM 3179 C CA . LEU A 1 377 ? 38.995 -42.554 -126.238 1.00 56.97 377 LEU A CA 1
ATOM 3180 C C . LEU A 1 377 ? 40.240 -41.988 -125.535 1.00 56.97 377 LEU A C 1
ATOM 3182 O O . LEU A 1 377 ? 41.285 -41.815 -126.161 1.00 56.97 377 LEU A O 1
ATOM 3186 N N . VAL A 1 378 ? 40.153 -41.723 -124.231 1.00 56.03 378 VAL A N 1
ATOM 3187 C CA . VAL A 1 378 ? 41.284 -41.325 -123.390 1.00 56.03 378 VAL A CA 1
ATOM 3188 C C . VAL A 1 378 ? 41.524 -42.444 -122.383 1.00 56.03 378 VAL A C 1
ATOM 3190 O O . VAL A 1 378 ? 41.075 -42.379 -121.242 1.00 56.03 378 VAL A O 1
ATOM 3193 N N . GLY A 1 379 ? 42.241 -43.484 -122.827 1.00 41.09 379 GLY A N 1
ATOM 3194 C CA . GLY A 1 379 ? 42.725 -44.556 -121.957 1.00 41.09 379 GLY A CA 1
ATOM 3195 C C . GLY A 1 379 ? 43.332 -44.001 -120.656 1.00 41.09 379 GLY A C 1
ATOM 3196 O O . GLY A 1 379 ? 43.933 -42.918 -120.657 1.00 41.09 379 GLY A O 1
ATOM 3197 N N . PRO A 1 380 ? 43.153 -44.699 -119.524 1.00 46.28 380 PRO A N 1
ATOM 3198 C CA . PRO A 1 380 ? 43.224 -44.089 -118.208 1.00 46.28 380 PRO A CA 1
ATOM 3199 C C . PRO A 1 380 ? 44.656 -43.683 -117.863 1.00 46.28 380 PRO A C 1
ATOM 3201 O O . PRO A 1 380 ? 45.489 -44.510 -117.493 1.00 46.28 380 PRO A O 1
ATOM 3204 N N . LYS A 1 381 ? 44.931 -42.376 -117.889 1.00 43.78 381 LYS A N 1
ATOM 3205 C CA . LYS A 1 381 ? 45.994 -41.813 -117.055 1.00 43.78 381 LYS A CA 1
ATOM 3206 C C . LYS A 1 381 ? 45.467 -41.710 -115.630 1.00 43.78 381 LYS A C 1
ATOM 3208 O O . LYS A 1 381 ? 45.008 -40.667 -115.173 1.00 43.78 381 LYS A O 1
ATOM 3213 N N . TYR A 1 382 ? 45.528 -42.849 -114.948 1.00 42.19 382 TYR A N 1
ATOM 3214 C CA . TYR A 1 382 ? 45.720 -42.897 -113.507 1.00 42.19 382 TYR A CA 1
ATOM 3215 C C . TYR A 1 382 ? 46.880 -41.956 -113.135 1.00 42.19 382 TYR A C 1
ATOM 3217 O O . TYR A 1 382 ? 47.932 -41.992 -113.768 1.00 42.19 382 TYR A O 1
ATOM 3225 N N . TYR A 1 383 ? 46.696 -41.082 -112.151 1.00 41.41 383 TYR A N 1
ATOM 3226 C CA . TYR A 1 383 ? 47.097 -41.389 -110.777 1.00 41.41 383 TYR A CA 1
ATOM 3227 C C . TYR A 1 383 ? 46.796 -40.216 -109.834 1.00 41.41 383 TYR A C 1
ATOM 3229 O O . TYR A 1 383 ? 47.177 -39.070 -110.049 1.00 41.41 383 TYR A O 1
ATOM 3237 N N . TYR A 1 384 ? 46.082 -40.588 -108.776 1.00 40.50 384 TYR A N 1
ATOM 3238 C CA . TYR A 1 384 ? 45.959 -39.941 -107.479 1.00 40.50 384 TYR A CA 1
ATOM 3239 C C . TYR A 1 384 ? 47.300 -39.493 -106.871 1.00 40.50 384 TYR A C 1
ATOM 3241 O O . TYR A 1 384 ? 48.271 -40.246 -106.888 1.00 40.50 384 TYR A O 1
ATOM 3249 N N . SER A 1 385 ? 47.264 -38.356 -106.175 1.00 40.38 385 SER A N 1
ATOM 3250 C CA . SER A 1 385 ? 47.924 -38.154 -104.873 1.00 40.38 385 SER A CA 1
ATOM 3251 C C . SER A 1 385 ? 47.052 -37.166 -104.074 1.00 40.38 385 SER A C 1
ATOM 3253 O O . SER A 1 385 ? 47.019 -35.984 -104.397 1.00 40.38 385 SER A O 1
ATOM 3255 N N . SER A 1 386 ? 46.108 -37.575 -103.222 1.00 39.09 386 SER A N 1
ATOM 3256 C CA . SER A 1 386 ? 46.296 -38.023 -101.829 1.00 39.09 386 SER A CA 1
ATOM 3257 C C . SER A 1 386 ? 47.614 -37.601 -101.173 1.00 39.09 386 SER A C 1
ATOM 3259 O O . SER A 1 386 ? 48.641 -38.204 -101.455 1.00 39.09 386 SER A O 1
ATOM 3261 N N . ASN A 1 387 ? 47.527 -36.618 -100.277 1.00 41.56 387 ASN A N 1
ATOM 3262 C CA . ASN A 1 387 ? 48.295 -36.449 -99.034 1.00 41.56 387 ASN A CA 1
ATOM 3263 C C . ASN A 1 387 ? 47.357 -35.626 -98.125 1.00 41.56 387 ASN A C 1
ATOM 3265 O O . ASN A 1 387 ? 46.925 -34.554 -98.546 1.00 41.56 387 ASN A O 1
ATOM 3269 N N . VAL A 1 388 ? 46.670 -36.269 -97.172 1.00 42.41 388 VAL A N 1
ATOM 3270 C CA . VAL A 1 388 ? 47.078 -36.476 -95.761 1.00 42.41 388 VAL A CA 1
ATOM 3271 C C . VAL A 1 388 ? 47.290 -35.155 -95.042 1.00 42.41 388 VAL A C 1
ATOM 3273 O O . VAL A 1 388 ? 48.246 -34.441 -95.413 1.00 42.41 388 VAL A O 1
#